Protein AF-A0A835ZB14-F1 (afdb_monomer)

InterPro domains:
  IPR001000 Glycoside hydrolase family 10 domain [PF00331] (144-391)
  IPR017853 Glycoside hydrolase superfamily [SSF51445] (137-404)
  IPR044846 Glycoside hydrolase family 10 [PTHR31490] (45-445)

Radius of gyration: 25.19 Å; Cα contacts (8 Å, |Δi|>4): 1128; chains: 1; bounding box: 67×47×87 Å

Foldseek 3Di:
DDKDKFFAAAQFKKKKKKKKFWAAAPDDQPFQPLQDKFKWKQQPPDPDIWGAFTFRDDHHRDIGMTIWMDHHHDRGGMMIIDIPNHPPPIDMDMDDIDMGTALPDPCPVVLLVLLLFQFKAKEKEFAPLLWDPQQFFKWKFFDWFQFFEAAADELVLLVDPLSLVLRLQAGQAYEHPPCLQCCNQPLDVPDGPCSCVSVLVSCVVSNHAYERPALEEFDPVSDHPDDDSVVSLVVSCVVCLVRHQEYAQYEAPLPGDNVVVVCPDPPDPVSLVSLVSNCVSNPPRAYEYAHECQLPTPDSCRHPSNVVVVCVVRVSHQEYEYCQQDLINLVVLQVDPGQYEPAEHWGADQDLQSLLSSLLSNVSSLSSHSNYRHYYYHQAEDDPPRPDPRGYQAYPSRHGGNNCCQDPNCCHCRNNSQTDIDTGFGDPGSIGIDMGGFGKMWMDTPQKIWIWTDHNDGYYDYIYTDPIDGDDPVPPDPDRSVNVD

Sequence (485 aa):
MLWQTLTLEPYVPYHIMLYIWLPESECTTEIASTKCPQLLYHRVDTDEYTGAGVTVTAVGNNWNLISGTIWTAGDTNTVELRLQDIPLGAEVWVDDVILSRCGMEDFRPVSQRRVDEVRKRTVQLQLGDYGGGPDCTADITMKKHEYPFGGAMWDKCATEPECLKFFKKHFNYATAEQSMKWKESEPELGVYTHTDELVLAAVDKLDLKLRGHTVFWEVPLQVQDWWAMYHRIKRYTNKYGDVTVNDDVDNEMLHGSFFKELGVAPNVDVQTWAYKMMAYLVPGKTLFLNDYCMLVYCGPDITLSSIIKQAKGFPEAKGIGLQSHVAGGKEGLLQMERKIWVTEMDSQDTDLHWRGDAYESFYRAAYASAGVGGMLVWGWARHDGQWRPDQEMVDENFNFLEPGQRIFADDGLLHSEWNSTRHDVYFDDSKVYFDAFPGSYTVEVGDCVGHFKVPLGMGEMTAVADNWKCDDDGNGRRRKVRDLL

Solvent-accessible surface area (backbone atoms only — not comparable to full-atom values): 25400 Å² total; per-residue (Å²): 120,63,77,48,80,45,81,51,67,50,54,38,49,27,33,37,37,30,35,37,34,40,60,77,46,95,36,65,78,55,61,82,51,92,71,40,53,31,42,27,26,23,43,74,92,50,102,56,79,44,50,23,27,50,42,70,44,49,69,37,81,37,79,23,52,34,42,20,19,41,64,40,92,46,86,58,32,46,34,35,37,36,58,41,54,68,62,91,88,60,71,74,50,76,46,77,76,44,76,43,55,27,36,72,66,89,50,60,72,61,27,50,56,34,26,58,62,54,44,20,23,44,34,42,35,34,39,63,71,61,27,47,55,67,90,36,49,31,37,33,40,62,75,44,74,60,69,46,33,22,36,49,43,46,61,66,44,39,74,32,70,67,49,47,51,50,44,58,74,74,34,52,27,36,30,46,64,50,39,53,23,49,36,56,31,40,54,45,94,93,45,66,62,65,56,35,55,40,43,55,53,36,33,61,76,58,71,39,45,32,42,38,43,28,67,40,53,20,43,68,93,60,48,42,101,68,88,53,69,69,60,50,50,54,52,48,48,73,72,39,47,92,63,36,67,30,34,30,49,48,30,30,64,84,80,22,54,45,69,64,74,66,48,83,47,83,97,52,62,57,68,61,48,49,46,53,50,47,49,68,75,38,68,91,55,45,27,22,42,33,37,64,37,42,48,32,58,76,48,97,71,34,32,55,50,43,55,53,54,50,45,69,74,35,77,64,39,63,32,42,31,38,26,37,74,43,49,42,24,49,72,57,49,66,75,42,91,52,55,25,28,39,55,32,33,26,38,46,36,88,50,46,67,55,33,18,30,14,50,53,45,34,50,41,40,45,62,32,13,77,23,44,66,31,41,22,29,48,28,49,54,44,58,92,82,57,92,65,74,52,26,50,17,17,44,78,83,68,46,66,35,54,33,20,41,51,41,69,30,71,83,8,41,60,57,37,74,67,45,44,67,47,72,72,43,53,29,61,54,41,28,39,76,50,71,33,52,28,18,36,34,39,38,34,44,84,70,29,40,26,35,40,64,40,70,84,60,61,52,74,45,80,36,60,50,38,86,68,48,60,71,66,81,84,74,83,54,91,74,51,56,65,78,77,114

Secondary structure (DSSP, 8-state):
--EEEEE--TT-EEEEEEEEEESS----S-TT-TTS-EEEEEBTTSSSEEEEEEES---SSEEEEEEEEEE--SS--EEEEEEE-PPTT---EEEEEEEEETT-S--HHHHHHHHHHHH-EEEEEE-GGG---TT-EEEEEEEEE-S-EEEEE-TTGGG-HHHHHHHHHH-SEEEESSTTSHHHH-SBTTB---THHHHHHHHHHHT-EEEE--SEE-SGGGS-S---HHHHHHHHHHHHTTTEEEEEEEETTTT--HHHHTTSSTT--HHHHHHHHHHHHSTTPEEEEEES-SSS-S-TT-SHHHHHHHHHH-TTEEEEEE---SS--GGGGGG--S-EEEEEE----SSHHHHHHHHHHHHHHHHT-TTEEEEEESSSB--TT-SSSS--SB-TT-PBPHHHHHHHSTTSIIIIIT---EEEEE-BTTEEEEEE-SEEEEEEETTEEEEEEE-S-SS-EEEE-EEEEE---SSS----GGG--

Mean predicted aligned error: 8.03 Å

Nearest PDB structures (foldseek):
  7d89-assembly1_A  TM=8.588E-01  e=3.933E-27  Bacillus sp. (in: firmicutes)
  7d88-assembly1_A  TM=8.669E-01  e=1.511E-25  Bacillus sp. (in: firmicutes)
  1w32-assembly2_B  TM=8.108E-01  e=1.473E-14  Cellvibrio japonicus
  1clx-assembly1_A  TM=8.230E-01  e=9.990E-14  Cellvibrio japonicus
  1w2v-assembly2_B  TM=8.028E-01  e=2.048E-13  Cellvibrio japonicus

Organism: NCBI:txid303371

pLDDT: mean 85.79, std 14.43, range [41.28, 98.69]

Structure (mmCIF, N/CA/C/O backbone):
data_AF-A0A835ZB14-F1
#
_entry.id   AF-A0A835ZB14-F1
#
loop_
_atom_site.group_PDB
_atom_site.id
_atom_site.type_symbol
_atom_site.label_atom_id
_atom_site.label_alt_id
_atom_site.label_comp_id
_atom_site.label_asym_id
_atom_site.label_entity_id
_atom_site.label_seq_id
_atom_site.pdbx_PDB_ins_code
_atom_site.Cartn_x
_atom_site.Cartn_y
_atom_site.Cartn_z
_atom_site.occupancy
_atom_site.B_iso_or_equiv
_atom_site.auth_seq_id
_atom_site.auth_comp_id
_atom_site.auth_asym_id
_atom_site.auth_atom_id
_atom_site.pdbx_PDB_model_num
ATOM 1 N N . MET A 1 1 ? -5.664 -3.775 -40.147 1.00 55.56 1 MET A N 1
ATOM 2 C CA . MET A 1 1 ? -5.011 -3.223 -38.942 1.00 55.56 1 MET A CA 1
ATOM 3 C C . MET A 1 1 ? -5.371 -1.756 -38.873 1.00 55.56 1 MET A C 1
ATOM 5 O O . MET A 1 1 ? -5.121 -1.055 -39.846 1.00 55.56 1 MET A O 1
ATOM 9 N N . LEU A 1 2 ? -6.032 -1.338 -37.793 1.00 54.91 2 LEU A N 1
ATOM 10 C CA . LEU A 1 2 ? -6.238 0.076 -37.494 1.00 54.91 2 LEU A CA 1
ATOM 11 C C . LEU A 1 2 ? -4.874 0.646 -37.093 1.00 54.91 2 LEU A C 1
ATOM 13 O O . LEU A 1 2 ? -4.229 0.066 -36.222 1.00 54.91 2 LEU A O 1
ATOM 17 N N . TRP A 1 3 ? -4.444 1.708 -37.764 1.00 66.56 3 TRP A N 1
ATOM 18 C CA . TRP A 1 3 ? -3.266 2.486 -37.400 1.00 66.56 3 TRP A CA 1
ATOM 19 C C . TRP A 1 3 ? -3.754 3.893 -37.109 1.00 66.56 3 TRP A C 1
ATOM 21 O O . TRP A 1 3 ? -4.288 4.555 -38.001 1.00 66.56 3 TRP A O 1
ATOM 31 N N . GLN A 1 4 ? -3.621 4.320 -35.860 1.00 73.44 4 GLN A N 1
ATOM 32 C CA . GLN A 1 4 ? -3.919 5.687 -35.467 1.00 73.44 4 GLN A CA 1
ATOM 33 C C . GLN A 1 4 ? -2.735 6.239 -34.694 1.00 73.44 4 GLN A C 1
ATOM 35 O O . GLN A 1 4 ? -2.336 5.678 -33.676 1.00 73.44 4 GLN A O 1
ATOM 40 N N . THR A 1 5 ? -2.186 7.339 -35.194 1.00 80.00 5 THR A N 1
ATOM 41 C CA . THR A 1 5 ? -1.159 8.109 -34.503 1.00 80.00 5 THR A CA 1
ATOM 42 C C . THR A 1 5 ? -1.839 9.079 -33.544 1.00 80.00 5 THR A C 1
ATOM 44 O O . THR A 1 5 ? -2.757 9.806 -33.929 1.00 80.00 5 THR A O 1
ATOM 47 N N . LEU A 1 6 ? -1.391 9.088 -32.296 1.00 82.75 6 LEU A N 1
ATOM 48 C CA . LEU A 1 6 ? -1.860 9.970 -31.238 1.00 82.75 6 LEU A CA 1
ATOM 49 C C . LEU A 1 6 ? -0.692 10.796 -30.712 1.00 82.75 6 LEU A C 1
ATOM 51 O O . LEU A 1 6 ? 0.435 10.306 -30.646 1.00 82.75 6 LEU A O 1
ATOM 55 N N . THR A 1 7 ? -0.980 12.027 -30.292 1.00 84.81 7 THR A N 1
ATOM 56 C CA . THR A 1 7 ? -0.043 12.853 -29.529 1.00 84.81 7 THR A CA 1
ATOM 57 C C . THR A 1 7 ? -0.551 12.987 -28.095 1.00 84.81 7 THR A C 1
ATOM 59 O O . THR A 1 7 ? -1.641 13.510 -27.881 1.00 84.81 7 THR A O 1
ATOM 62 N N . LEU A 1 8 ? 0.224 12.489 -27.136 1.00 84.06 8 LEU A N 1
ATOM 63 C CA . LEU A 1 8 ? -0.057 12.425 -25.704 1.00 84.06 8 LEU A CA 1
ATOM 64 C C . LEU A 1 8 ? 0.944 13.276 -24.927 1.00 84.06 8 LEU A C 1
ATOM 66 O O . LEU A 1 8 ? 2.059 13.513 -25.380 1.00 84.06 8 LEU A O 1
ATOM 70 N N . GLU A 1 9 ? 0.571 13.712 -23.733 1.00 81.94 9 GLU A N 1
ATOM 71 C CA . GLU A 1 9 ? 1.532 14.367 -22.843 1.00 81.94 9 GLU A CA 1
ATOM 72 C C . GLU A 1 9 ? 2.564 13.359 -22.306 1.00 81.94 9 GLU A C 1
ATOM 74 O O . GLU A 1 9 ? 2.170 12.274 -21.870 1.00 81.94 9 GLU A O 1
ATOM 79 N N . PRO A 1 10 ? 3.868 13.696 -22.328 1.00 75.69 10 PRO A N 1
ATOM 80 C CA . PRO A 1 10 ? 4.919 12.874 -21.734 1.00 75.69 10 PRO A CA 1
ATOM 81 C C . PRO A 1 10 ? 4.641 12.544 -20.268 1.00 75.69 10 PRO A C 1
ATOM 83 O O . PRO A 1 10 ? 4.130 13.387 -19.534 1.00 75.69 10 PRO A O 1
ATOM 86 N N . TYR A 1 11 ? 5.020 11.341 -19.831 1.00 72.94 11 TYR A N 1
ATOM 87 C CA . TYR A 1 11 ? 4.897 10.854 -18.447 1.00 72.94 11 TYR A CA 1
ATOM 88 C C . TYR A 1 11 ? 3.468 10.704 -17.896 1.00 72.94 11 TYR A C 1
ATOM 90 O O . TYR A 1 11 ? 3.303 10.068 -16.856 1.00 72.94 11 TYR A O 1
ATOM 98 N N . VAL A 1 12 ? 2.440 11.196 -18.593 1.00 80.19 12 VAL A N 1
ATOM 99 C CA . VAL A 1 12 ? 1.038 11.086 -18.174 1.00 80.19 12 VAL A CA 1
ATOM 100 C C . VAL A 1 12 ? 0.473 9.721 -18.588 1.00 80.19 12 VAL A C 1
ATOM 102 O O . VAL A 1 12 ? 0.560 9.349 -19.763 1.00 80.19 12 VAL A O 1
ATOM 105 N N . PRO A 1 13 ? -0.126 8.950 -17.665 1.00 80.94 13 PRO A N 1
ATOM 106 C CA . PRO A 1 13 ? -0.807 7.712 -18.015 1.00 80.94 13 PRO A CA 1
ATOM 107 C C . PRO A 1 13 ? -2.204 7.986 -18.591 1.00 80.94 13 PRO A C 1
ATOM 109 O O . PRO A 1 13 ? -3.021 8.702 -18.005 1.00 80.94 13 PRO A O 1
ATOM 112 N N . TYR A 1 14 ? -2.499 7.368 -19.732 1.00 83.25 14 TYR A N 1
ATOM 113 C CA . TYR A 1 14 ? -3.801 7.424 -20.392 1.00 83.25 14 TYR A CA 1
ATOM 114 C C . TYR A 1 14 ? -4.481 6.065 -20.333 1.00 83.25 14 TYR A C 1
ATOM 116 O O . TYR A 1 14 ? -3.859 5.039 -20.592 1.00 83.25 14 TYR A O 1
ATOM 124 N N . HIS A 1 15 ? -5.775 6.054 -20.048 1.00 83.25 15 HIS A N 1
ATOM 125 C CA . HIS A 1 15 ? -6.619 4.889 -20.217 1.00 83.25 15 HIS A CA 1
ATOM 126 C C . HIS A 1 15 ? -7.234 4.887 -21.618 1.00 83.25 15 HIS A C 1
ATOM 128 O O . HIS A 1 15 ? -7.732 5.908 -22.097 1.00 83.25 15 HIS A O 1
ATOM 134 N N . ILE A 1 16 ? -7.187 3.733 -22.275 1.00 82.50 16 ILE A N 1
ATOM 135 C CA . ILE A 1 16 ? -7.804 3.507 -23.576 1.00 82.50 16 ILE A CA 1
ATOM 136 C C . ILE A 1 16 ? -8.821 2.378 -23.480 1.00 82.50 16 ILE A C 1
ATOM 138 O O . ILE A 1 16 ? -8.540 1.320 -22.920 1.00 82.50 16 ILE A O 1
ATOM 142 N N . MET A 1 17 ? -9.991 2.607 -24.065 1.00 82.31 17 MET A N 1
ATOM 143 C CA . MET A 1 17 ? -11.059 1.632 -24.226 1.00 82.31 17 MET A CA 1
ATOM 144 C C . MET A 1 17 ? -11.537 1.620 -25.670 1.00 82.31 17 MET A C 1
ATOM 146 O O . MET A 1 17 ? -11.615 2.665 -26.309 1.00 82.31 17 MET A O 1
ATOM 150 N N . LEU A 1 18 ? -11.884 0.445 -26.177 1.00 82.88 18 LEU A N 1
ATOM 151 C CA . LEU A 1 18 ? -12.637 0.303 -27.419 1.00 82.88 18 LEU A CA 1
ATOM 152 C C . LEU A 1 18 ? -13.455 -0.980 -27.397 1.00 82.88 18 LEU A C 1
ATOM 154 O O . LEU A 1 18 ? -13.055 -1.970 -26.777 1.00 82.88 18 LEU A O 1
ATOM 158 N N . TYR A 1 19 ? -14.570 -0.984 -28.115 1.00 83.06 19 TYR A N 1
ATOM 159 C CA . TYR A 1 19 ? -15.320 -2.202 -28.374 1.00 83.06 19 TYR A CA 1
ATOM 160 C C . TYR A 1 19 ? -14.889 -2.793 -29.709 1.00 83.06 19 TYR A C 1
ATOM 162 O O . TYR A 1 19 ? -14.796 -2.094 -30.715 1.00 83.06 19 TYR A O 1
ATOM 170 N N . ILE A 1 20 ? -14.623 -4.097 -29.717 1.00 79.50 20 ILE A N 1
ATOM 171 C CA . ILE A 1 20 ? -14.264 -4.867 -30.903 1.00 79.50 20 ILE A CA 1
ATOM 172 C C . ILE A 1 20 ? -15.271 -5.998 -31.113 1.00 79.50 20 ILE A C 1
ATOM 174 O O . ILE A 1 20 ? -15.550 -6.779 -30.202 1.00 79.50 20 ILE A O 1
ATOM 178 N N . TRP A 1 21 ? -15.822 -6.107 -32.317 1.00 79.25 21 TRP A N 1
ATOM 179 C CA . TRP A 1 21 ? -16.588 -7.283 -32.715 1.00 79.25 21 TRP A CA 1
ATOM 180 C C . TRP A 1 21 ? -15.652 -8.300 -33.360 1.00 79.25 21 TRP A C 1
ATOM 182 O O . TRP A 1 21 ? -14.909 -7.960 -34.286 1.00 79.25 21 TRP A O 1
ATOM 192 N N . LEU A 1 22 ? -15.697 -9.541 -32.874 1.00 69.81 22 LEU A N 1
ATOM 193 C CA . LEU A 1 22 ? -14.899 -10.650 -33.390 1.00 69.81 22 LEU A CA 1
ATOM 194 C C . LEU A 1 22 ? -15.823 -11.798 -33.819 1.00 69.81 22 LEU A C 1
ATOM 196 O O . LEU A 1 22 ? -16.724 -12.158 -33.061 1.00 69.81 22 LEU A O 1
ATOM 200 N N . PRO A 1 23 ? -15.612 -12.403 -35.000 1.00 63.22 23 PRO A N 1
ATOM 201 C CA . PRO A 1 23 ? -16.244 -13.670 -35.329 1.00 63.22 23 PRO A CA 1
ATOM 202 C C . PRO A 1 23 ? -15.626 -14.781 -34.469 1.00 63.22 23 PRO A C 1
ATOM 204 O O . PRO A 1 23 ? -14.452 -14.696 -34.114 1.00 63.22 23 PRO A O 1
ATOM 207 N N . GLU A 1 24 ? -16.428 -15.798 -34.137 1.00 59.00 24 GLU A N 1
ATOM 208 C CA . GLU A 1 24 ? -16.110 -16.961 -33.290 1.00 59.00 24 GLU A CA 1
ATOM 209 C C . GLU A 1 24 ? -14.599 -17.233 -33.107 1.00 59.00 24 GLU A C 1
ATOM 211 O O . GLU A 1 24 ? -13.933 -17.819 -33.960 1.00 59.00 24 GLU A O 1
ATOM 216 N N . SER A 1 25 ? -14.050 -16.765 -31.981 1.00 54.25 25 SER A N 1
ATOM 217 C CA . SER A 1 25 ? -12.639 -16.916 -31.618 1.00 54.25 25 SER A CA 1
ATOM 218 C C . SER A 1 25 ? -12.495 -17.803 -30.381 1.00 54.25 25 SER A C 1
ATOM 220 O O . SER A 1 25 ? -13.212 -17.591 -29.401 1.00 54.25 25 SER A O 1
ATOM 222 N N . GLU A 1 26 ? -11.530 -18.731 -30.381 1.00 53.56 26 GLU A N 1
ATOM 223 C CA . GLU A 1 26 ? -11.131 -19.572 -29.229 1.00 53.56 26 GLU A CA 1
ATOM 224 C C . GLU A 1 26 ? -10.394 -18.772 -28.133 1.00 53.56 26 GLU A C 1
ATOM 226 O O . GLU A 1 26 ? -9.386 -19.205 -27.574 1.00 53.56 26 GLU A O 1
ATOM 231 N N . CYS A 1 27 ? -10.870 -17.568 -27.838 1.00 53.12 27 CYS A N 1
ATOM 232 C CA . CYS A 1 27 ? -10.289 -16.729 -26.814 1.00 53.12 27 CYS A CA 1
ATOM 233 C C . CYS A 1 27 ? -10.830 -17.108 -25.447 1.00 53.12 27 C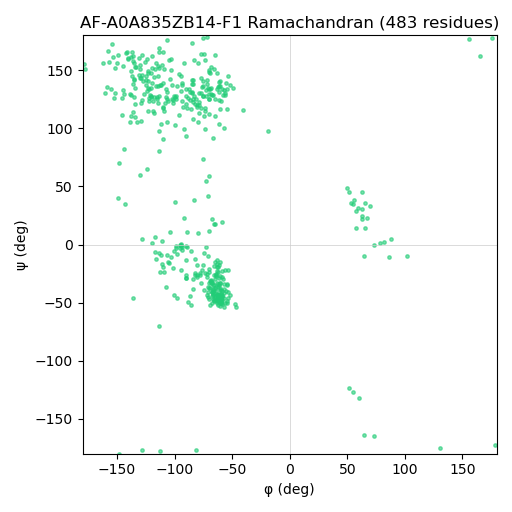YS A C 1
ATOM 235 O O . CYS A 1 27 ? -11.981 -16.863 -25.107 1.00 53.12 27 CYS A O 1
ATOM 237 N N . THR A 1 28 ? -9.984 -17.727 -24.638 1.00 48.03 28 THR A N 1
ATOM 238 C CA . THR A 1 28 ? -10.245 -17.889 -23.210 1.00 48.03 28 THR A CA 1
ATOM 239 C C . THR A 1 28 ? -9.541 -16.770 -22.452 1.00 48.03 28 THR A C 1
ATOM 241 O O . THR A 1 28 ? -8.474 -16.324 -22.863 1.00 48.03 28 THR A O 1
ATOM 244 N N . THR A 1 29 ? -10.150 -16.325 -21.355 1.00 46.78 29 THR A N 1
ATOM 245 C CA . THR A 1 29 ? -9.867 -15.138 -20.518 1.00 46.78 29 THR A CA 1
ATOM 246 C C . THR A 1 29 ? -8.467 -15.039 -19.887 1.00 46.78 29 THR A C 1
ATOM 248 O O . THR A 1 29 ? -8.282 -14.313 -18.915 1.00 46.78 29 THR A O 1
ATOM 251 N N . GLU A 1 30 ? -7.460 -15.752 -20.387 1.00 42.53 30 GLU A N 1
ATOM 252 C CA . GLU A 1 30 ? -6.085 -15.577 -19.929 1.00 42.53 30 GLU A CA 1
ATOM 253 C C . GLU A 1 30 ? -5.473 -14.342 -20.606 1.00 42.53 30 GLU A C 1
ATOM 255 O O . GLU A 1 30 ? -5.133 -14.354 -21.793 1.00 42.53 30 GLU A O 1
ATOM 260 N N . ILE A 1 31 ? -5.349 -13.269 -19.815 1.00 43.09 31 ILE A N 1
ATOM 261 C CA . ILE A 1 31 ? -4.557 -12.066 -20.096 1.00 43.09 31 ILE A CA 1
ATOM 262 C C . ILE A 1 31 ? -3.239 -12.514 -20.746 1.00 43.09 31 ILE A C 1
ATOM 264 O O . ILE A 1 31 ? -2.442 -13.210 -20.123 1.00 43.09 31 ILE A O 1
ATOM 268 N N . ALA A 1 32 ? -3.011 -12.136 -22.002 1.00 43.44 32 ALA A N 1
ATOM 269 C CA . ALA A 1 32 ? -1.797 -12.451 -22.761 1.00 43.44 32 ALA A CA 1
ATOM 270 C C . ALA A 1 32 ? -1.582 -13.921 -23.190 1.00 43.44 32 ALA A C 1
ATOM 272 O O . ALA A 1 32 ? -0.441 -14.352 -23.362 1.00 43.44 32 ALA A O 1
ATOM 273 N N . SER A 1 33 ? -2.639 -14.688 -23.491 1.00 42.56 33 SER A N 1
ATOM 274 C CA . SER A 1 33 ? -2.453 -15.753 -24.490 1.00 42.56 33 SER A CA 1
ATOM 275 C C . SER A 1 33 ? -2.207 -15.097 -25.860 1.00 42.56 33 SER A C 1
ATOM 277 O O . SER A 1 33 ? -2.975 -14.234 -26.288 1.00 42.56 33 SER A O 1
ATOM 279 N N . THR A 1 34 ? -1.142 -15.492 -26.563 1.00 47.25 34 THR A N 1
ATOM 280 C CA . THR A 1 34 ? -0.729 -14.989 -27.898 1.00 47.25 34 THR A CA 1
ATOM 281 C C . THR A 1 34 ? -1.712 -15.328 -29.030 1.00 47.25 34 THR A C 1
ATOM 283 O O . THR A 1 34 ? -1.356 -15.344 -30.206 1.00 47.25 34 THR A O 1
ATOM 286 N N . LYS A 1 35 ? -2.950 -15.686 -28.681 1.00 54.59 35 LYS A N 1
ATOM 287 C CA . LYS A 1 35 ? -3.996 -16.144 -29.596 1.00 54.59 35 LYS A CA 1
ATOM 288 C C . LYS A 1 35 ? -5.237 -15.253 -29.595 1.00 54.59 35 LYS A C 1
ATOM 290 O O . LYS A 1 35 ? -6.186 -15.576 -30.303 1.00 54.59 35 LYS A O 1
ATOM 295 N N . CYS A 1 36 ? -5.242 -14.167 -28.821 1.00 63.25 36 CYS A N 1
ATOM 296 C CA . CYS A 1 36 ? -6.369 -13.243 -28.747 1.00 63.25 36 CYS A CA 1
ATOM 297 C C . CYS A 1 36 ? -6.018 -11.874 -29.286 1.00 63.25 36 CYS A C 1
ATOM 299 O O . CYS A 1 36 ? -4.901 -11.436 -29.032 1.00 63.25 36 CYS A O 1
ATOM 301 N N . PRO A 1 37 ? -6.961 -11.171 -29.945 1.00 68.88 37 PRO A N 1
ATOM 302 C CA . PRO A 1 37 ? -6.718 -9.810 -30.385 1.00 68.88 37 PRO A CA 1
ATOM 303 C C . PRO A 1 37 ? -6.221 -8.939 -29.239 1.00 68.88 37 PRO A C 1
ATOM 305 O O . PRO A 1 37 ? -6.747 -9.044 -28.135 1.00 68.88 37 PRO A O 1
ATOM 308 N N . GLN A 1 38 ? -5.220 -8.100 -29.488 1.00 70.50 38 GLN A N 1
ATOM 309 C CA . GLN A 1 38 ? -4.633 -7.195 -28.494 1.00 70.50 38 GLN A CA 1
ATOM 310 C C . GLN A 1 38 ? -4.546 -5.785 -29.061 1.00 70.50 38 GLN A C 1
ATOM 312 O O . GLN A 1 38 ? -4.293 -5.618 -30.256 1.00 70.50 38 GLN A O 1
ATOM 317 N N . LEU A 1 39 ? -4.714 -4.776 -28.204 1.00 74.00 39 LEU A N 1
ATOM 318 C CA . LEU A 1 39 ? -4.426 -3.390 -28.551 1.00 74.00 39 LEU A CA 1
ATOM 319 C C . LEU A 1 39 ? -3.023 -3.040 -28.063 1.00 74.00 39 LEU A C 1
ATOM 321 O O . LEU A 1 39 ? -2.756 -2.940 -26.868 1.00 74.00 39 LEU A O 1
ATOM 325 N N . LEU A 1 40 ? -2.117 -2.842 -29.006 1.00 73.06 40 LEU A N 1
ATOM 326 C CA . LEU A 1 40 ? -0.751 -2.425 -28.747 1.00 73.06 40 LEU A CA 1
ATOM 327 C C . LEU A 1 40 ? -0.594 -0.936 -29.066 1.00 73.06 40 LEU A C 1
ATOM 329 O O . LEU A 1 40 ? -1.287 -0.435 -29.951 1.00 73.06 40 LEU A O 1
ATOM 333 N N . TYR A 1 41 ? 0.305 -0.237 -28.372 1.00 74.31 41 TYR A N 1
ATOM 334 C CA . TYR A 1 41 ? 0.854 1.026 -28.863 1.00 74.31 41 TYR A CA 1
ATOM 335 C C . TYR A 1 41 ? 2.300 0.838 -29.319 1.00 74.31 41 TYR A C 1
ATOM 337 O O . TYR A 1 41 ? 2.904 -0.232 -29.255 1.00 74.31 41 TYR A O 1
ATOM 345 N N . HIS A 1 42 ? 2.868 1.890 -29.863 1.00 72.12 42 HIS A N 1
ATOM 346 C CA . HIS A 1 42 ? 4.262 1.950 -30.242 1.00 72.12 42 HIS A CA 1
ATOM 347 C C . HIS A 1 42 ? 4.689 3.399 -30.152 1.00 72.12 42 HIS A C 1
ATOM 349 O O . HIS A 1 42 ? 3.981 4.269 -30.644 1.00 72.12 42 HIS A O 1
ATOM 355 N N . ARG A 1 43 ? 5.804 3.675 -29.482 1.00 69.75 43 ARG A N 1
ATOM 356 C CA . ARG A 1 43 ? 6.394 5.013 -29.458 1.00 69.75 43 ARG A CA 1
ATOM 357 C C . ARG A 1 43 ? 7.143 5.237 -30.762 1.00 69.75 43 ARG A C 1
ATOM 359 O O . ARG A 1 43 ? 8.068 4.501 -31.065 1.00 69.75 43 ARG A O 1
ATOM 366 N N . VAL A 1 44 ? 6.751 6.253 -31.526 1.00 65.06 44 VAL A N 1
ATOM 367 C CA . VAL A 1 44 ? 7.228 6.447 -32.912 1.00 65.06 44 VAL A CA 1
ATOM 368 C C . VAL A 1 44 ? 8.733 6.754 -33.003 1.00 65.06 44 VAL A C 1
ATOM 370 O O . VAL A 1 44 ? 9.335 6.603 -34.061 1.00 65.06 44 VAL A O 1
ATOM 373 N N . ASP A 1 45 ? 9.358 7.176 -31.906 1.00 62.81 45 ASP A N 1
ATOM 374 C CA . ASP A 1 45 ? 10.789 7.481 -31.813 1.00 62.81 45 ASP A CA 1
ATOM 375 C C . ASP A 1 45 ? 11.655 6.323 -31.287 1.00 62.81 45 ASP A C 1
ATOM 377 O O . ASP A 1 45 ? 12.877 6.468 -31.205 1.00 62.81 45 ASP A O 1
ATOM 381 N N . THR A 1 46 ? 11.058 5.174 -30.962 1.00 60.41 46 THR A N 1
ATOM 382 C CA . THR A 1 46 ? 11.773 3.933 -30.646 1.00 60.41 46 THR A CA 1
ATOM 383 C C . THR A 1 46 ? 11.480 2.886 -31.720 1.00 60.41 46 THR A C 1
ATOM 385 O O . THR A 1 46 ? 10.415 2.893 -32.321 1.00 60.41 46 THR A O 1
ATOM 388 N N . ASP A 1 47 ? 12.385 1.939 -31.975 1.00 53.47 47 ASP A N 1
ATOM 389 C CA . ASP A 1 47 ? 12.104 0.805 -32.880 1.00 53.47 47 ASP A CA 1
ATOM 390 C C . ASP A 1 47 ? 11.270 -0.311 -32.186 1.00 53.47 47 ASP A C 1
ATOM 392 O O . ASP A 1 47 ? 11.106 -1.407 -32.726 1.00 53.47 47 ASP A O 1
ATOM 396 N N . GLU A 1 48 ? 10.733 -0.061 -30.980 1.00 52.69 48 GLU A N 1
ATOM 397 C CA . GLU A 1 48 ? 10.138 -1.076 -30.093 1.00 52.69 48 GLU A CA 1
ATOM 398 C C . GLU A 1 48 ? 8.642 -0.855 -29.812 1.00 52.69 48 GLU A C 1
ATOM 400 O O . GLU A 1 48 ? 8.251 0.076 -29.104 1.00 52.69 48 GLU A O 1
ATOM 405 N N . TYR A 1 49 ? 7.788 -1.764 -30.301 1.00 50.28 49 TYR A N 1
ATOM 406 C CA . TYR A 1 49 ? 6.350 -1.794 -29.989 1.00 50.28 49 TYR A CA 1
ATOM 407 C C . TYR A 1 49 ? 6.102 -2.037 -28.488 1.00 50.28 49 TYR A C 1
ATOM 409 O O . TYR A 1 49 ? 6.674 -2.948 -27.889 1.00 50.28 49 TYR A O 1
ATOM 417 N N . THR A 1 50 ? 5.205 -1.248 -27.891 1.00 54.16 50 THR A N 1
ATOM 418 C CA . THR A 1 50 ? 4.862 -1.271 -26.459 1.00 54.16 50 THR A CA 1
ATOM 419 C C . THR A 1 50 ? 3.350 -1.510 -26.301 1.00 54.16 50 THR A C 1
ATOM 421 O O . THR A 1 50 ? 2.560 -0.699 -26.741 1.00 54.16 50 THR A O 1
ATOM 424 N N . GLY A 1 51 ? 2.866 -2.614 -25.736 1.00 51.22 51 GLY A N 1
ATOM 425 C CA . GLY A 1 51 ? 1.426 -2.927 -25.683 1.00 51.22 51 GLY A CA 1
ATOM 426 C C . GLY A 1 51 ? 0.578 -1.899 -24.910 1.00 51.22 51 GLY A C 1
ATOM 427 O O . GLY A 1 51 ? 0.982 -1.474 -23.850 1.00 51.22 51 GLY A O 1
ATOM 428 N N . ALA A 1 52 ? -0.599 -1.480 -25.401 1.00 49.12 52 ALA A N 1
ATOM 429 C CA . ALA A 1 52 ? -1.421 -0.385 -24.818 1.00 49.12 52 ALA A CA 1
ATOM 430 C C . ALA A 1 52 ? -2.484 -0.871 -23.862 1.00 49.12 52 ALA A C 1
ATOM 432 O O . ALA A 1 52 ? -3.027 -0.115 -23.063 1.00 49.12 52 ALA A O 1
ATOM 433 N N . GLY A 1 53 ? -2.845 -2.131 -24.006 1.00 50.69 53 GLY A N 1
ATOM 434 C CA . GLY A 1 53 ? -3.937 -2.705 -23.278 1.00 50.69 53 GLY A CA 1
ATOM 435 C C . GLY A 1 53 ? -4.093 -4.162 -23.614 1.00 50.69 53 GLY A C 1
ATOM 436 O O . GLY A 1 53 ? -3.687 -4.649 -24.671 1.00 50.69 53 GLY A O 1
ATOM 437 N N . VAL A 1 54 ? -4.686 -4.866 -22.665 1.00 52.16 54 VAL A N 1
ATOM 438 C CA . VAL A 1 54 ? -4.978 -6.281 -22.798 1.00 52.16 54 VAL A CA 1
ATOM 439 C C . VAL A 1 54 ? -6.479 -6.420 -22.975 1.00 52.16 54 VAL A C 1
ATOM 441 O O . VAL A 1 54 ? -7.270 -5.806 -22.265 1.00 52.16 54 VAL A O 1
ATOM 444 N N . THR A 1 55 ? -6.890 -7.234 -23.937 1.00 45.09 55 THR A N 1
ATOM 445 C CA . THR A 1 55 ? -8.296 -7.596 -24.122 1.00 45.09 55 THR A CA 1
ATOM 446 C C . THR A 1 55 ? -8.805 -8.301 -22.871 1.00 45.09 55 THR A C 1
ATOM 448 O O . THR A 1 55 ? -8.309 -9.367 -22.514 1.00 45.09 55 THR A O 1
ATOM 451 N N . VAL A 1 56 ? -9.777 -7.690 -22.191 1.00 48.84 56 VAL A N 1
ATOM 452 C CA . VAL A 1 56 ? -10.294 -8.166 -20.896 1.00 48.84 56 VAL A CA 1
ATOM 453 C C . VAL A 1 56 ? -11.247 -9.351 -21.073 1.00 48.84 56 VAL A C 1
ATOM 455 O O . VAL A 1 56 ? -11.370 -10.188 -20.184 1.00 48.84 56 VAL A O 1
ATOM 458 N N . THR A 1 57 ? -11.882 -9.489 -22.236 1.00 47.16 57 THR A N 1
ATOM 459 C CA . THR A 1 57 ? -12.734 -10.647 -22.540 1.00 47.16 57 THR A CA 1
ATOM 460 C C . THR A 1 57 ? -12.912 -10.746 -24.045 1.00 47.16 57 THR A C 1
ATOM 462 O O . THR A 1 57 ? -13.261 -9.747 -24.657 1.00 47.16 57 THR A O 1
ATOM 465 N N . ALA A 1 58 ? -12.696 -11.914 -24.649 1.00 49.22 58 ALA A N 1
ATOM 466 C CA . ALA A 1 58 ? -13.085 -12.174 -26.034 1.00 49.22 58 ALA A CA 1
ATOM 467 C C . ALA A 1 58 ? -13.876 -13.481 -26.070 1.00 49.22 58 ALA A C 1
ATOM 469 O O . ALA A 1 58 ? -13.295 -14.540 -25.882 1.00 49.22 58 ALA A O 1
ATOM 470 N N . VAL A 1 59 ? -15.199 -13.420 -26.255 1.00 49.66 59 VAL A N 1
ATOM 471 C CA . VAL A 1 59 ? -16.036 -14.628 -26.364 1.00 49.66 59 VAL A CA 1
ATOM 472 C C . VAL A 1 59 ? -17.009 -14.503 -27.537 1.00 49.66 59 VAL A C 1
ATOM 474 O O . VAL A 1 59 ? -18.000 -13.779 -27.458 1.00 49.66 59 VAL A O 1
ATOM 477 N N . GLY A 1 60 ? -16.770 -15.283 -28.595 1.00 56.53 60 GLY A N 1
ATOM 478 C CA . GLY A 1 60 ? -17.744 -15.547 -29.664 1.00 56.53 60 GLY A CA 1
ATOM 479 C C . GLY A 1 60 ? -18.158 -14.336 -30.516 1.00 56.53 60 GLY A C 1
ATOM 480 O O . GLY A 1 60 ? -17.504 -13.300 -30.496 1.00 56.53 60 GLY A O 1
ATOM 481 N N . ASN A 1 61 ? -19.270 -14.489 -31.253 1.00 69.06 61 ASN A N 1
ATOM 482 C CA . ASN A 1 61 ? -19.891 -13.481 -32.135 1.00 69.06 61 ASN A CA 1
ATOM 483 C C . ASN A 1 61 ? -20.537 -12.315 -31.351 1.00 69.06 61 ASN A C 1
ATOM 485 O O . ASN A 1 61 ? -21.745 -12.089 -31.452 1.00 69.06 61 ASN A O 1
ATOM 489 N N . ASN A 1 62 ? -19.759 -11.590 -30.552 1.00 72.12 62 ASN A N 1
ATOM 490 C CA . ASN A 1 62 ? -20.222 -10.477 -29.724 1.00 72.12 62 ASN A CA 1
ATOM 491 C C . ASN A 1 62 ? -19.256 -9.289 -29.769 1.00 72.12 62 ASN A C 1
ATOM 493 O O . ASN A 1 62 ? -18.111 -9.401 -30.205 1.00 72.12 62 ASN A O 1
ATOM 497 N N . TRP A 1 63 ? -19.741 -8.140 -29.297 1.00 79.56 63 TRP A N 1
ATOM 498 C CA . TRP A 1 63 ? -18.895 -7.000 -28.959 1.00 79.56 63 TRP A CA 1
ATOM 499 C C . TRP A 1 63 ? -18.117 -7.284 -27.676 1.00 79.56 63 TRP A C 1
ATOM 501 O O . TRP A 1 63 ? -18.684 -7.733 -26.681 1.00 79.56 63 TRP A O 1
ATOM 511 N N . ASN A 1 64 ? -16.821 -7.005 -27.711 1.00 74.56 64 ASN A N 1
ATOM 512 C CA . ASN A 1 64 ? -15.872 -7.266 -26.641 1.00 74.56 64 ASN A CA 1
ATOM 513 C C . ASN A 1 64 ? -15.145 -5.971 -26.277 1.00 74.56 64 ASN A C 1
ATOM 515 O O . ASN A 1 64 ? -14.735 -5.234 -27.168 1.00 74.56 64 ASN A 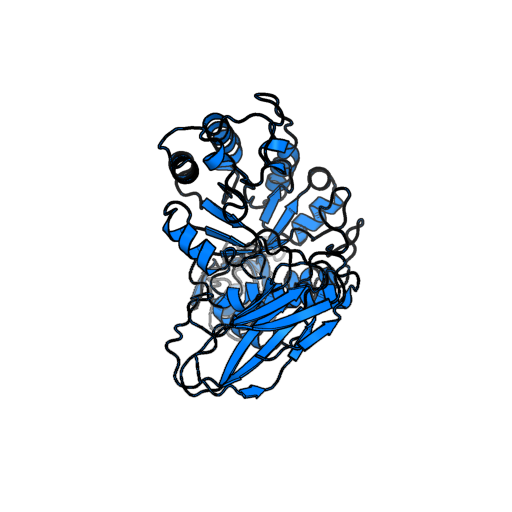O 1
ATOM 519 N N . LEU A 1 65 ? -14.961 -5.698 -24.987 1.00 76.19 65 LEU A N 1
ATOM 520 C CA . LEU A 1 65 ? -14.199 -4.536 -24.529 1.00 76.19 65 LEU A CA 1
ATOM 521 C C . LEU A 1 65 ? -12.698 -4.864 -24.500 1.00 76.19 65 LEU A C 1
ATOM 523 O O . LEU A 1 65 ? -12.271 -5.805 -23.822 1.00 76.19 65 LEU A O 1
ATOM 527 N N . ILE A 1 66 ? -11.898 -4.047 -25.183 1.00 75.56 66 ILE A N 1
ATOM 528 C CA . ILE A 1 66 ? -10.455 -3.947 -24.957 1.00 75.56 66 ILE A CA 1
ATOM 529 C C . ILE A 1 66 ? -10.208 -2.702 -24.113 1.00 75.56 66 ILE A C 1
ATOM 531 O O . ILE A 1 66 ? -10.676 -1.624 -24.470 1.00 75.56 66 ILE A O 1
ATOM 535 N N . SER A 1 67 ? -9.480 -2.860 -23.008 1.00 76.75 67 SER A N 1
ATOM 536 C CA . SER A 1 67 ? -9.194 -1.793 -22.047 1.00 76.75 67 SER A CA 1
ATOM 537 C C . SER A 1 67 ? -7.732 -1.863 -21.626 1.00 76.75 67 SER A C 1
ATOM 539 O O . SER A 1 67 ? -7.175 -2.955 -21.494 1.00 76.75 67 SER A O 1
ATOM 541 N N . GLY A 1 68 ? -7.096 -0.725 -21.384 1.00 77.19 68 GLY A N 1
ATOM 542 C CA . GLY A 1 68 ? -5.740 -0.722 -20.853 1.00 77.19 68 GLY A CA 1
ATOM 543 C C . GLY A 1 68 ? -5.140 0.654 -20.680 1.00 77.19 68 GLY A C 1
ATOM 544 O O . GLY A 1 68 ? -5.815 1.668 -20.833 1.00 77.19 68 GLY A O 1
ATOM 545 N N . THR A 1 69 ? -3.857 0.681 -20.340 1.00 80.12 69 THR A N 1
ATOM 546 C CA . THR A 1 69 ? -3.130 1.917 -20.071 1.00 80.12 69 THR A CA 1
ATOM 547 C C . THR A 1 69 ? -1.989 2.115 -21.056 1.00 80.12 69 THR A C 1
ATOM 549 O O . THR A 1 69 ? -1.107 1.269 -21.187 1.00 80.12 69 THR A O 1
ATOM 552 N N . ILE A 1 70 ? -1.984 3.287 -21.683 1.00 80.31 70 ILE A N 1
ATOM 553 C CA . ILE A 1 70 ? -0.871 3.822 -22.456 1.00 80.31 70 ILE A CA 1
ATOM 554 C C . ILE A 1 70 ? -0.047 4.703 -21.526 1.00 80.31 70 ILE A C 1
ATOM 556 O O . ILE A 1 70 ? -0.558 5.667 -20.958 1.00 80.31 70 ILE A O 1
ATOM 560 N N . TRP A 1 71 ? 1.237 4.394 -21.395 1.00 76.81 71 TRP A N 1
ATOM 561 C CA . TRP A 1 71 ? 2.166 5.210 -20.625 1.00 76.81 71 TRP A CA 1
ATOM 562 C C . TRP A 1 71 ? 3.479 5.387 -21.387 1.00 76.81 71 TRP A C 1
ATOM 564 O O . TRP A 1 71 ? 4.218 4.434 -21.644 1.00 76.81 71 TRP A O 1
ATOM 574 N N . THR A 1 72 ? 3.779 6.614 -21.799 1.00 67.44 72 THR A N 1
ATOM 575 C CA . THR A 1 72 ? 5.048 6.928 -22.454 1.00 67.44 72 THR A CA 1
ATOM 576 C C . THR A 1 72 ? 6.065 7.313 -21.383 1.00 67.44 72 THR A C 1
ATOM 578 O O . THR A 1 72 ? 6.138 8.451 -20.930 1.00 67.44 72 THR A O 1
ATOM 581 N N . ALA A 1 73 ? 6.844 6.331 -20.926 1.00 62.94 73 ALA A N 1
ATOM 582 C CA . ALA A 1 73 ? 7.950 6.570 -20.003 1.00 62.94 73 ALA A CA 1
ATOM 583 C C . ALA A 1 73 ? 9.058 7.386 -20.702 1.00 62.94 73 ALA A C 1
ATOM 585 O O . ALA A 1 73 ? 9.922 6.821 -21.372 1.00 62.94 73 ALA A O 1
ATOM 586 N N . GLY A 1 74 ? 9.024 8.714 -20.619 1.00 64.62 74 GLY A N 1
ATOM 587 C CA . GLY A 1 74 ? 10.004 9.592 -21.267 1.00 64.62 74 GLY A CA 1
ATOM 588 C C . GLY A 1 74 ? 9.366 10.718 -22.077 1.00 64.62 74 GLY A C 1
ATOM 589 O O . GLY A 1 74 ? 8.148 10.847 -22.133 1.00 64.62 74 GLY A O 1
ATOM 590 N N . ASP A 1 75 ? 10.203 11.492 -22.767 1.00 67.94 75 ASP A N 1
ATOM 591 C CA . ASP A 1 75 ? 9.793 12.713 -23.484 1.00 67.94 75 ASP A CA 1
ATOM 592 C C . ASP A 1 75 ? 8.991 12.457 -24.776 1.00 67.94 75 ASP A C 1
ATOM 594 O O . ASP A 1 75 ? 8.552 13.395 -25.445 1.00 67.94 75 ASP A O 1
ATOM 598 N N . THR A 1 76 ? 8.783 11.192 -25.148 1.00 68.25 76 THR A N 1
ATOM 599 C CA . THR A 1 76 ? 8.002 10.847 -26.335 1.00 68.25 76 THR A CA 1
ATOM 600 C C . THR A 1 76 ? 6.535 11.154 -26.115 1.00 68.25 76 THR A C 1
ATOM 602 O O . THR A 1 76 ? 5.885 10.616 -25.216 1.00 68.25 76 THR A O 1
ATOM 605 N N . ASN A 1 77 ? 5.992 11.939 -27.032 1.00 74.44 77 ASN A N 1
ATOM 606 C CA . ASN A 1 77 ? 4.586 12.293 -27.061 1.00 74.44 77 ASN A CA 1
ATOM 607 C C . ASN A 1 77 ? 3.812 11.586 -28.175 1.00 74.44 77 ASN A C 1
ATOM 609 O O . ASN A 1 77 ? 2.601 11.697 -28.203 1.00 74.44 77 ASN A O 1
ATOM 613 N N . THR A 1 78 ? 4.457 10.885 -29.110 1.00 78.81 78 THR A N 1
ATOM 614 C CA . THR A 1 78 ? 3.760 10.301 -30.264 1.00 78.81 78 THR A CA 1
ATOM 615 C C . THR A 1 78 ? 3.680 8.786 -30.150 1.00 78.81 78 THR A C 1
ATOM 617 O O . THR A 1 78 ? 4.710 8.114 -30.068 1.00 78.81 78 THR A O 1
ATOM 620 N N . VAL A 1 79 ? 2.455 8.255 -30.170 1.00 78.12 79 VAL A N 1
ATOM 621 C CA . VAL A 1 79 ? 2.194 6.814 -30.119 1.00 78.12 79 VAL A CA 1
ATOM 622 C C . VAL A 1 79 ? 1.341 6.345 -31.294 1.00 78.12 79 VAL A C 1
ATOM 624 O O . VAL A 1 79 ? 0.402 7.024 -31.697 1.00 78.12 79 VAL A O 1
ATOM 627 N N . GLU A 1 80 ? 1.642 5.169 -31.830 1.00 79.12 80 GLU A N 1
ATOM 628 C CA . GLU A 1 80 ? 0.846 4.485 -32.846 1.00 79.12 80 GLU A CA 1
ATOM 629 C C . GLU A 1 80 ? 0.091 3.315 -32.238 1.00 79.12 80 GLU A C 1
ATOM 631 O O . GLU A 1 80 ? 0.693 2.410 -31.669 1.00 79.12 80 GLU A O 1
ATOM 636 N N . LEU A 1 81 ? -1.231 3.315 -32.378 1.00 79.88 81 LEU A N 1
ATOM 637 C CA . LEU A 1 81 ? -2.073 2.202 -31.960 1.00 79.88 81 LEU A CA 1
ATOM 638 C C . LEU A 1 81 ? -2.154 1.133 -33.041 1.00 79.88 81 LEU A C 1
ATOM 640 O O . LEU A 1 81 ? -2.361 1.445 -34.215 1.00 79.88 81 LEU A O 1
ATOM 644 N N . ARG A 1 82 ? -2.079 -0.130 -32.620 1.00 77.38 82 ARG A N 1
ATOM 645 C CA . ARG A 1 82 ? -2.185 -1.302 -33.483 1.00 77.38 82 ARG A CA 1
ATOM 646 C C . ARG A 1 82 ? -3.023 -2.389 -32.827 1.00 77.38 82 ARG A C 1
ATOM 648 O O . ARG A 1 82 ? -2.726 -2.836 -31.726 1.00 77.38 82 ARG A O 1
ATOM 655 N N . LEU A 1 83 ? -4.003 -2.906 -33.563 1.00 76.81 83 LEU A N 1
ATOM 656 C CA . LEU A 1 83 ? -4.630 -4.185 -33.227 1.00 76.81 83 LEU A CA 1
ATOM 657 C C . LEU A 1 83 ? -3.801 -5.347 -33.793 1.00 76.81 83 LEU A C 1
ATOM 659 O O . LEU A 1 83 ? -3.566 -5.409 -35.006 1.00 76.81 83 LEU A O 1
ATOM 663 N N . GLN A 1 84 ? -3.363 -6.253 -32.922 1.00 73.62 84 GLN A N 1
ATOM 664 C CA . GLN A 1 84 ? -2.592 -7.455 -33.252 1.00 73.62 84 GLN A CA 1
ATOM 665 C C . GLN A 1 84 ? -3.405 -8.732 -32.961 1.00 73.62 84 GLN A C 1
ATOM 667 O O . GLN A 1 84 ? -4.451 -8.654 -32.328 1.00 73.62 84 GLN A O 1
ATOM 672 N N . ASP A 1 85 ? -2.956 -9.882 -33.483 1.00 72.00 85 ASP A N 1
ATOM 673 C CA . ASP A 1 85 ? -3.509 -11.228 -33.254 1.00 72.00 85 ASP A CA 1
ATOM 674 C C . ASP A 1 85 ? -4.983 -11.389 -33.668 1.00 72.00 85 ASP A C 1
ATOM 676 O O . ASP A 1 85 ? -5.737 -12.195 -33.127 1.00 72.00 85 ASP A O 1
ATOM 680 N N . ILE A 1 86 ? -5.385 -10.635 -34.698 1.00 73.31 86 ILE A N 1
ATOM 681 C CA . ILE A 1 86 ? -6.666 -10.805 -35.392 1.00 73.31 86 ILE A CA 1
ATOM 682 C C . ILE A 1 86 ? -6.598 -12.078 -36.258 1.00 73.31 86 ILE A C 1
ATOM 684 O O . ILE A 1 86 ? -5.682 -12.187 -37.083 1.00 73.31 86 ILE A O 1
ATOM 688 N N . PRO A 1 87 ? -7.562 -13.016 -36.139 1.00 70.06 87 PRO A N 1
ATOM 689 C CA . PRO A 1 87 ? -7.599 -14.211 -36.976 1.00 70.06 87 PRO A CA 1
ATOM 690 C C . PRO A 1 87 ? -7.587 -13.880 -38.475 1.00 70.06 87 PRO A C 1
ATOM 692 O O . PRO A 1 87 ? -8.255 -12.952 -38.937 1.00 70.06 87 PRO A O 1
ATOM 695 N N . LEU A 1 88 ? -6.829 -14.653 -39.259 1.00 71.62 88 LEU A N 1
ATOM 696 C CA . LEU A 1 88 ? -6.707 -14.428 -40.700 1.00 71.62 88 LEU A CA 1
ATOM 697 C C . LEU A 1 88 ? -8.082 -14.531 -41.383 1.00 71.62 88 LEU A C 1
ATOM 699 O O . LEU A 1 88 ? -8.743 -15.562 -41.298 1.00 71.62 88 LEU A O 1
ATOM 703 N N . GLY A 1 89 ? -8.483 -13.475 -42.093 1.00 71.56 89 GLY A N 1
ATOM 704 C CA . GLY A 1 89 ? -9.768 -13.415 -42.798 1.00 71.56 89 GLY A CA 1
ATOM 705 C C . GLY A 1 89 ? -10.970 -13.036 -41.924 1.00 71.56 89 GLY A C 1
ATOM 706 O O . GLY A 1 89 ? -12.078 -12.990 -42.451 1.00 71.56 89 GLY A O 1
ATOM 707 N N . ALA A 1 90 ? -10.773 -12.742 -40.632 1.00 72.50 90 ALA A N 1
ATOM 708 C CA . ALA A 1 90 ? -11.832 -12.213 -39.778 1.00 72.50 90 ALA A CA 1
ATOM 709 C C . ALA A 1 90 ? -12.227 -10.787 -40.193 1.00 72.50 90 ALA A C 1
ATOM 711 O O . ALA A 1 90 ? -11.370 -9.924 -40.405 1.00 72.50 90 ALA A O 1
ATOM 712 N N . GLU A 1 91 ? -13.533 -10.536 -40.270 1.00 74.94 91 GLU A N 1
ATOM 713 C CA . GLU A 1 91 ? -14.083 -9.185 -40.346 1.00 74.94 91 GLU A CA 1
ATOM 714 C C . GLU A 1 91 ? -14.137 -8.603 -38.930 1.00 74.94 91 GLU A C 1
ATOM 716 O O . GLU A 1 91 ? -14.688 -9.224 -38.024 1.00 74.94 91 GLU A O 1
ATOM 721 N N . VAL A 1 92 ? -13.525 -7.437 -38.731 1.00 75.62 92 VAL A N 1
ATOM 722 C CA . VAL A 1 92 ? -13.412 -6.792 -37.420 1.00 75.62 92 VAL A CA 1
ATOM 723 C C . VAL A 1 92 ? -14.079 -5.432 -37.480 1.00 75.62 92 VAL A C 1
ATOM 725 O O . VAL A 1 92 ? -13.736 -4.612 -38.333 1.00 75.62 92 VAL A O 1
ATOM 728 N N . TRP A 1 93 ? -14.981 -5.185 -36.534 1.00 83.31 93 TRP A N 1
ATOM 729 C CA . TRP A 1 93 ? -15.608 -3.883 -36.328 1.00 83.31 93 TRP A CA 1
ATOM 730 C C . TRP A 1 93 ? -15.081 -3.286 -35.032 1.00 83.31 93 TRP A C 1
ATOM 732 O O . TRP A 1 93 ? -14.910 -4.008 -34.051 1.00 83.31 93 TRP A O 1
ATOM 742 N N . VAL A 1 94 ? -14.805 -1.985 -35.041 1.00 83.12 94 VAL A N 1
ATOM 743 C CA . VAL A 1 94 ? -14.375 -1.229 -33.864 1.00 83.12 94 VAL A CA 1
ATOM 744 C C . VAL A 1 94 ? -15.362 -0.094 -33.656 1.00 83.12 94 VAL A C 1
ATOM 746 O O . VAL A 1 94 ? -15.701 0.588 -34.624 1.00 83.12 94 VAL A O 1
ATOM 749 N N . ASP A 1 95 ? -15.801 0.098 -32.420 1.00 87.25 95 ASP A N 1
ATOM 750 C CA . ASP A 1 95 ? -16.689 1.190 -32.028 1.00 87.25 95 ASP A CA 1
ATOM 751 C C . ASP A 1 95 ? -16.293 1.744 -30.650 1.00 87.25 95 ASP A C 1
ATOM 753 O O . ASP A 1 95 ? -15.506 1.121 -29.928 1.00 87.25 95 ASP A O 1
ATOM 757 N N . ASP A 1 96 ? -16.821 2.922 -30.304 1.00 87.38 96 ASP A N 1
ATOM 758 C CA . ASP A 1 96 ? -16.670 3.564 -28.989 1.00 87.38 96 ASP A CA 1
ATOM 759 C C . ASP A 1 96 ? -15.210 3.630 -28.493 1.00 87.38 96 ASP A C 1
ATOM 761 O O . ASP A 1 96 ? -14.885 3.268 -27.358 1.00 87.38 96 ASP A O 1
ATOM 765 N N . VAL A 1 97 ? -14.300 4.095 -29.359 1.00 85.75 97 VAL A N 1
ATOM 766 C CA . VAL A 1 97 ? -12.900 4.332 -28.977 1.00 85.75 97 VAL A CA 1
ATOM 767 C C . VAL A 1 97 ? -12.833 5.539 -28.043 1.00 85.75 97 VAL A C 1
ATOM 769 O O . VAL A 1 97 ? -13.056 6.677 -28.457 1.00 85.75 97 VAL A O 1
ATOM 772 N N . ILE A 1 98 ? -12.491 5.287 -26.784 1.00 85.50 98 ILE A N 1
ATOM 773 C CA . ILE A 1 98 ? -12.340 6.293 -25.738 1.00 85.50 98 ILE A CA 1
ATOM 774 C C . ILE A 1 98 ? -10.881 6.310 -25.305 1.00 85.50 98 ILE A C 1
ATOM 776 O O . ILE A 1 98 ? -10.315 5.287 -24.929 1.00 85.50 98 ILE A O 1
ATOM 780 N N . LEU A 1 99 ? -10.286 7.495 -25.331 1.00 86.50 99 LEU A N 1
ATOM 781 C CA . LEU A 1 99 ? -8.980 7.766 -24.754 1.00 86.50 99 LEU A CA 1
ATOM 782 C C . LEU A 1 99 ? -9.146 8.890 -23.737 1.00 86.50 99 LEU A C 1
ATOM 784 O O . LEU A 1 99 ? -9.624 9.973 -24.078 1.00 86.50 99 LEU A O 1
ATOM 788 N N . SER A 1 100 ? -8.739 8.640 -22.503 1.00 86.31 100 SER A N 1
ATOM 789 C CA . SER A 1 100 ? -8.817 9.606 -21.411 1.00 86.31 100 SER A CA 1
ATOM 790 C C . SER A 1 100 ? -7.575 9.519 -20.539 1.00 86.31 100 SER A C 1
ATOM 792 O O . SER A 1 100 ? -6.886 8.504 -20.544 1.00 86.31 100 SER A O 1
ATOM 794 N N . ARG A 1 101 ? -7.264 10.560 -19.761 1.00 85.94 101 ARG A N 1
ATOM 795 C CA . ARG A 1 101 ? -6.252 10.415 -18.704 1.00 85.94 101 ARG A CA 1
ATOM 796 C C . ARG A 1 101 ? -6.738 9.390 -17.676 1.00 85.94 101 ARG A C 1
ATOM 798 O O . ARG A 1 101 ? -7.947 9.268 -17.448 1.00 85.94 101 ARG A O 1
ATOM 805 N N . CYS A 1 102 ? -5.819 8.639 -17.074 1.00 82.12 102 CYS A N 1
ATOM 806 C CA . CYS A 1 102 ? -6.181 7.705 -16.012 1.00 82.12 102 CYS A CA 1
ATOM 807 C C . CYS A 1 102 ? -6.918 8.439 -14.883 1.00 82.12 102 CYS A C 1
ATOM 809 O O . CYS A 1 102 ? -6.440 9.444 -14.370 1.00 82.12 102 CYS A O 1
ATOM 811 N N . GLY A 1 103 ? -8.085 7.919 -14.498 1.00 77.81 103 GLY A N 1
ATOM 812 C CA . GLY A 1 103 ? -8.911 8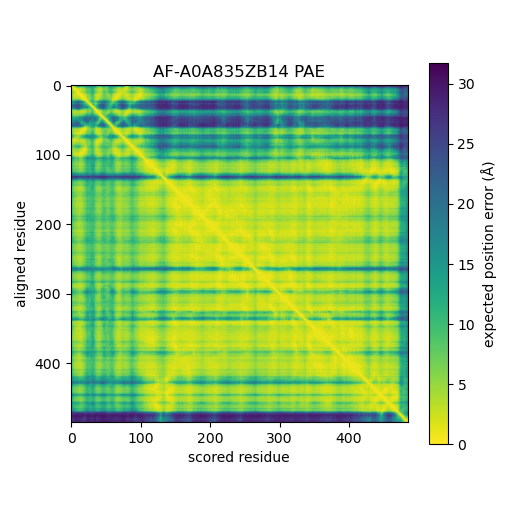.488 -13.428 1.00 77.81 103 GLY A CA 1
ATOM 813 C C . GLY A 1 103 ? -10.113 9.313 -13.887 1.00 77.81 103 GLY A C 1
ATOM 814 O O . GLY A 1 103 ? -10.987 9.578 -13.070 1.00 77.81 103 GLY A O 1
ATOM 815 N N . MET A 1 104 ? -10.222 9.628 -15.182 1.00 78.50 104 MET A N 1
ATOM 816 C CA . MET A 1 104 ? -11.381 10.346 -15.733 1.00 78.50 104 MET A CA 1
ATOM 817 C C . MET A 1 104 ? -12.676 9.526 -15.773 1.00 78.50 104 MET A C 1
ATOM 819 O O . MET A 1 104 ? -13.761 10.096 -15.895 1.00 78.50 104 MET A O 1
ATOM 823 N N . GLU A 1 105 ? -12.595 8.196 -15.735 1.00 73.69 105 GLU A N 1
ATOM 824 C CA . GLU A 1 105 ? -13.800 7.367 -15.758 1.00 73.69 105 GLU A CA 1
ATOM 825 C C . GLU A 1 105 ? -14.581 7.508 -14.452 1.00 73.69 105 GLU A C 1
ATOM 827 O O . GLU A 1 105 ? -14.018 7.373 -13.363 1.00 73.69 105 GLU A O 1
ATOM 832 N N . ASP A 1 106 ? -15.903 7.682 -14.545 1.00 70.06 106 ASP A N 1
ATOM 833 C CA . ASP A 1 106 ? -16.772 7.670 -13.367 1.00 70.06 106 ASP A CA 1
ATOM 834 C C . ASP A 1 106 ? -16.980 6.236 -12.847 1.00 70.06 106 ASP A C 1
ATOM 836 O O . ASP A 1 106 ? -18.020 5.595 -13.019 1.00 70.06 106 ASP A O 1
ATOM 840 N N . PHE A 1 107 ? -15.933 5.707 -12.216 1.00 74.12 107 PHE A N 1
ATOM 841 C CA . PHE A 1 107 ? -15.916 4.392 -11.586 1.00 74.12 107 PHE A CA 1
ATOM 842 C C . PHE A 1 107 ? -16.459 4.431 -10.145 1.00 74.12 107 PHE A C 1
ATOM 844 O O . PHE A 1 107 ? -16.639 3.382 -9.517 1.00 74.12 107 PHE A O 1
ATOM 851 N N . ARG A 1 108 ? -16.771 5.618 -9.599 1.00 82.75 108 ARG A N 1
ATOM 852 C CA . ARG A 1 108 ? -17.125 5.781 -8.179 1.00 82.75 108 ARG A CA 1
ATOM 853 C C . ARG A 1 108 ? -18.353 4.953 -7.778 1.00 82.75 108 ARG A C 1
ATOM 855 O O . ARG A 1 108 ? -18.211 4.161 -6.845 1.00 82.75 108 ARG A O 1
ATOM 862 N N . PRO A 1 109 ? -19.505 4.992 -8.484 1.00 83.88 109 PRO A N 1
ATOM 863 C CA . PRO A 1 109 ? -20.688 4.237 -8.061 1.00 83.88 109 PRO A CA 1
ATOM 864 C C . PRO A 1 109 ? -20.490 2.718 -8.120 1.00 83.88 109 PRO A C 1
ATOM 866 O O . PRO A 1 109 ? -21.020 1.982 -7.289 1.00 83.88 109 PRO A O 1
ATOM 869 N N . VAL A 1 110 ? -19.731 2.235 -9.109 1.00 83.94 110 VAL A N 1
ATOM 870 C CA . VAL A 1 110 ? -19.425 0.806 -9.266 1.00 83.94 110 VAL A CA 1
ATOM 871 C C . VAL A 1 110 ? -18.461 0.352 -8.174 1.00 83.94 110 VAL A C 1
ATOM 873 O O . VAL A 1 110 ? -18.701 -0.676 -7.540 1.00 83.94 110 VAL A O 1
ATOM 876 N N . SER A 1 111 ? -17.408 1.134 -7.918 1.00 87.69 111 SER A N 1
ATOM 877 C CA . SER A 1 111 ? -16.447 0.854 -6.853 1.00 87.69 111 SER A CA 1
ATOM 878 C C . SER A 1 111 ? -17.109 0.829 -5.480 1.00 87.69 111 SER A C 1
ATOM 880 O O . SER A 1 111 ? -16.885 -0.115 -4.733 1.00 87.69 111 SER A O 1
ATOM 882 N N . GLN A 1 112 ? -17.992 1.789 -5.181 1.00 90.62 112 GLN A N 1
ATOM 883 C CA . GLN A 1 112 ? -18.654 1.875 -3.885 1.00 90.62 112 GLN A CA 1
ATOM 884 C C . GLN A 1 112 ? -19.527 0.650 -3.606 1.00 90.62 112 GLN A C 1
ATOM 886 O O . GLN A 1 112 ? -19.393 0.050 -2.544 1.00 90.62 112 GLN A O 1
ATOM 891 N N . ARG A 1 113 ? -20.346 0.215 -4.576 1.00 90.06 113 ARG A N 1
ATOM 892 C CA . ARG A 1 113 ? -21.152 -1.009 -4.422 1.00 90.06 113 ARG A CA 1
ATOM 893 C C . ARG A 1 113 ? -20.282 -2.227 -4.117 1.00 90.06 113 ARG A C 1
ATOM 895 O O . ARG A 1 113 ? -20.572 -2.975 -3.193 1.00 90.06 113 ARG A O 1
ATOM 902 N N . ARG A 1 114 ? -19.179 -2.395 -4.851 1.00 90.62 114 ARG A N 1
ATOM 903 C CA . ARG A 1 114 ? -18.243 -3.503 -4.615 1.00 90.62 114 ARG A CA 1
ATOM 904 C C . ARG A 1 114 ? -17.551 -3.398 -3.261 1.00 90.62 114 ARG A C 1
ATOM 906 O O . ARG A 1 114 ? -17.368 -4.414 -2.606 1.00 90.62 114 ARG A O 1
ATOM 913 N N . VAL A 1 115 ? -17.157 -2.199 -2.834 1.00 93.50 115 VAL A N 1
ATOM 914 C CA . VAL A 1 115 ? -16.572 -1.968 -1.506 1.00 93.50 115 VAL A CA 1
ATOM 915 C C . VAL A 1 115 ? -17.558 -2.378 -0.415 1.00 93.50 115 VAL A C 1
ATOM 917 O O . VAL A 1 115 ? -17.167 -3.085 0.511 1.00 93.50 115 VAL A O 1
ATOM 920 N N . ASP A 1 116 ? -18.830 -2.008 -0.544 1.00 92.00 116 ASP A N 1
ATOM 921 C CA . ASP A 1 116 ? -19.867 -2.424 0.401 1.00 92.00 116 ASP A CA 1
ATOM 922 C C . ASP A 1 116 ? -20.004 -3.955 0.452 1.00 92.00 116 ASP A C 1
ATOM 924 O O . ASP A 1 116 ? -20.109 -4.524 1.534 1.00 92.00 116 ASP A O 1
ATOM 928 N N . GLU A 1 117 ? -19.901 -4.634 -0.693 1.00 90.62 117 GLU A N 1
ATOM 929 C CA . GLU A 1 117 ? -19.975 -6.098 -0.789 1.00 90.62 117 GLU A CA 1
ATOM 930 C C . GLU A 1 117 ? -18.741 -6.827 -0.224 1.00 90.62 117 GLU A C 1
ATOM 932 O O . GLU A 1 117 ? -18.883 -7.847 0.452 1.00 90.62 117 GLU A O 1
ATOM 937 N N . VAL A 1 118 ? -17.523 -6.352 -0.519 1.00 91.19 118 VAL A N 1
ATOM 938 C CA . VAL A 1 118 ? -16.283 -7.118 -0.262 1.00 91.19 118 VAL A CA 1
ATOM 939 C C . VAL A 1 118 ? -15.465 -6.607 0.922 1.00 91.19 118 VAL A C 1
ATOM 941 O O . VAL A 1 118 ? -14.554 -7.304 1.378 1.00 91.19 118 VAL A O 1
ATOM 944 N N . ARG A 1 119 ? -15.742 -5.392 1.414 1.00 94.06 119 ARG A N 1
ATOM 945 C CA . ARG A 1 119 ? -14.986 -4.751 2.506 1.00 94.06 119 ARG A CA 1
ATOM 946 C C . ARG A 1 119 ? -15.791 -4.502 3.760 1.00 94.06 119 ARG A C 1
ATOM 948 O O . ARG A 1 119 ? -15.170 -4.205 4.776 1.00 94.06 119 ARG A O 1
ATOM 955 N N . LYS A 1 120 ? -17.116 -4.623 3.727 1.00 95.56 120 LYS A N 1
ATOM 956 C CA . LYS A 1 120 ? -17.943 -4.504 4.928 1.00 95.56 120 LYS A CA 1
ATOM 957 C C . LYS A 1 120 ? -18.432 -5.863 5.403 1.00 95.56 120 LYS A C 1
ATOM 959 O O . LYS A 1 120 ? -18.482 -6.850 4.669 1.00 95.56 120 LYS A O 1
ATOM 964 N N . ARG A 1 121 ? -18.783 -5.895 6.681 1.00 95.31 121 ARG A N 1
ATOM 965 C CA . ARG A 1 121 ? -19.467 -7.001 7.337 1.00 95.31 121 ARG A CA 1
ATOM 966 C C . ARG A 1 121 ? -20.745 -6.480 7.952 1.00 95.31 121 ARG A C 1
ATOM 968 O O . ARG A 1 121 ? -20.728 -5.411 8.558 1.00 95.31 121 ARG A O 1
ATOM 975 N N . THR A 1 122 ? -21.804 -7.268 7.874 1.00 95.94 122 THR A N 1
ATOM 976 C CA . THR A 1 122 ? -23.024 -7.004 8.633 1.00 95.94 122 THR A CA 1
ATOM 977 C C . THR A 1 122 ? -22.802 -7.474 10.068 1.00 95.94 122 THR A C 1
ATOM 979 O O . THR A 1 122 ? -22.600 -8.661 10.335 1.00 95.94 122 THR A O 1
ATOM 982 N N . VAL A 1 123 ? -22.763 -6.530 11.003 1.00 96.88 123 VAL A N 1
ATOM 983 C CA . VAL A 1 123 ? -22.428 -6.770 12.406 1.00 96.88 123 VAL A CA 1
ATOM 984 C C . VAL A 1 123 ? -23.699 -6.800 13.238 1.00 96.88 123 VAL A C 1
ATOM 986 O O . VAL A 1 123 ? -24.420 -5.812 13.314 1.00 96.88 123 VAL A O 1
ATOM 989 N N . GLN A 1 124 ? -23.921 -7.916 13.928 1.00 96.06 124 GLN A N 1
ATOM 990 C CA . GLN A 1 124 ? -24.807 -7.997 15.083 1.00 96.06 124 GLN A CA 1
ATOM 991 C C . GLN A 1 124 ? -23.972 -7.758 16.345 1.00 96.06 124 GLN A C 1
ATOM 993 O O . GLN A 1 124 ? -23.299 -8.669 16.840 1.00 96.06 124 GLN A O 1
ATOM 998 N N . LEU A 1 125 ? -23.998 -6.538 16.874 1.00 95.81 125 LEU A N 1
ATOM 999 C CA . LEU A 1 125 ? -23.262 -6.181 18.082 1.00 95.81 125 LEU A CA 1
ATOM 1000 C C . LEU A 1 125 ? -24.126 -6.430 19.318 1.00 95.81 125 LEU A C 1
ATOM 1002 O O . LEU A 1 125 ? -25.197 -5.851 19.467 1.00 95.81 125 LEU A O 1
ATOM 1006 N N . GLN A 1 126 ? -23.644 -7.286 20.214 1.00 93.81 126 GLN A N 1
ATOM 1007 C CA . GLN A 1 126 ? -24.260 -7.543 21.511 1.00 93.81 126 GLN A CA 1
ATOM 1008 C C . GLN A 1 126 ? -23.724 -6.562 22.552 1.00 93.81 126 GLN A C 1
ATOM 1010 O O . GLN A 1 126 ? -22.513 -6.486 22.768 1.00 93.81 126 GLN A O 1
ATOM 1015 N N . LEU A 1 127 ? -24.630 -5.864 23.236 1.00 89.38 127 LEU A N 1
ATOM 1016 C CA . LEU A 1 127 ? -24.294 -4.848 24.242 1.00 89.38 127 LEU A CA 1
ATOM 1017 C C . LEU A 1 127 ? -24.411 -5.374 25.684 1.00 89.38 127 LEU A C 1
ATOM 1019 O O . LEU A 1 127 ? -24.036 -4.699 26.640 1.00 89.38 127 LEU A O 1
ATOM 1023 N N . GLY A 1 128 ? -24.900 -6.605 25.859 1.00 84.62 128 GLY A N 1
ATOM 1024 C CA . GLY A 1 128 ? -25.059 -7.231 27.172 1.00 84.62 128 GLY A CA 1
ATOM 1025 C C . GLY A 1 128 ? -26.008 -6.439 28.078 1.00 84.62 128 GLY A C 1
ATOM 1026 O O . GLY A 1 128 ? -27.093 -6.045 27.654 1.00 84.62 128 GLY A O 1
ATOM 1027 N N . ASP A 1 129 ? -25.590 -6.197 29.324 1.00 82.31 129 ASP A N 1
ATOM 1028 C CA . ASP A 1 129 ? -26.358 -5.437 30.329 1.00 82.31 129 ASP A CA 1
ATOM 1029 C C . ASP A 1 129 ? -26.447 -3.925 30.033 1.00 82.31 129 ASP A C 1
ATOM 1031 O O . ASP A 1 129 ? -27.201 -3.216 30.702 1.00 82.31 129 ASP A O 1
ATOM 1035 N N . TYR A 1 130 ? -25.678 -3.441 29.054 1.00 81.00 130 TYR A N 1
ATOM 1036 C CA . TYR A 1 130 ? -25.705 -2.059 28.568 1.00 81.00 130 TYR A CA 1
ATOM 1037 C C . TYR A 1 130 ? -26.714 -1.879 27.420 1.00 81.00 130 TYR A C 1
ATOM 1039 O O . TYR A 1 130 ? -26.895 -0.775 26.924 1.00 81.00 130 TYR A O 1
ATOM 1047 N N . GLY A 1 131 ? -27.387 -2.969 27.024 1.00 70.94 131 GLY A N 1
ATOM 1048 C CA . GLY A 1 131 ? -28.554 -2.988 26.145 1.00 70.94 131 GLY A CA 1
ATOM 1049 C C . GLY A 1 131 ? -29.747 -2.200 26.701 1.00 70.94 131 GLY A C 1
ATOM 1050 O O . GLY A 1 131 ? -30.026 -2.288 27.898 1.00 70.94 131 GLY A O 1
ATOM 1051 N N . GLY A 1 132 ? -30.470 -1.483 25.838 1.00 69.94 132 GLY A N 1
ATOM 1052 C CA . GLY A 1 132 ? -31.668 -0.709 26.179 1.00 69.94 132 GLY A CA 1
ATOM 1053 C C . GLY A 1 132 ? -32.962 -1.251 25.561 1.00 69.94 132 GLY A C 1
ATOM 1054 O O . GLY A 1 132 ? -32.967 -2.294 24.917 1.00 69.94 132 GLY A O 1
ATOM 1055 N N . GLY A 1 133 ? -34.079 -0.557 25.794 1.00 66.88 133 GLY A N 1
ATOM 1056 C CA . GLY A 1 133 ? -35.326 -0.798 25.059 1.00 66.88 133 GLY A CA 1
ATOM 1057 C C . GLY A 1 133 ? -35.272 -0.219 23.634 1.00 66.88 133 GLY A C 1
ATOM 1058 O O . GLY A 1 133 ? -34.293 0.438 23.285 1.00 66.88 133 GLY A O 1
ATOM 1059 N N . PRO A 1 134 ? -36.329 -0.396 22.821 1.00 64.44 134 PRO A N 1
ATOM 1060 C CA . PRO A 1 134 ? -36.355 0.042 21.417 1.00 64.44 134 PRO A CA 1
ATOM 1061 C C . PRO A 1 134 ? -36.194 1.561 21.210 1.00 64.44 134 PRO A C 1
ATOM 1063 O O . PRO A 1 134 ? -35.851 1.986 20.112 1.00 64.44 134 PRO A O 1
ATOM 1066 N N . ASP A 1 135 ? -36.400 2.373 22.253 1.00 71.88 135 ASP A N 1
ATOM 1067 C CA . ASP A 1 135 ? -36.226 3.834 22.213 1.00 71.88 135 ASP A CA 1
ATOM 1068 C C . ASP A 1 135 ? -34.796 4.295 22.560 1.00 71.88 135 ASP A C 1
ATOM 1070 O O . ASP A 1 135 ? -34.510 5.492 22.554 1.00 71.88 135 ASP A O 1
ATOM 1074 N N . CYS A 1 136 ? -33.891 3.373 22.902 1.00 79.94 136 CYS A N 1
ATOM 1075 C CA . CYS A 1 136 ? -32.489 3.699 23.139 1.00 79.94 136 CYS A CA 1
ATOM 1076 C C . CYS A 1 136 ? -31.733 3.837 21.811 1.00 79.94 136 CYS A C 1
ATOM 1078 O O . CYS A 1 136 ? -32.118 3.246 20.800 1.00 79.94 136 CYS A O 1
ATOM 1080 N N . THR A 1 137 ? -30.631 4.587 21.828 1.00 88.50 137 THR A N 1
ATOM 1081 C CA . THR A 1 137 ? -29.714 4.713 20.691 1.00 88.50 137 THR A CA 1
ATOM 1082 C C . THR A 1 137 ? -28.254 4.582 21.116 1.00 88.50 137 THR A C 1
ATOM 1084 O O . THR A 1 137 ? -27.913 4.762 22.290 1.00 88.50 137 THR A O 1
ATOM 1087 N N . ALA A 1 138 ? -27.418 4.134 20.182 1.00 91.25 138 ALA A N 1
ATOM 1088 C CA . ALA A 1 138 ? -25.995 3.940 20.390 1.00 91.25 138 ALA A CA 1
ATOM 1089 C C . ALA A 1 138 ? -25.189 4.663 19.312 1.00 91.25 138 ALA A C 1
ATOM 1091 O O . ALA A 1 138 ? -25.527 4.600 18.125 1.00 91.25 138 ALA A O 1
ATOM 1092 N N . ASP A 1 139 ? -24.080 5.260 19.732 1.00 95.06 139 ASP A N 1
ATOM 1093 C CA . ASP A 1 139 ? -23.113 5.886 18.841 1.00 95.06 139 ASP A CA 1
ATOM 1094 C C . ASP A 1 139 ? -21.911 4.963 18.665 1.00 95.06 139 ASP A C 1
ATOM 1096 O O . ASP A 1 139 ? -21.285 4.512 19.622 1.00 95.06 139 ASP A O 1
ATOM 1100 N N . ILE A 1 140 ? -21.581 4.643 17.420 1.00 96.56 140 ILE A N 1
ATOM 1101 C CA . ILE A 1 140 ? -20.523 3.702 17.063 1.00 96.56 140 ILE A CA 1
ATOM 1102 C C . ILE A 1 140 ? -19.446 4.470 16.318 1.00 96.56 140 ILE A C 1
ATOM 1104 O O . ILE A 1 140 ? -19.721 5.111 15.309 1.00 96.56 140 ILE A O 1
ATOM 1108 N N . THR A 1 141 ? -18.204 4.379 16.789 1.00 96.69 141 THR A N 1
ATOM 1109 C CA . THR A 1 141 ? -17.066 5.072 16.175 1.00 96.69 141 THR A CA 1
ATOM 1110 C C . THR A 1 141 ? -15.926 4.101 15.912 1.00 96.69 141 THR A C 1
ATOM 1112 O O . THR A 1 141 ? -15.419 3.459 16.836 1.00 96.69 141 THR A O 1
ATOM 1115 N N . MET A 1 142 ? -15.466 4.030 14.662 1.00 96.19 142 MET A N 1
ATOM 1116 C CA . MET A 1 142 ? -14.243 3.301 14.328 1.00 96.19 142 MET A CA 1
ATOM 1117 C C . MET A 1 142 ? -13.020 4.054 14.863 1.00 96.19 142 MET A C 1
ATOM 1119 O O . MET A 1 142 ? -12.905 5.269 14.716 1.00 96.19 142 MET A O 1
ATOM 1123 N N . LYS A 1 143 ? -12.092 3.335 15.499 1.00 94.06 143 LYS A N 1
ATOM 1124 C CA . LYS A 1 143 ? -10.864 3.900 16.083 1.00 94.06 143 LYS A CA 1
ATOM 1125 C C . LYS A 1 143 ? -9.611 3.555 15.288 1.00 94.06 143 LYS A C 1
ATOM 1127 O O . LYS A 1 143 ? -8.712 4.384 15.201 1.00 94.06 143 LYS A O 1
ATOM 1132 N N . LYS A 1 144 ? -9.528 2.344 14.731 1.00 93.00 144 LYS A N 1
ATOM 1133 C CA . LYS A 1 144 ? -8.421 1.913 13.862 1.00 93.00 144 LYS A CA 1
ATOM 1134 C C . LYS A 1 144 ? -8.975 1.016 12.767 1.00 93.00 144 LYS A C 1
ATOM 1136 O O . LYS A 1 144 ? -9.680 0.054 13.066 1.00 93.00 144 LYS A O 1
ATOM 1141 N N . HIS A 1 145 ? -8.634 1.325 11.523 1.00 95.00 145 HIS A N 1
ATOM 1142 C CA . HIS A 1 145 ? -8.947 0.478 10.380 1.00 95.00 145 HIS A CA 1
ATOM 1143 C C . HIS A 1 145 ? -8.060 -0.782 10.409 1.00 95.00 145 HIS A C 1
ATOM 1145 O O . HIS A 1 145 ? -6.866 -0.690 10.708 1.00 95.00 145 HIS A O 1
ATOM 1151 N N . GLU A 1 146 ? -8.615 -1.960 10.111 1.00 95.31 146 GLU A N 1
ATOM 1152 C CA . GLU A 1 146 ? -7.859 -3.230 10.097 1.00 95.31 146 GLU A CA 1
ATOM 1153 C C . GLU A 1 146 ? -7.244 -3.524 8.718 1.00 95.31 146 GLU A C 1
ATOM 1155 O O . GLU A 1 146 ? -6.203 -4.170 8.623 1.00 95.31 146 GLU A O 1
ATOM 1160 N N . TYR A 1 147 ? -7.868 -3.045 7.633 1.00 95.88 147 TYR A N 1
ATOM 1161 C CA . TYR A 1 147 ? -7.305 -3.166 6.282 1.00 95.88 147 TYR A CA 1
ATOM 1162 C C . TYR A 1 147 ? -5.894 -2.554 6.194 1.00 95.88 147 TYR A C 1
ATOM 1164 O O . TYR A 1 147 ? -5.722 -1.409 6.619 1.00 95.88 147 TYR A O 1
ATOM 1172 N N . PRO A 1 148 ? -4.898 -3.273 5.642 1.00 97.12 148 PRO A N 1
ATOM 1173 C CA . PRO A 1 148 ? -3.546 -2.749 5.490 1.00 97.12 148 PRO A CA 1
ATOM 1174 C C . PRO A 1 148 ? -3.480 -1.564 4.522 1.00 97.12 148 PRO A C 1
ATOM 1176 O O . PRO A 1 148 ? -3.642 -1.729 3.311 1.00 97.12 148 PRO A O 1
ATOM 1179 N N . PHE A 1 149 ? -3.214 -0.378 5.064 1.00 98.19 149 PHE A N 1
ATOM 1180 C CA . PHE A 1 149 ? -2.968 0.844 4.315 1.00 98.19 149 PHE A CA 1
ATOM 1181 C C . PHE A 1 149 ? -1.746 1.571 4.886 1.00 98.19 149 PHE A C 1
ATOM 1183 O O . PHE A 1 149 ? -1.696 1.905 6.074 1.00 98.19 149 PHE A O 1
ATOM 1190 N N . GLY A 1 150 ? -0.725 1.788 4.066 1.00 98.12 150 GLY A N 1
ATOM 1191 C CA . GLY A 1 150 ? 0.559 2.276 4.558 1.00 98.12 150 GLY A CA 1
ATOM 1192 C C . GLY A 1 150 ? 1.323 3.148 3.585 1.00 98.12 150 GLY A C 1
ATOM 1193 O O . GLY A 1 150 ? 0.872 3.391 2.471 1.00 98.12 150 GLY A O 1
ATOM 1194 N N . GLY A 1 151 ? 2.495 3.597 4.020 1.00 97.88 151 GLY A N 1
ATOM 1195 C CA . GLY A 1 151 ? 3.390 4.427 3.222 1.00 97.88 151 GLY A CA 1
ATOM 1196 C C . GLY A 1 151 ? 4.847 3.981 3.317 1.00 97.88 151 GLY A C 1
ATOM 1197 O O . GLY A 1 151 ? 5.246 3.322 4.285 1.00 97.88 151 GLY A O 1
ATOM 1198 N N . ALA A 1 152 ? 5.644 4.358 2.321 1.00 97.69 152 ALA A N 1
ATOM 1199 C CA . ALA A 1 152 ? 7.098 4.279 2.393 1.00 97.69 152 ALA A CA 1
ATOM 1200 C C . ALA A 1 152 ? 7.640 5.286 3.419 1.00 97.69 152 ALA A C 1
ATOM 1202 O O . ALA A 1 152 ? 7.271 6.459 3.414 1.00 97.69 152 ALA A O 1
ATOM 1203 N N . MET A 1 153 ? 8.493 4.831 4.333 1.00 97.25 153 MET A N 1
ATOM 1204 C CA . MET A 1 153 ? 9.130 5.667 5.346 1.00 97.25 153 MET A CA 1
ATOM 1205 C C . MET A 1 153 ? 10.613 5.821 5.013 1.00 97.25 153 MET A C 1
ATOM 1207 O O . MET A 1 153 ? 11.364 4.842 5.057 1.00 97.25 153 MET A O 1
ATOM 1211 N N . TRP A 1 154 ? 11.033 7.050 4.708 1.00 94.56 154 TRP A N 1
ATOM 1212 C CA . TRP A 1 154 ? 12.447 7.399 4.586 1.00 94.56 154 TRP A CA 1
ATOM 1213 C C . TRP A 1 154 ? 13.064 7.705 5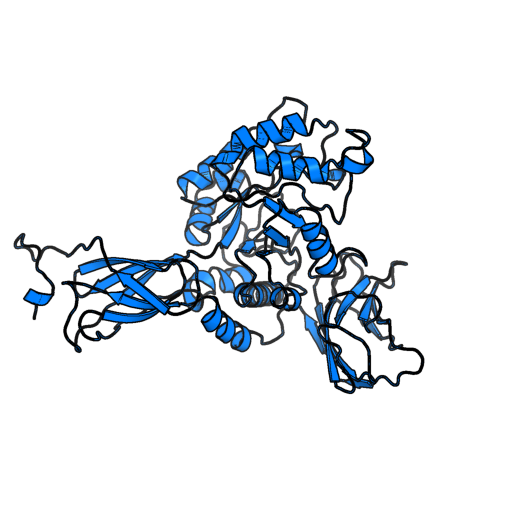.953 1.00 94.56 154 TRP A C 1
ATOM 1215 O O . TRP A 1 154 ? 12.378 8.069 6.913 1.00 94.56 154 TRP A O 1
ATOM 1225 N N . ASP A 1 155 ? 14.388 7.606 6.039 1.00 92.69 155 ASP A N 1
ATOM 1226 C CA . ASP A 1 155 ? 15.112 7.660 7.314 1.00 92.69 155 ASP A CA 1
ATOM 1227 C C . ASP A 1 155 ? 14.907 8.987 8.071 1.00 92.69 155 ASP A C 1
ATOM 1229 O O . ASP A 1 155 ? 14.757 8.999 9.295 1.00 92.69 155 ASP A O 1
ATOM 1233 N N . LYS A 1 156 ? 14.834 10.122 7.358 1.00 93.88 156 LYS A N 1
ATOM 1234 C CA . LYS A 1 156 ? 14.567 11.432 7.980 1.00 93.88 156 LYS A CA 1
ATOM 1235 C C . LYS A 1 156 ? 13.141 11.510 8.543 1.00 93.88 156 LYS A C 1
ATOM 1237 O O . LYS A 1 156 ? 12.989 11.969 9.675 1.00 93.88 156 LYS A O 1
ATOM 1242 N N . CYS A 1 157 ? 12.130 10.985 7.838 1.00 95.19 157 CYS A N 1
ATOM 1243 C CA . CYS A 1 157 ? 10.753 10.920 8.347 1.00 95.19 157 CYS A CA 1
ATOM 1244 C C . CYS A 1 157 ? 10.675 10.193 9.692 1.00 95.19 157 CYS A C 1
ATOM 1246 O O . CYS A 1 157 ? 9.979 10.641 10.602 1.00 95.19 157 CYS A O 1
ATOM 1248 N N . ALA A 1 158 ? 11.439 9.107 9.846 1.00 95.81 158 ALA A N 1
ATOM 1249 C CA . ALA A 1 158 ? 11.435 8.279 11.049 1.00 95.81 158 ALA A CA 1
ATOM 1250 C C . ALA A 1 158 ? 11.856 9.031 12.332 1.00 95.81 158 ALA A C 1
ATOM 1252 O O . ALA A 1 158 ? 11.607 8.564 13.445 1.00 95.81 158 ALA A O 1
ATOM 1253 N N . THR A 1 159 ? 12.457 10.218 12.200 1.00 95.75 159 THR A N 1
ATOM 1254 C CA . THR A 1 159 ? 12.845 11.081 13.329 1.00 95.75 159 THR A CA 1
ATOM 1255 C C . THR A 1 159 ? 12.131 12.433 13.346 1.00 95.75 159 THR A C 1
ATOM 1257 O O . THR A 1 159 ? 12.247 13.172 14.325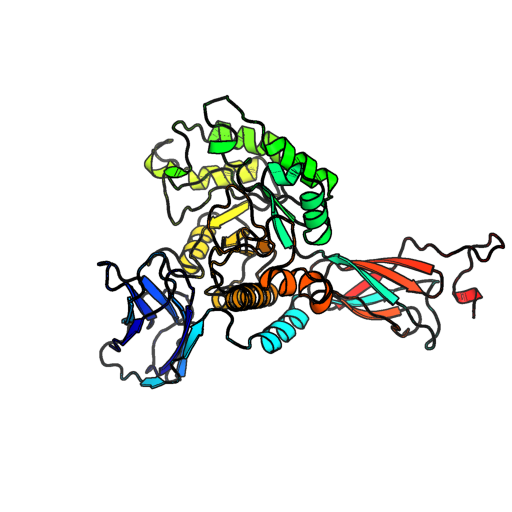 1.00 95.75 159 THR A O 1
ATOM 1260 N N . GLU A 1 160 ? 11.355 12.753 12.310 1.00 96.44 160 GLU A N 1
ATOM 1261 C CA . GLU A 1 160 ? 10.693 14.042 12.140 1.00 96.44 160 GLU A CA 1
ATOM 1262 C C . GLU A 1 160 ? 9.297 14.040 12.791 1.00 96.44 160 GLU A C 1
ATOM 1264 O O . GLU A 1 160 ? 8.422 13.283 12.366 1.00 96.44 160 GLU A O 1
ATOM 1269 N N . PRO A 1 161 ? 9.038 14.879 13.817 1.00 97.19 161 PRO A N 1
ATOM 1270 C CA . PRO A 1 161 ? 7.785 14.826 14.572 1.00 97.19 161 PRO A CA 1
ATOM 1271 C C . PRO A 1 161 ? 6.519 15.000 13.727 1.00 97.19 161 PRO A C 1
ATOM 1273 O O . PRO A 1 161 ? 5.554 14.266 13.941 1.00 97.19 161 PRO A O 1
ATOM 1276 N N . GLU A 1 162 ? 6.520 15.930 12.768 1.00 97.12 162 GLU A N 1
ATOM 1277 C CA . GLU A 1 162 ? 5.360 16.157 11.898 1.00 97.12 162 GLU A CA 1
ATOM 1278 C C . GLU A 1 162 ? 5.148 14.988 10.928 1.00 97.12 162 GLU A C 1
ATOM 1280 O O . GLU A 1 162 ? 4.013 14.542 10.759 1.00 97.12 162 GLU A O 1
ATOM 1285 N N . CYS A 1 163 ? 6.228 14.388 10.414 1.00 97.19 163 CYS A N 1
ATOM 1286 C CA . CYS A 1 163 ? 6.140 13.187 9.583 1.00 97.19 163 CYS A CA 1
ATOM 1287 C C . CYS A 1 163 ? 5.564 11.994 10.362 1.00 97.19 163 CYS A C 1
ATOM 1289 O O . CYS A 1 163 ? 4.623 11.341 9.914 1.00 97.19 163 CYS A O 1
ATOM 1291 N N . LEU A 1 164 ? 6.055 11.744 11.583 1.00 97.81 164 LEU A N 1
ATOM 1292 C CA . LEU A 1 164 ? 5.538 10.679 12.453 1.00 97.81 164 LEU A CA 1
ATOM 1293 C C . LEU A 1 164 ? 4.071 10.903 12.841 1.00 97.81 164 LEU A C 1
ATOM 1295 O O . LEU A 1 164 ? 3.301 9.947 12.960 1.00 97.81 164 LEU A O 1
ATOM 1299 N N . LYS A 1 165 ? 3.671 12.161 13.050 1.00 97.94 165 LYS A N 1
ATOM 1300 C CA . LYS A 1 165 ? 2.282 12.536 13.329 1.00 97.94 165 LYS A CA 1
ATOM 1301 C C . LYS A 1 165 ? 1.386 12.272 12.120 1.00 97.94 165 LYS A C 1
ATOM 1303 O O . LYS A 1 165 ? 0.305 11.714 12.304 1.00 97.94 165 LYS A O 1
ATOM 1308 N N . PHE A 1 166 ? 1.843 12.616 10.915 1.00 97.56 166 PHE A N 1
ATOM 1309 C CA . PHE A 1 166 ? 1.154 12.282 9.672 1.00 97.56 166 PHE A CA 1
ATOM 1310 C C . PHE A 1 166 ? 0.999 10.763 9.531 1.00 97.56 166 PHE A C 1
ATOM 1312 O O . PHE A 1 166 ? -0.119 10.265 9.397 1.00 97.56 166 PHE A O 1
ATOM 1319 N N . PHE A 1 167 ? 2.096 10.013 9.684 1.00 96.44 167 PHE A N 1
ATOM 1320 C CA . PHE A 1 167 ? 2.092 8.552 9.601 1.00 96.44 167 PHE A CA 1
ATOM 1321 C C . PHE A 1 167 ? 1.086 7.922 10.559 1.00 96.44 167 PHE A C 1
ATOM 1323 O O . PHE A 1 167 ? 0.261 7.111 10.152 1.00 96.44 167 PHE A O 1
ATOM 1330 N N . LYS A 1 168 ? 1.103 8.345 11.826 1.00 96.19 168 LYS A N 1
ATOM 1331 C CA . LYS A 1 168 ? 0.176 7.844 12.844 1.00 96.19 168 LYS A CA 1
ATOM 1332 C C . LYS A 1 168 ? -1.288 8.139 12.516 1.00 96.19 168 LYS A C 1
ATOM 1334 O O . LYS A 1 168 ? -2.156 7.354 12.894 1.00 96.19 168 LYS A O 1
ATOM 1339 N N . LYS A 1 169 ? -1.576 9.285 11.889 1.00 96.38 169 LYS A N 1
ATOM 1340 C CA . LYS A 1 169 ? -2.947 9.684 11.548 1.00 96.38 169 LYS A CA 1
ATOM 1341 C C . LYS A 1 169 ? -3.487 8.882 10.361 1.00 96.38 169 LYS A C 1
ATOM 1343 O O . LYS A 1 169 ? -4.663 8.536 10.377 1.00 96.38 169 LYS A O 1
ATOM 1348 N N . HIS A 1 170 ? -2.662 8.605 9.351 1.00 97.00 170 HIS A N 1
ATOM 1349 C CA . HIS A 1 170 ? -3.143 8.120 8.050 1.00 97.00 170 HIS A CA 1
ATOM 1350 C C . HIS A 1 170 ? -2.795 6.662 7.733 1.00 97.00 170 HIS A C 1
ATOM 1352 O O . HIS A 1 170 ? -3.450 6.062 6.882 1.00 97.00 170 HIS A O 1
ATOM 1358 N N . PHE A 1 171 ? -1.808 6.072 8.409 1.00 98.00 171 PHE A N 1
ATOM 1359 C CA . PHE A 1 171 ? -1.286 4.750 8.072 1.00 98.00 171 PHE A CA 1
ATOM 1360 C C . PHE A 1 171 ? -1.334 3.787 9.261 1.00 98.00 171 PHE A C 1
ATOM 1362 O O . PHE A 1 171 ? -1.111 4.162 10.411 1.00 98.00 171 PHE A O 1
ATOM 1369 N N . ASN A 1 172 ? -1.591 2.509 8.975 1.00 97.50 172 ASN A N 1
ATOM 1370 C CA . ASN A 1 172 ? -1.429 1.398 9.923 1.00 97.50 172 ASN A CA 1
ATOM 1371 C C . ASN A 1 172 ? -0.308 0.423 9.504 1.00 97.50 172 ASN A C 1
ATOM 1373 O O . ASN A 1 172 ? 0.059 -0.461 10.284 1.00 97.50 172 ASN A O 1
ATOM 1377 N N . TYR A 1 173 ? 0.261 0.608 8.308 1.00 98.44 173 TYR A N 1
ATOM 1378 C CA . TYR A 1 173 ? 1.429 -0.111 7.801 1.00 98.44 173 TYR A CA 1
ATOM 1379 C C . TYR A 1 173 ? 2.537 0.853 7.357 1.00 98.44 173 TYR A C 1
ATOM 1381 O O . TYR A 1 173 ? 2.286 2.006 7.013 1.00 98.44 173 TYR A O 1
ATOM 1389 N N . ALA A 1 174 ? 3.766 0.353 7.327 1.00 98.44 174 ALA A N 1
ATOM 1390 C CA . ALA A 1 174 ? 4.924 1.024 6.762 1.00 98.44 174 ALA A CA 1
ATOM 1391 C C . ALA A 1 174 ? 5.786 0.036 5.965 1.00 98.44 174 ALA A C 1
ATOM 1393 O O . ALA A 1 174 ? 5.711 -1.181 6.159 1.00 98.44 174 ALA A O 1
ATOM 1394 N N . THR A 1 175 ? 6.637 0.576 5.103 1.00 98.44 175 THR A N 1
ATOM 1395 C CA . THR A 1 175 ? 7.788 -0.108 4.501 1.00 98.44 175 THR A CA 1
ATOM 1396 C C . THR A 1 175 ? 8.978 0.842 4.560 1.00 98.44 175 THR A C 1
ATOM 1398 O O . THR A 1 175 ? 8.795 2.047 4.400 1.00 98.44 175 THR A O 1
ATOM 1401 N N . ALA A 1 176 ? 10.186 0.344 4.819 1.00 97.81 176 ALA A N 1
ATOM 1402 C CA . ALA A 1 176 ? 11.375 1.188 4.712 1.00 97.81 176 ALA A CA 1
ATOM 1403 C C . ALA A 1 176 ? 11.625 1.503 3.232 1.00 97.81 176 ALA A C 1
ATOM 1405 O O . ALA A 1 176 ? 11.648 0.584 2.413 1.00 97.81 176 ALA A O 1
ATOM 1406 N N . GLU A 1 177 ? 11.808 2.778 2.884 1.00 96.69 177 GLU A N 1
ATOM 1407 C CA . GLU A 1 177 ? 11.990 3.170 1.480 1.00 96.69 177 GLU A CA 1
ATOM 1408 C C . GLU A 1 177 ? 13.319 2.645 0.910 1.00 96.69 177 GLU A C 1
ATOM 1410 O O . GLU A 1 177 ? 13.384 2.167 -0.224 1.00 96.69 177 GLU A O 1
ATOM 1415 N N . GLN A 1 178 ? 14.388 2.708 1.714 1.00 95.00 178 GLN A N 1
ATOM 1416 C CA . GLN A 1 178 ? 15.748 2.361 1.285 1.00 95.00 178 GLN A CA 1
ATOM 1417 C C . GLN A 1 178 ? 16.501 1.509 2.307 1.00 95.00 178 GLN A C 1
ATOM 1419 O O . GLN A 1 178 ? 17.099 0.498 1.947 1.00 95.00 178 GLN A O 1
ATOM 1424 N N . SER A 1 179 ? 16.450 1.870 3.589 1.00 96.06 179 SER A N 1
ATOM 1425 C CA . SER A 1 179 ? 17.403 1.398 4.603 1.00 96.06 179 SER A CA 1
ATOM 1426 C C . SER A 1 179 ? 17.405 -0.112 4.881 1.00 96.06 179 SER A C 1
ATOM 1428 O O . SER A 1 179 ? 18.385 -0.633 5.410 1.00 96.06 179 SER A O 1
ATOM 1430 N N . MET A 1 180 ? 16.365 -0.849 4.477 1.00 97.69 180 MET A N 1
ATOM 1431 C CA . MET A 1 180 ? 16.320 -2.315 4.578 1.00 97.69 180 MET A CA 1
ATOM 1432 C C . MET A 1 180 ? 16.872 -3.053 3.344 1.00 97.69 180 MET A C 1
ATOM 1434 O O . MET A 1 180 ? 17.128 -4.259 3.427 1.00 97.69 180 MET A O 1
ATOM 1438 N N . LYS A 1 181 ? 17.087 -2.372 2.211 1.00 98.00 181 LYS A N 1
ATOM 1439 C CA . LYS A 1 181 ? 17.636 -2.965 0.979 1.00 98.00 181 LYS A CA 1
ATOM 1440 C C . LYS A 1 181 ? 19.079 -3.411 1.194 1.00 98.00 181 LYS A C 1
ATOM 1442 O O . LYS A 1 181 ? 19.790 -2.869 2.040 1.00 98.00 181 LYS A O 1
ATOM 1447 N N . TRP A 1 182 ? 19.532 -4.433 0.465 1.00 97.56 182 TRP A N 1
ATOM 1448 C CA . TRP A 1 182 ? 20.851 -5.024 0.728 1.00 97.56 182 TRP A CA 1
ATOM 1449 C C . TRP A 1 182 ? 21.984 -4.022 0.509 1.00 97.56 182 TRP A C 1
ATOM 1451 O O . TRP A 1 182 ? 22.747 -3.774 1.439 1.00 97.56 182 TRP A O 1
ATOM 1461 N N . LYS A 1 183 ? 22.007 -3.370 -0.653 1.00 96.56 183 LYS A N 1
ATOM 1462 C CA . LYS A 1 183 ? 22.999 -2.348 -0.993 1.00 96.56 183 LYS A CA 1
ATOM 1463 C C . LYS A 1 183 ? 23.085 -1.208 0.030 1.00 96.56 183 LYS A C 1
ATOM 1465 O O . LYS A 1 183 ? 24.176 -0.726 0.301 1.00 96.56 183 LYS A O 1
ATOM 1470 N N . GLU A 1 184 ? 21.961 -0.831 0.636 1.00 96.38 184 GLU A N 1
ATOM 1471 C CA . GLU A 1 184 ? 21.891 0.262 1.615 1.00 96.38 184 GLU A CA 1
ATOM 1472 C C . GLU A 1 184 ? 22.249 -0.183 3.037 1.00 96.38 184 GLU A C 1
ATOM 1474 O O . GLU A 1 184 ? 22.908 0.538 3.782 1.00 96.38 184 GLU A O 1
ATOM 1479 N N . SER A 1 185 ? 21.833 -1.387 3.433 1.00 96.81 185 SER A N 1
ATOM 1480 C CA . SER A 1 185 ? 22.081 -1.920 4.781 1.00 96.81 185 SER A CA 1
ATOM 1481 C C . SER A 1 185 ? 23.483 -2.510 4.956 1.00 96.81 185 SER A C 1
ATOM 1483 O O . SER A 1 185 ? 23.981 -2.553 6.083 1.00 96.81 185 SER A O 1
ATOM 1485 N N . GLU A 1 186 ? 24.114 -2.972 3.873 1.00 97.31 186 GLU A N 1
ATOM 1486 C CA . GLU A 1 186 ? 25.451 -3.579 3.859 1.00 97.31 186 GLU A CA 1
ATOM 1487 C C . GLU A 1 186 ? 26.178 -3.277 2.524 1.00 97.31 186 GLU A C 1
ATOM 1489 O O . GLU A 1 186 ? 26.340 -4.167 1.685 1.00 97.31 186 GLU A O 1
ATOM 1494 N N . PRO A 1 187 ? 26.598 -2.022 2.278 1.00 96.62 187 PRO A N 1
ATOM 1495 C CA . PRO A 1 187 ? 27.235 -1.623 1.016 1.00 96.62 187 PRO A CA 1
ATOM 1496 C C . PRO A 1 187 ? 28.559 -2.353 0.751 1.00 96.62 187 PRO A C 1
ATOM 1498 O O . PRO A 1 187 ? 28.862 -2.697 -0.389 1.00 96.62 187 PRO A O 1
ATOM 1501 N N . GLU A 1 188 ? 29.321 -2.665 1.801 1.00 96.81 188 GLU A N 1
ATOM 1502 C CA . GLU A 1 188 ? 30.539 -3.482 1.754 1.00 96.81 188 GLU A CA 1
ATOM 1503 C C . GLU A 1 188 ? 30.396 -4.681 2.699 1.00 96.81 188 GLU A C 1
ATOM 1505 O O . GLU A 1 188 ? 29.731 -4.580 3.729 1.00 96.81 188 GLU A O 1
ATOM 1510 N N . LEU A 1 189 ? 31.031 -5.814 2.378 1.00 95.25 189 LEU A N 1
ATOM 1511 C CA . LEU A 1 189 ? 30.897 -7.050 3.157 1.00 95.25 189 LEU A CA 1
ATOM 1512 C C . LEU A 1 189 ? 31.238 -6.819 4.639 1.00 95.25 189 LEU A C 1
ATOM 1514 O O . LEU A 1 189 ? 32.383 -6.533 4.990 1.00 95.25 189 LEU A O 1
ATOM 1518 N N . GLY A 1 190 ? 30.249 -7.003 5.516 1.00 95.12 190 GLY A N 1
ATOM 1519 C CA . GLY A 1 190 ? 30.380 -6.819 6.960 1.00 95.12 190 GLY A CA 1
ATOM 1520 C C . GLY A 1 190 ? 30.351 -5.365 7.448 1.00 95.12 190 GLY A C 1
ATOM 1521 O O . GLY A 1 190 ? 30.463 -5.152 8.657 1.00 95.12 190 GLY A O 1
ATOM 1522 N N . VAL A 1 191 ? 30.184 -4.379 6.561 1.00 96.56 191 VAL A N 1
ATOM 1523 C CA . VAL A 1 191 ? 30.049 -2.955 6.906 1.00 96.56 191 VAL A CA 1
ATOM 1524 C C . VAL A 1 191 ? 28.572 -2.584 6.886 1.00 96.56 191 VAL A C 1
ATOM 1526 O O . VAL A 1 191 ? 27.983 -2.402 5.826 1.00 96.56 191 VAL A O 1
ATOM 1529 N N . TYR A 1 192 ? 27.966 -2.469 8.068 1.00 96.00 192 TYR A N 1
ATOM 1530 C CA . TYR A 1 192 ? 26.541 -2.166 8.206 1.00 96.00 192 TYR A CA 1
ATOM 1531 C C . TYR A 1 192 ? 26.300 -0.680 8.471 1.00 96.00 192 TYR A C 1
ATOM 1533 O O . TYR A 1 192 ? 26.965 -0.081 9.316 1.00 96.00 192 TYR A O 1
ATOM 1541 N N . THR A 1 193 ? 25.309 -0.100 7.797 1.00 95.06 193 THR A N 1
ATOM 1542 C CA . THR A 1 193 ? 24.949 1.323 7.943 1.00 95.06 193 THR A CA 1
ATOM 1543 C C . THR A 1 193 ? 24.046 1.597 9.143 1.00 95.06 193 THR A C 1
ATOM 1545 O O . THR A 1 193 ? 24.081 2.698 9.687 1.00 95.06 193 THR A O 1
ATOM 1548 N N . HIS A 1 194 ? 23.264 0.601 9.580 1.00 94.31 194 HIS A N 1
ATOM 1549 C CA . HIS A 1 194 ? 22.316 0.686 10.703 1.00 94.31 194 HIS A CA 1
ATOM 1550 C C . HIS A 1 194 ? 21.238 1.782 10.571 1.00 94.31 194 HIS A C 1
ATOM 1552 O O . HIS A 1 194 ? 20.554 2.097 11.543 1.00 94.31 194 HIS A O 1
ATOM 1558 N N . THR A 1 195 ? 21.046 2.353 9.379 1.00 91.88 195 THR A N 1
ATOM 1559 C CA . THR A 1 195 ? 20.060 3.421 9.134 1.00 91.88 195 THR A CA 1
ATOM 1560 C C . THR A 1 195 ? 18.619 2.937 9.305 1.00 91.88 195 THR A C 1
ATOM 1562 O O . THR A 1 195 ? 17.742 3.693 9.718 1.00 91.88 195 THR A O 1
ATOM 1565 N N . ASP A 1 196 ? 18.395 1.640 9.104 1.00 95.56 196 ASP A N 1
ATOM 1566 C CA . ASP A 1 196 ? 17.113 0.967 9.287 1.00 95.56 196 ASP A CA 1
ATOM 1567 C C . ASP A 1 196 ? 16.604 1.009 10.733 1.00 95.56 196 ASP A C 1
ATOM 1569 O O . ASP A 1 196 ? 15.399 0.939 10.964 1.00 95.56 196 ASP A O 1
ATOM 1573 N N . GLU A 1 197 ? 17.490 1.175 11.721 1.00 97.12 197 GLU A N 1
ATOM 1574 C CA . GLU A 1 197 ? 17.113 1.246 13.139 1.00 97.12 197 GLU A CA 1
ATOM 1575 C C . GLU A 1 197 ? 16.192 2.434 13.446 1.00 97.12 197 GLU A C 1
ATOM 1577 O O . GLU A 1 197 ? 15.341 2.328 14.332 1.00 97.12 197 GLU A O 1
ATOM 1582 N N . LEU A 1 198 ? 16.296 3.527 12.682 1.00 96.81 198 LEU A N 1
ATOM 1583 C CA . LEU A 1 198 ? 15.395 4.674 12.806 1.00 96.81 198 LEU A CA 1
ATOM 1584 C C . LEU A 1 198 ? 13.964 4.289 12.416 1.00 96.81 198 LEU A C 1
ATOM 1586 O O . LEU A 1 198 ? 13.028 4.547 13.174 1.00 96.81 198 LEU A O 1
ATOM 1590 N N . VAL A 1 199 ? 13.801 3.621 11.270 1.00 97.31 199 VAL A N 1
ATOM 1591 C CA . VAL A 1 199 ? 12.495 3.159 10.780 1.00 97.31 199 VAL A CA 1
ATOM 1592 C C . VAL A 1 199 ? 11.909 2.113 11.727 1.00 97.31 199 VAL A C 1
ATOM 1594 O O . VAL A 1 199 ? 10.740 2.213 12.096 1.00 97.31 199 VAL A O 1
ATOM 1597 N N . LEU A 1 200 ? 12.715 1.151 12.191 1.00 98.19 200 LEU A N 1
ATOM 1598 C CA . LEU A 1 200 ? 12.267 0.137 13.153 1.00 98.19 200 LEU A CA 1
ATOM 1599 C C . LEU A 1 200 ? 11.753 0.775 14.455 1.00 98.19 200 LEU A C 1
ATOM 1601 O O . LEU A 1 200 ? 10.681 0.408 14.938 1.00 98.19 200 LEU A O 1
ATOM 1605 N N . ALA A 1 201 ? 12.477 1.758 14.998 1.00 98.00 201 ALA A N 1
ATOM 1606 C CA . ALA A 1 201 ? 12.067 2.471 16.206 1.00 98.00 201 ALA A CA 1
ATOM 1607 C C . ALA A 1 201 ? 10.794 3.308 15.992 1.00 98.00 201 ALA A C 1
ATOM 1609 O O . ALA A 1 201 ? 9.936 3.369 16.875 1.00 98.00 201 ALA A O 1
ATOM 1610 N N . ALA A 1 202 ? 10.649 3.946 14.827 1.00 98.06 202 ALA A N 1
ATOM 1611 C CA . ALA A 1 202 ? 9.453 4.705 14.477 1.00 98.06 202 ALA A CA 1
ATOM 1612 C C . ALA A 1 202 ? 8.216 3.804 14.357 1.00 98.06 202 ALA A C 1
ATOM 1614 O O . ALA A 1 202 ? 7.170 4.123 14.921 1.00 98.06 202 ALA A O 1
ATOM 1615 N N . VAL A 1 203 ? 8.340 2.662 13.676 1.00 97.88 203 VAL A N 1
ATOM 1616 C CA . VAL A 1 203 ? 7.265 1.672 13.517 1.00 97.88 203 VAL A CA 1
ATOM 1617 C C . VAL A 1 203 ? 6.783 1.154 14.869 1.00 97.88 203 VAL A C 1
ATOM 1619 O O . VAL A 1 203 ? 5.576 1.150 15.113 1.00 97.88 203 VAL A O 1
ATOM 1622 N N . ASP A 1 204 ? 7.708 0.769 15.754 1.00 97.75 204 ASP A N 1
ATOM 1623 C CA . ASP A 1 204 ? 7.381 0.293 17.104 1.00 97.75 204 ASP A CA 1
ATOM 1624 C C . ASP A 1 204 ? 6.665 1.381 17.920 1.00 97.75 204 ASP A C 1
ATOM 1626 O O . ASP A 1 204 ? 5.560 1.176 18.426 1.00 97.75 204 ASP A O 1
ATOM 1630 N N . LYS A 1 205 ? 7.227 2.598 17.944 1.00 97.25 205 LYS A N 1
ATOM 1631 C CA . LYS A 1 205 ? 6.648 3.756 18.645 1.00 97.25 205 LYS A CA 1
ATOM 1632 C C . LYS A 1 205 ? 5.229 4.095 18.176 1.00 97.25 205 LYS A C 1
ATOM 1634 O O . LYS A 1 205 ? 4.429 4.609 18.964 1.00 97.25 205 LYS A O 1
ATOM 1639 N N . LEU A 1 206 ? 4.935 3.886 16.896 1.00 96.94 206 LEU A N 1
ATOM 1640 C CA . LEU A 1 206 ? 3.651 4.217 16.284 1.00 96.94 206 LEU A CA 1
ATOM 1641 C C . LEU A 1 206 ? 2.656 3.041 16.256 1.00 96.94 206 LEU A C 1
ATOM 1643 O O . LEU A 1 206 ? 1.525 3.248 15.820 1.00 96.94 206 LEU A O 1
ATOM 1647 N N . ASP A 1 207 ? 3.031 1.852 16.748 1.00 95.94 207 ASP A N 1
ATOM 1648 C CA . ASP A 1 207 ? 2.234 0.615 16.639 1.00 95.94 207 ASP A CA 1
ATOM 1649 C C . ASP A 1 207 ? 1.801 0.331 15.182 1.00 95.94 207 ASP A C 1
ATOM 1651 O O . ASP A 1 207 ? 0.638 0.026 14.868 1.00 95.94 207 ASP A O 1
ATOM 1655 N N . LEU A 1 208 ? 2.762 0.482 14.266 1.00 97.25 208 LEU A N 1
ATOM 1656 C CA . LEU A 1 208 ? 2.606 0.172 12.848 1.00 97.25 208 LEU A CA 1
ATOM 1657 C C . LEU A 1 208 ? 3.041 -1.266 12.561 1.00 97.25 208 LEU A C 1
ATOM 1659 O O . LEU A 1 208 ? 3.840 -1.869 13.277 1.00 97.25 208 LEU A O 1
ATOM 1663 N N . LYS A 1 209 ? 2.520 -1.827 11.473 1.00 98.06 209 LYS A N 1
ATOM 1664 C CA . LYS A 1 209 ? 3.022 -3.083 10.907 1.00 98.06 209 LYS A CA 1
ATOM 1665 C C . LYS A 1 209 ? 4.047 -2.789 9.816 1.00 98.06 209 LYS A C 1
ATOM 1667 O O . LYS A 1 209 ? 3.836 -1.888 9.014 1.00 98.06 209 LYS A O 1
ATOM 1672 N N . LEU A 1 210 ? 5.135 -3.557 9.763 1.00 98.50 210 LEU A N 1
ATOM 1673 C CA . LEU A 1 210 ? 6.209 -3.350 8.787 1.00 98.50 210 LEU A CA 1
ATOM 1674 C C . LEU A 1 210 ? 6.203 -4.437 7.712 1.00 98.50 210 LEU A C 1
ATOM 1676 O O . LEU A 1 210 ? 6.256 -5.627 8.034 1.00 98.50 210 LEU A O 1
ATOM 1680 N N . ARG A 1 211 ? 6.178 -4.024 6.445 1.00 98.56 211 ARG A N 1
ATOM 1681 C CA . ARG A 1 211 ? 6.561 -4.862 5.305 1.00 98.56 211 ARG A CA 1
ATOM 1682 C C . ARG A 1 211 ? 8.073 -4.794 5.124 1.00 98.56 211 ARG A C 1
ATOM 1684 O O . ARG A 1 211 ? 8.647 -3.708 5.119 1.00 98.56 211 ARG A O 1
ATOM 1691 N N . GLY A 1 212 ? 8.713 -5.949 4.990 1.00 98.50 212 GLY A N 1
ATOM 1692 C CA . GLY A 1 212 ? 10.133 -6.035 4.694 1.00 98.50 212 GLY A CA 1
ATOM 1693 C C . GLY A 1 212 ? 10.397 -5.878 3.203 1.00 98.50 212 GLY A C 1
ATOM 1694 O O . GLY A 1 212 ? 9.916 -6.675 2.403 1.00 98.50 212 GLY A O 1
ATOM 1695 N N . HIS A 1 213 ? 11.189 -4.873 2.841 1.00 98.31 213 HIS A N 1
ATOM 1696 C CA . HIS A 1 213 ? 11.565 -4.585 1.461 1.00 98.31 213 HIS A CA 1
ATOM 1697 C C . HIS A 1 213 ? 13.060 -4.230 1.403 1.00 98.31 213 HIS A C 1
ATOM 1699 O O . HIS A 1 213 ? 13.487 -3.219 1.948 1.00 98.31 213 HIS A O 1
ATOM 1705 N N . THR A 1 214 ? 13.937 -5.052 0.835 1.00 98.44 214 THR A N 1
ATOM 1706 C CA . THR A 1 214 ? 13.753 -6.420 0.310 1.00 98.44 214 THR A CA 1
ATOM 1707 C C . THR A 1 214 ? 14.980 -7.268 0.680 1.00 98.44 214 THR A C 1
ATOM 1709 O O . THR A 1 214 ? 16.043 -6.726 1.022 1.00 98.44 214 THR A O 1
ATOM 1712 N N . VAL A 1 215 ? 14.867 -8.600 0.657 1.00 98.31 215 VAL A N 1
ATOM 1713 C CA . VAL A 1 215 ? 16.021 -9.481 0.919 1.00 98.31 215 VAL A CA 1
ATOM 1714 C C . VAL A 1 215 ? 17.024 -9.400 -0.235 1.00 98.31 215 VAL A C 1
ATOM 1716 O O . VAL A 1 215 ? 18.200 -9.115 0.021 1.00 98.31 215 VAL A O 1
ATOM 1719 N N . PHE A 1 216 ? 16.546 -9.586 -1.468 1.00 97.88 216 PHE A N 1
ATOM 1720 C CA . PHE A 1 216 ? 17.295 -9.521 -2.725 1.00 97.88 216 PHE A CA 1
ATOM 1721 C C . PHE A 1 216 ? 16.591 -8.636 -3.760 1.00 97.88 216 PHE A C 1
ATOM 1723 O O . PHE A 1 216 ? 15.395 -8.348 -3.646 1.00 97.88 216 PHE A O 1
ATOM 1730 N N . TRP A 1 217 ? 17.355 -8.191 -4.757 1.00 97.94 217 TRP A N 1
ATOM 1731 C CA . TRP A 1 217 ? 16.862 -7.420 -5.893 1.00 97.94 217 TRP A CA 1
ATOM 1732 C C . TRP A 1 217 ? 17.660 -7.797 -7.144 1.00 97.94 217 TRP A C 1
ATOM 1734 O O . TRP A 1 217 ? 18.888 -7.747 -7.125 1.00 97.94 217 TRP A O 1
ATOM 1744 N N . GLU A 1 218 ? 16.973 -8.190 -8.214 1.00 95.75 218 GLU A N 1
ATOM 1745 C CA . GLU A 1 218 ? 17.597 -8.748 -9.418 1.00 95.75 218 GLU A CA 1
ATOM 1746 C C . GLU A 1 218 ? 18.144 -7.717 -10.414 1.00 95.75 218 GLU A C 1
ATOM 1748 O O . GLU A 1 218 ? 18.863 -8.085 -11.346 1.00 95.75 218 GLU A O 1
ATOM 1753 N N . VAL A 1 219 ? 17.810 -6.433 -10.265 1.00 94.81 219 VAL A N 1
ATOM 1754 C CA . VAL A 1 219 ? 18.293 -5.390 -11.178 1.00 94.81 219 VAL A CA 1
ATOM 1755 C C . VAL A 1 219 ? 19.737 -5.022 -10.812 1.00 94.81 219 VAL A C 1
ATOM 1757 O O . VAL A 1 219 ? 19.967 -4.560 -9.695 1.00 94.81 219 VAL A O 1
ATOM 1760 N N . PRO A 1 220 ? 20.724 -5.136 -11.730 1.00 93.50 220 PRO A N 1
ATOM 1761 C CA . PRO A 1 220 ? 22.145 -4.971 -11.397 1.00 93.50 220 PRO A CA 1
ATOM 1762 C C . PRO A 1 220 ? 22.503 -3.647 -10.709 1.00 93.50 220 PRO A C 1
ATOM 1764 O O . PRO A 1 220 ? 23.357 -3.620 -9.831 1.00 93.50 220 PRO A O 1
ATOM 1767 N N . LEU A 1 221 ? 21.822 -2.547 -11.055 1.00 92.88 221 LEU A N 1
ATOM 1768 C CA . LEU A 1 221 ? 22.045 -1.232 -10.433 1.00 92.88 221 LEU A CA 1
ATOM 1769 C C . LEU A 1 221 ? 21.726 -1.202 -8.930 1.00 92.88 221 LEU A C 1
ATOM 1771 O O . LEU A 1 221 ? 22.189 -0.311 -8.213 1.00 92.88 221 LEU A O 1
ATOM 1775 N N . GLN A 1 222 ? 20.947 -2.170 -8.460 1.00 94.81 222 GLN A N 1
ATOM 1776 C CA . GLN A 1 222 ? 20.464 -2.286 -7.090 1.00 94.81 222 GLN A CA 1
ATOM 1777 C C . GLN A 1 222 ? 21.286 -3.267 -6.256 1.00 94.81 222 GLN A C 1
ATOM 1779 O O . GLN A 1 222 ? 21.065 -3.400 -5.052 1.00 94.81 222 GLN A O 1
ATOM 1784 N N . VAL A 1 223 ? 22.268 -3.919 -6.879 1.00 93.69 223 VAL A N 1
ATOM 1785 C CA . VAL A 1 223 ? 23.194 -4.828 -6.216 1.00 93.69 223 VAL A CA 1
ATOM 1786 C C . VAL A 1 223 ? 24.526 -4.113 -6.001 1.00 93.69 223 VAL A C 1
ATOM 1788 O O . VAL A 1 223 ? 24.999 -3.350 -6.841 1.00 93.69 223 VAL A O 1
ATOM 1791 N N . GLN A 1 224 ? 25.106 -4.303 -4.824 1.00 93.62 224 GLN A N 1
ATOM 1792 C CA . GLN A 1 224 ? 26.451 -3.853 -4.480 1.00 93.62 224 GLN A CA 1
ATOM 1793 C C . GLN A 1 224 ? 27.532 -4.723 -5.152 1.00 93.62 224 GLN A C 1
ATOM 1795 O O . GLN A 1 224 ? 27.264 -5.850 -5.562 1.00 93.62 224 GLN A O 1
ATOM 1800 N N . ASP A 1 225 ? 28.780 -4.251 -5.210 1.00 93.25 225 ASP A N 1
ATOM 1801 C CA . ASP A 1 225 ? 29.887 -4.913 -5.937 1.00 93.25 225 ASP A CA 1
ATOM 1802 C C . ASP A 1 225 ? 30.385 -6.237 -5.304 1.00 93.25 225 ASP A C 1
ATOM 1804 O O . ASP A 1 225 ? 31.434 -6.773 -5.668 1.00 93.25 225 ASP A O 1
ATOM 1808 N N . TRP A 1 226 ? 29.648 -6.788 -4.337 1.00 93.81 226 TRP A N 1
ATOM 1809 C CA . TRP A 1 226 ? 29.937 -8.056 -3.673 1.00 93.81 226 TRP A CA 1
ATOM 1810 C C . TRP A 1 226 ? 28.639 -8.802 -3.339 1.00 93.81 226 TRP A C 1
ATOM 1812 O O . TRP A 1 226 ? 27.590 -8.200 -3.116 1.00 93.81 226 TRP A O 1
ATOM 1822 N N . TRP A 1 227 ? 28.693 -10.132 -3.246 1.00 91.56 227 TRP A N 1
ATOM 1823 C CA . TRP A 1 227 ? 27.510 -10.941 -2.942 1.00 91.56 227 TRP A CA 1
ATOM 1824 C C . TRP A 1 227 ? 27.843 -12.164 -2.086 1.00 91.56 227 TRP A C 1
ATOM 1826 O O . TRP A 1 227 ? 28.750 -12.943 -2.372 1.00 91.56 227 TRP A O 1
ATOM 1836 N N . ALA A 1 228 ? 27.049 -12.374 -1.037 1.00 94.06 228 ALA A N 1
ATOM 1837 C CA . ALA A 1 228 ? 27.023 -13.612 -0.264 1.00 94.06 228 ALA A CA 1
ATOM 1838 C C . ALA A 1 228 ? 25.584 -13.904 0.191 1.00 94.06 228 ALA A C 1
ATOM 1840 O O . ALA A 1 228 ? 25.192 -13.589 1.314 1.00 94.06 228 ALA A O 1
ATOM 1841 N N . MET A 1 229 ? 24.771 -14.499 -0.689 1.00 94.38 229 MET A N 1
ATOM 1842 C CA . MET A 1 229 ? 23.316 -14.606 -0.484 1.00 94.38 229 MET A CA 1
ATOM 1843 C C . MET A 1 229 ? 22.922 -15.315 0.822 1.00 94.38 229 MET A C 1
ATOM 1845 O O . MET A 1 229 ? 21.981 -14.903 1.495 1.00 94.38 229 MET A O 1
ATOM 1849 N N . TYR A 1 230 ? 23.654 -16.360 1.228 1.00 94.38 230 TYR A N 1
ATOM 1850 C CA . TYR A 1 230 ? 23.368 -17.053 2.491 1.00 94.38 230 TYR A CA 1
ATOM 1851 C C . TYR A 1 230 ? 23.627 -16.162 3.710 1.00 94.38 230 TYR A C 1
ATOM 1853 O O . TYR A 1 230 ? 22.827 -16.151 4.646 1.00 94.38 230 TYR A O 1
ATOM 1861 N N . HIS A 1 231 ? 24.714 -15.385 3.681 1.00 95.81 231 HIS A N 1
ATOM 1862 C CA . HIS A 1 231 ? 25.017 -14.394 4.714 1.00 95.81 231 HIS A CA 1
ATOM 1863 C C . HIS A 1 231 ? 23.911 -13.337 4.788 1.00 95.81 231 HIS A C 1
ATOM 1865 O O . HIS A 1 231 ? 23.385 -13.091 5.875 1.00 95.81 231 HIS A O 1
ATOM 1871 N N . ARG A 1 232 ? 23.461 -12.823 3.634 1.00 96.56 232 ARG A N 1
ATOM 1872 C CA . ARG A 1 232 ? 22.335 -11.884 3.552 1.00 96.56 232 ARG A CA 1
ATOM 1873 C C . ARG A 1 232 ? 21.058 -12.443 4.163 1.00 96.56 232 ARG A C 1
ATOM 1875 O O . ARG A 1 232 ? 20.512 -11.804 5.056 1.00 96.56 232 ARG A O 1
ATOM 1882 N N . ILE A 1 233 ? 20.607 -13.631 3.747 1.00 98.06 233 ILE A N 1
ATOM 1883 C CA . ILE A 1 233 ? 19.401 -14.262 4.311 1.00 98.06 233 ILE A CA 1
ATOM 1884 C C . ILE A 1 233 ? 19.538 -14.400 5.826 1.00 98.06 233 ILE A C 1
ATOM 1886 O O . ILE A 1 233 ? 18.659 -13.957 6.557 1.00 98.06 233 ILE A O 1
ATOM 1890 N N . LYS A 1 234 ? 20.652 -14.958 6.319 1.00 97.94 234 LYS A N 1
ATOM 1891 C CA . LYS A 1 234 ? 20.861 -15.153 7.761 1.00 97.94 234 LYS A CA 1
ATOM 1892 C C . LYS A 1 234 ? 20.811 -13.837 8.529 1.00 97.94 234 LYS A C 1
ATOM 1894 O O . LYS A 1 234 ? 20.196 -13.785 9.593 1.00 97.94 234 LYS A O 1
ATOM 1899 N N . ARG A 1 235 ? 21.443 -12.784 8.008 1.00 97.00 235 ARG A N 1
ATOM 1900 C CA . ARG A 1 235 ? 21.433 -11.455 8.624 1.00 97.00 235 ARG A CA 1
ATOM 1901 C C . ARG A 1 235 ? 20.032 -10.852 8.623 1.00 97.00 235 ARG A C 1
ATOM 1903 O O . ARG A 1 235 ? 19.594 -10.381 9.672 1.00 97.00 235 ARG A O 1
ATOM 1910 N N . TYR A 1 236 ? 19.352 -10.902 7.480 1.00 98.25 236 TYR A N 1
ATOM 1911 C CA . TYR A 1 236 ? 18.009 -10.368 7.289 1.00 98.25 236 TYR A CA 1
ATOM 1912 C C . TYR A 1 236 ? 17.012 -11.047 8.228 1.00 98.25 236 TYR A C 1
ATOM 1914 O O . TYR A 1 236 ? 16.363 -10.378 9.027 1.00 98.25 236 TYR A O 1
ATOM 1922 N N . THR A 1 237 ? 16.952 -12.383 8.224 1.00 98.19 237 THR A N 1
ATOM 1923 C CA . THR A 1 237 ? 16.018 -13.134 9.074 1.00 98.19 237 THR A CA 1
ATOM 1924 C C . THR A 1 237 ? 16.309 -12.934 10.556 1.00 98.19 237 THR A C 1
ATOM 1926 O O . THR A 1 237 ? 15.379 -12.829 11.341 1.00 98.19 237 THR A O 1
ATOM 1929 N N . ASN A 1 238 ? 17.583 -12.834 10.957 1.00 97.56 238 ASN A N 1
ATOM 1930 C CA . ASN A 1 238 ? 17.927 -12.583 12.358 1.00 97.56 238 ASN A CA 1
ATOM 1931 C C . ASN A 1 238 ? 17.540 -11.166 12.821 1.00 97.56 238 ASN A C 1
ATOM 1933 O O . ASN A 1 238 ? 17.282 -10.984 14.005 1.00 97.56 238 ASN A O 1
ATOM 1937 N N . LYS A 1 239 ? 17.556 -10.159 11.931 1.00 97.25 239 LYS A N 1
ATOM 1938 C CA . LYS A 1 239 ? 17.224 -8.768 12.294 1.00 97.25 239 LYS A CA 1
ATOM 1939 C C . LYS A 1 239 ? 15.725 -8.487 12.204 1.00 97.25 239 LYS A C 1
ATOM 1941 O O . LYS A 1 239 ? 15.175 -7.856 13.096 1.00 97.25 239 LYS A O 1
ATOM 1946 N N . TYR A 1 240 ? 15.084 -8.945 11.132 1.00 97.69 240 TYR A N 1
ATOM 1947 C CA . TYR A 1 240 ? 13.721 -8.548 10.764 1.00 97.69 240 TYR A CA 1
ATOM 1948 C C . TYR A 1 240 ? 12.698 -9.678 10.903 1.00 97.69 240 TYR A C 1
ATOM 1950 O O . TYR A 1 240 ? 11.499 -9.434 10.787 1.00 97.69 240 TYR A O 1
ATOM 1958 N N . GLY A 1 241 ? 13.145 -10.913 11.159 1.00 96.31 241 GLY A N 1
ATOM 1959 C CA . GLY A 1 241 ? 12.306 -12.112 11.181 1.00 96.31 241 GLY A CA 1
ATOM 1960 C C . GLY A 1 241 ? 11.071 -11.990 12.071 1.00 96.31 241 GLY A C 1
ATOM 1961 O O . GLY A 1 241 ? 9.980 -12.310 11.609 1.00 96.31 241 GLY A O 1
ATOM 1962 N N . ASP A 1 242 ? 11.231 -11.432 13.269 1.00 95.50 242 ASP A N 1
ATOM 1963 C CA . ASP A 1 242 ? 10.139 -11.239 14.233 1.00 95.50 242 ASP A CA 1
ATOM 1964 C C . ASP A 1 242 ? 9.466 -9.858 14.133 1.00 95.50 242 ASP A C 1
ATOM 1966 O O . ASP A 1 242 ? 8.485 -9.595 14.827 1.00 95.50 242 ASP A O 1
ATOM 1970 N N . VAL A 1 243 ? 9.990 -8.965 13.286 1.00 95.81 243 VAL A N 1
ATOM 1971 C CA . VAL A 1 243 ? 9.542 -7.566 13.194 1.00 95.81 243 VAL A CA 1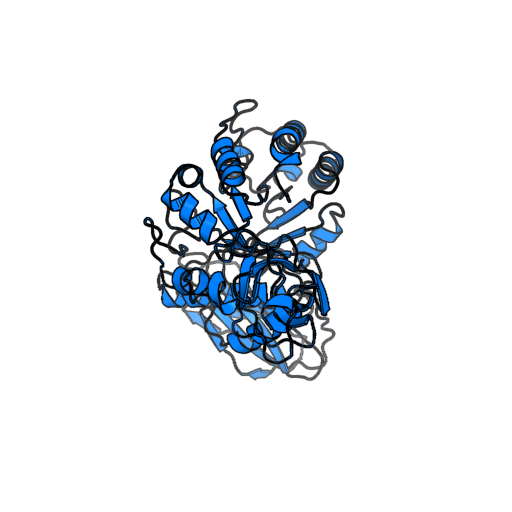
ATOM 1972 C C . VAL A 1 243 ? 8.613 -7.342 12.004 1.00 95.81 243 VAL A C 1
ATOM 1974 O O . VAL A 1 243 ? 7.589 -6.671 12.132 1.00 95.81 243 VAL A O 1
ATOM 1977 N N . THR A 1 244 ? 8.944 -7.896 10.836 1.00 98.12 244 THR A N 1
ATOM 1978 C CA . THR A 1 244 ? 8.132 -7.712 9.628 1.00 98.12 244 THR A CA 1
ATOM 1979 C C . THR A 1 244 ? 6.992 -8.725 9.562 1.00 98.12 244 THR A C 1
ATOM 1981 O O . THR A 1 244 ? 7.146 -9.903 9.891 1.00 98.12 244 THR A O 1
ATOM 1984 N N . VAL A 1 245 ? 5.826 -8.277 9.096 1.00 97.00 245 VAL A N 1
ATOM 1985 C CA . VAL A 1 245 ? 4.622 -9.119 8.939 1.00 97.00 245 VAL A CA 1
ATOM 1986 C C . VAL A 1 245 ? 4.626 -9.932 7.641 1.00 97.00 245 VAL A C 1
ATOM 1988 O O . VAL A 1 245 ? 3.956 -10.962 7.530 1.00 97.00 245 VAL A O 1
ATOM 1991 N N . ASN A 1 246 ? 5.365 -9.453 6.647 1.00 97.56 246 ASN A N 1
ATOM 1992 C CA . ASN A 1 246 ? 5.598 -10.070 5.354 1.00 97.56 246 ASN A CA 1
ATOM 1993 C C . ASN A 1 246 ? 6.897 -9.511 4.763 1.00 97.56 246 ASN A C 1
ATOM 1995 O O . ASN A 1 246 ? 7.326 -8.431 5.166 1.00 97.56 246 ASN A O 1
ATOM 1999 N N . ASP A 1 247 ? 7.515 -10.262 3.853 1.00 98.44 247 ASP A N 1
ATOM 2000 C CA . ASP A 1 247 ? 8.800 -9.899 3.252 1.00 98.44 247 ASP A CA 1
ATOM 2001 C C . ASP A 1 247 ? 8.762 -10.096 1.735 1.00 98.44 247 ASP A C 1
ATOM 2003 O O . ASP A 1 247 ? 8.332 -11.151 1.249 1.00 98.44 247 ASP A O 1
ATOM 2007 N N . ASP A 1 248 ? 9.274 -9.107 1.009 1.00 98.69 248 ASP A N 1
ATOM 2008 C CA . ASP A 1 248 ? 9.734 -9.283 -0.363 1.00 98.69 248 ASP A CA 1
ATOM 2009 C C . ASP A 1 248 ? 11.049 -10.041 -0.327 1.00 98.69 248 ASP A C 1
ATOM 2011 O O . ASP A 1 248 ? 12.033 -9.593 0.273 1.00 98.69 248 ASP A O 1
ATOM 2015 N N . VAL A 1 249 ? 11.053 -11.227 -0.925 1.00 98.44 249 VAL A N 1
ATOM 2016 C CA . VAL A 1 249 ? 12.245 -12.074 -0.904 1.00 98.44 249 VAL A CA 1
ATOM 2017 C C . VAL A 1 249 ? 13.173 -11.695 -2.044 1.00 98.44 249 VAL A C 1
ATOM 2019 O O . VAL A 1 249 ? 14.352 -11.456 -1.816 1.00 98.44 249 VAL A O 1
ATOM 2022 N N . ASP A 1 250 ? 12.652 -11.640 -3.262 1.00 97.69 250 ASP A N 1
ATOM 2023 C CA . ASP A 1 250 ? 13.459 -11.360 -4.443 1.00 97.69 250 ASP A CA 1
ATOM 2024 C C . ASP A 1 250 ? 12.692 -10.423 -5.366 1.00 97.69 250 ASP A C 1
ATOM 2026 O O . ASP A 1 250 ? 11.670 -10.805 -5.947 1.00 97.69 250 ASP A O 1
ATOM 2030 N N . ASN A 1 251 ? 13.125 -9.165 -5.380 1.00 98.44 251 ASN A N 1
ATOM 2031 C CA . ASN A 1 251 ? 12.436 -8.076 -6.052 1.00 98.44 251 ASN A CA 1
ATOM 2032 C C . ASN A 1 251 ? 12.808 -8.044 -7.540 1.00 98.44 251 ASN A C 1
ATOM 2034 O O . ASN A 1 251 ? 13.984 -8.168 -7.890 1.00 98.44 251 ASN A O 1
ATOM 2038 N N . GLU A 1 252 ? 11.812 -7.814 -8.396 1.00 96.88 252 GLU A N 1
ATOM 2039 C CA . GLU A 1 252 ? 11.972 -7.545 -9.835 1.00 96.88 252 GLU A CA 1
ATOM 2040 C C . GLU A 1 252 ? 12.542 -8.697 -10.679 1.00 96.88 252 GLU A C 1
ATOM 2042 O O . GLU A 1 252 ? 13.261 -8.491 -11.660 1.00 96.88 252 GLU A O 1
ATOM 2047 N N . MET A 1 253 ? 12.179 -9.934 -10.333 1.00 95.44 253 MET A N 1
ATOM 2048 C CA . MET A 1 253 ? 12.582 -11.140 -11.071 1.00 95.44 253 MET A CA 1
ATOM 2049 C C . MET A 1 253 ? 12.030 -11.231 -12.508 1.00 95.44 253 MET A C 1
ATOM 2051 O O . MET A 1 253 ? 12.490 -12.079 -13.273 1.00 95.44 253 MET A O 1
ATOM 2055 N N . LEU A 1 254 ? 11.027 -10.434 -12.891 1.00 93.50 254 LEU A N 1
ATOM 2056 C CA . LEU A 1 254 ? 10.588 -10.319 -14.289 1.00 93.50 254 LEU A CA 1
ATOM 2057 C C . LEU A 1 254 ? 11.476 -9.372 -15.110 1.00 93.50 254 LEU A C 1
ATOM 2059 O O . LEU A 1 254 ? 11.457 -9.455 -16.336 1.00 93.50 254 LEU A O 1
ATOM 2063 N N . HIS A 1 255 ? 12.259 -8.509 -14.457 1.00 93.25 255 HIS A N 1
ATOM 2064 C CA . HIS A 1 255 ? 13.089 -7.488 -15.108 1.00 93.25 255 HIS A CA 1
ATOM 2065 C C . HIS A 1 255 ? 14.587 -7.783 -15.035 1.00 93.25 255 HIS A C 1
ATOM 2067 O O . HIS A 1 255 ? 15.354 -7.286 -15.859 1.00 93.25 255 HIS A O 1
ATOM 2073 N N . GLY A 1 256 ? 15.020 -8.580 -14.061 1.00 92.38 256 GLY A N 1
ATOM 2074 C CA . GLY A 1 256 ? 16.416 -8.952 -13.883 1.00 92.38 256 GLY A CA 1
ATOM 2075 C C . GLY A 1 256 ? 16.592 -10.431 -13.578 1.00 92.38 256 GLY A C 1
ATOM 2076 O O . GLY A 1 256 ? 15.670 -11.125 -13.149 1.00 92.38 256 GLY A O 1
ATOM 2077 N N . SER A 1 257 ? 17.817 -10.915 -13.774 1.00 93.00 257 SER A N 1
ATOM 2078 C CA . SER A 1 257 ? 18.220 -12.243 -13.309 1.00 93.00 257 SER A CA 1
ATOM 2079 C C . SER A 1 257 ? 19.668 -12.276 -12.816 1.00 93.00 257 SER A C 1
ATOM 2081 O O . SER A 1 257 ? 20.380 -13.266 -12.998 1.00 93.00 257 SER A O 1
ATOM 2083 N N . PHE A 1 258 ? 20.113 -11.176 -12.195 1.00 93.75 258 PHE A N 1
ATOM 2084 C CA . PHE A 1 258 ? 21.485 -10.969 -11.738 1.00 93.75 258 PHE A CA 1
ATOM 2085 C C . PHE A 1 258 ? 22.039 -12.174 -10.974 1.00 93.75 258 PHE A C 1
ATOM 2087 O O . PHE A 1 258 ? 23.077 -12.714 -11.359 1.00 93.75 258 PHE A O 1
ATOM 2094 N N . PHE A 1 259 ? 21.358 -12.654 -9.926 1.00 91.88 259 PHE A N 1
ATOM 2095 C CA . PHE A 1 259 ? 21.913 -13.729 -9.091 1.00 91.88 259 PHE A CA 1
ATOM 2096 C C . PHE A 1 259 ? 21.989 -15.067 -9.832 1.00 91.88 259 PHE A C 1
ATOM 2098 O O . PHE A 1 259 ? 22.894 -15.873 -9.586 1.00 91.88 259 PHE A O 1
ATOM 2105 N N . LYS A 1 260 ? 21.058 -15.297 -10.761 1.00 89.31 260 LYS A N 1
ATOM 2106 C CA . LYS A 1 260 ? 21.035 -16.479 -11.624 1.00 89.31 260 LYS A CA 1
ATOM 2107 C C . LYS A 1 260 ? 22.176 -16.448 -12.642 1.00 89.31 260 LYS A C 1
ATOM 2109 O O . LYS A 1 260 ? 22.871 -17.452 -12.800 1.00 89.31 260 LYS A O 1
ATOM 2114 N N . GLU A 1 261 ? 22.388 -15.316 -13.307 1.00 90.75 261 GLU A N 1
ATOM 2115 C CA . GLU A 1 261 ? 23.436 -15.128 -14.322 1.00 90.75 261 GLU A CA 1
ATOM 2116 C C . GLU A 1 261 ? 24.844 -15.167 -13.733 1.00 90.75 261 GLU A C 1
ATOM 2118 O O . GLU A 1 261 ? 25.770 -15.693 -14.350 1.00 90.75 261 GLU A O 1
ATOM 2123 N N . LEU A 1 262 ? 24.993 -14.690 -12.499 1.00 85.69 262 LEU A N 1
ATOM 2124 C CA . LEU A 1 262 ? 26.244 -14.721 -11.752 1.00 85.69 262 LEU A CA 1
ATOM 2125 C C . LEU A 1 262 ? 26.748 -16.1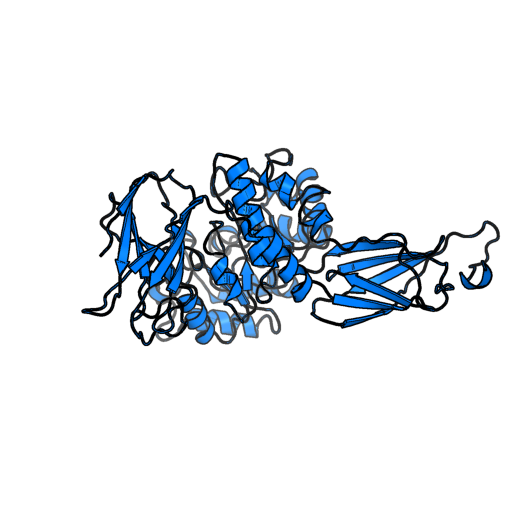45 -11.481 1.00 85.69 262 LEU A C 1
ATOM 2127 O O . LEU A 1 262 ? 27.923 -16.344 -11.172 1.00 85.69 262 LEU A O 1
ATOM 2131 N N . GLY A 1 263 ? 25.864 -17.146 -11.575 1.00 79.50 263 GLY A N 1
ATOM 2132 C CA . GLY A 1 263 ? 26.220 -18.551 -11.410 1.00 79.50 263 GLY A CA 1
ATOM 2133 C C . GLY A 1 263 ? 26.758 -18.872 -10.016 1.00 79.50 263 GLY A C 1
ATOM 2134 O O . GLY A 1 263 ? 27.577 -19.781 -9.878 1.00 79.50 263 GLY A O 1
ATOM 2135 N N . VAL A 1 264 ? 26.305 -18.140 -8.984 1.00 74.62 264 VAL A N 1
ATOM 2136 C CA . VAL A 1 264 ? 26.816 -18.228 -7.598 1.00 74.62 264 VAL A CA 1
ATOM 2137 C C . VAL A 1 264 ? 26.816 -19.646 -7.025 1.00 74.62 264 VAL A C 1
ATOM 2139 O O . VAL A 1 264 ? 27.582 -19.940 -6.108 1.00 74.62 264 VAL A O 1
ATOM 2142 N N . ALA A 1 265 ? 25.987 -20.535 -7.575 1.00 73.56 265 ALA A N 1
ATOM 2143 C CA . ALA A 1 265 ? 26.031 -21.962 -7.317 1.00 73.56 265 ALA A CA 1
ATOM 2144 C C . ALA A 1 265 ? 25.640 -22.753 -8.585 1.00 73.56 265 ALA A C 1
ATOM 2146 O O . ALA A 1 265 ? 24.472 -22.743 -8.984 1.00 73.56 265 ALA A O 1
ATOM 2147 N N . PRO A 1 266 ? 26.582 -23.475 -9.223 1.00 76.50 266 PRO A N 1
ATOM 2148 C CA . PRO A 1 266 ? 26.275 -24.317 -10.375 1.00 76.50 266 PRO A CA 1
ATOM 2149 C C . PRO A 1 266 ? 25.199 -25.357 -10.043 1.00 76.50 266 PRO A C 1
ATOM 2151 O O . PRO A 1 266 ? 25.299 -26.064 -9.041 1.00 76.50 266 PRO A O 1
ATOM 2154 N N . ASN A 1 267 ? 24.198 -25.489 -10.917 1.00 81.31 267 ASN A N 1
ATOM 2155 C CA . ASN A 1 267 ? 23.058 -26.410 -10.774 1.00 81.31 267 ASN A CA 1
ATOM 2156 C C . ASN A 1 267 ? 22.116 -26.119 -9.591 1.00 81.31 267 ASN A C 1
ATOM 2158 O O . ASN A 1 267 ? 21.287 -26.966 -9.255 1.00 81.31 267 ASN A O 1
ATOM 2162 N N . VAL A 1 268 ? 22.215 -24.943 -8.971 1.00 85.44 268 VAL A N 1
ATOM 2163 C CA . VAL A 1 268 ? 21.242 -24.474 -7.983 1.00 85.44 268 VAL A CA 1
ATOM 2164 C C . VAL A 1 268 ? 20.401 -23.381 -8.621 1.00 85.44 268 VAL A C 1
ATOM 2166 O O . VAL A 1 268 ? 20.924 -22.388 -9.118 1.00 85.44 268 VAL A O 1
ATOM 2169 N N . ASP A 1 269 ? 19.085 -23.556 -8.584 1.00 91.00 269 ASP A N 1
ATOM 2170 C CA . ASP A 1 269 ? 18.163 -22.448 -8.797 1.00 91.00 269 ASP A CA 1
ATOM 2171 C C . ASP A 1 269 ? 18.176 -21.569 -7.539 1.00 91.00 269 ASP A C 1
ATOM 2173 O O . ASP A 1 269 ? 17.590 -21.914 -6.508 1.00 91.00 269 ASP A O 1
ATOM 2177 N N . VAL A 1 270 ? 18.933 -20.475 -7.612 1.00 92.00 270 VAL A N 1
ATOM 2178 C CA . VAL A 1 270 ? 19.218 -19.576 -6.485 1.00 92.00 270 VAL A CA 1
ATOM 2179 C C . VAL A 1 270 ? 17.978 -18.829 -6.008 1.00 92.00 270 VAL A C 1
ATOM 2181 O O . VAL A 1 270 ? 17.824 -18.638 -4.804 1.00 92.00 270 VAL A O 1
ATOM 2184 N N . GLN A 1 271 ? 17.056 -18.510 -6.915 1.00 93.56 271 GLN A N 1
ATOM 2185 C CA . GLN A 1 271 ? 15.779 -17.887 -6.580 1.00 93.56 271 GLN A CA 1
ATOM 2186 C C . GLN A 1 271 ? 14.931 -18.888 -5.787 1.00 93.56 271 GLN A C 1
ATOM 2188 O O . GLN A 1 271 ? 14.509 -18.614 -4.663 1.00 93.56 271 GLN A O 1
ATOM 2193 N N . THR A 1 272 ? 14.775 -20.119 -6.292 1.00 95.06 272 THR A N 1
ATOM 2194 C CA . THR A 1 272 ? 14.010 -21.165 -5.584 1.00 95.06 272 THR A CA 1
ATOM 2195 C C . THR A 1 272 ? 14.630 -21.485 -4.223 1.00 95.06 272 THR A C 1
ATOM 2197 O O . THR A 1 272 ? 13.926 -21.695 -3.230 1.00 95.06 272 THR A O 1
ATOM 2200 N N . TRP A 1 273 ? 15.959 -21.523 -4.154 1.00 95.31 273 TRP A N 1
ATOM 2201 C CA . TRP A 1 273 ? 16.681 -21.708 -2.903 1.00 95.31 273 TRP A CA 1
ATOM 2202 C C . TRP A 1 273 ? 16.415 -20.569 -1.908 1.00 95.31 273 TRP A C 1
ATOM 2204 O O . TRP A 1 273 ? 16.159 -20.859 -0.738 1.00 95.31 273 TRP A O 1
ATOM 2214 N N . ALA A 1 274 ? 16.405 -19.307 -2.348 1.00 96.56 274 ALA A N 1
ATOM 2215 C CA . ALA A 1 274 ? 16.146 -18.154 -1.488 1.00 96.56 274 ALA A CA 1
ATOM 2216 C C . ALA A 1 274 ? 14.767 -18.235 -0.815 1.00 96.56 274 ALA A C 1
ATOM 2218 O O . ALA A 1 274 ? 14.675 -18.135 0.412 1.00 96.56 274 ALA A O 1
ATOM 2219 N N . TYR A 1 275 ? 13.710 -18.519 -1.584 1.00 97.88 275 TYR A N 1
ATOM 2220 C CA . TYR A 1 275 ? 12.351 -18.679 -1.051 1.00 97.88 275 TYR A CA 1
ATOM 2221 C C . TYR A 1 275 ? 12.242 -19.843 -0.055 1.00 97.88 275 TYR A C 1
ATOM 2223 O O . TYR A 1 275 ? 11.650 -19.687 1.016 1.00 97.88 275 TYR A O 1
ATOM 2231 N N . LYS A 1 276 ? 12.867 -20.990 -0.348 1.00 97.56 276 LYS A N 1
ATOM 2232 C CA . LYS A 1 276 ? 12.910 -22.140 0.574 1.00 97.56 276 LYS A CA 1
ATOM 2233 C C . LYS A 1 276 ? 13.645 -21.826 1.870 1.00 97.56 276 LYS A C 1
ATOM 2235 O O . LYS A 1 276 ? 13.183 -22.200 2.946 1.00 97.56 276 LYS A O 1
ATOM 2240 N N . MET A 1 277 ? 14.779 -21.136 1.779 1.00 97.69 277 MET A N 1
ATOM 2241 C CA . MET A 1 277 ? 15.565 -20.746 2.946 1.00 97.69 277 MET A CA 1
ATOM 2242 C C . MET A 1 277 ? 14.829 -19.728 3.815 1.00 97.69 277 MET A C 1
ATOM 2244 O O . MET A 1 277 ? 14.812 -19.887 5.035 1.00 97.69 277 MET A O 1
ATOM 2248 N N . MET A 1 278 ? 14.182 -18.730 3.208 1.00 98.12 278 MET A N 1
ATOM 2249 C CA . MET A 1 278 ? 13.326 -17.788 3.932 1.00 98.12 278 MET A CA 1
ATOM 2250 C C . MET A 1 278 ? 12.181 -18.523 4.634 1.00 98.12 278 MET A C 1
ATOM 2252 O O . MET A 1 278 ? 12.026 -18.385 5.843 1.00 98.12 278 MET A O 1
ATOM 2256 N N . ALA A 1 279 ? 11.445 -19.386 3.927 1.00 97.88 279 ALA A N 1
ATOM 2257 C CA . ALA A 1 279 ? 10.336 -20.143 4.513 1.00 97.88 279 ALA A CA 1
ATOM 2258 C C . ALA A 1 279 ? 10.776 -21.063 5.666 1.00 97.88 279 ALA A C 1
ATOM 2260 O O . ALA A 1 279 ? 10.027 -21.256 6.623 1.00 97.88 279 ALA A O 1
ATOM 2261 N N . TYR A 1 280 ? 11.990 -21.614 5.589 1.00 98.06 280 TYR A N 1
ATOM 2262 C CA . TYR A 1 280 ? 12.576 -22.423 6.656 1.00 98.06 280 TYR A CA 1
ATOM 2263 C C . TYR A 1 280 ? 12.963 -21.593 7.890 1.00 98.06 280 TYR A C 1
ATOM 2265 O O . TYR A 1 280 ? 12.762 -22.043 9.017 1.00 98.06 280 TYR A O 1
ATOM 2273 N N . LEU A 1 281 ? 13.533 -20.399 7.696 1.00 98.12 281 LEU A N 1
ATOM 2274 C CA . LEU A 1 281 ? 14.060 -19.566 8.783 1.00 98.12 281 LEU A CA 1
ATOM 2275 C C . LEU A 1 281 ? 12.998 -18.699 9.469 1.00 98.12 281 LEU A C 1
ATOM 2277 O O . LEU A 1 281 ? 13.142 -18.418 10.655 1.00 98.12 281 LEU A O 1
ATOM 2281 N N . VAL A 1 282 ? 11.953 -18.286 8.748 1.00 96.81 282 VAL A N 1
ATOM 2282 C CA . VAL A 1 282 ? 10.832 -17.487 9.275 1.00 96.81 282 VAL A CA 1
ATOM 2283 C C . VAL A 1 282 ? 9.489 -18.189 9.008 1.00 96.81 282 VAL A C 1
ATOM 2285 O O . VAL A 1 282 ? 8.663 -17.702 8.228 1.00 96.81 282 VAL A O 1
ATOM 2288 N N . PRO A 1 283 ? 9.252 -19.368 9.619 1.00 95.19 283 PRO A N 1
ATOM 2289 C CA . PRO A 1 283 ? 8.068 -20.172 9.335 1.00 95.19 283 PRO A CA 1
ATOM 2290 C C . PRO A 1 283 ? 6.776 -19.415 9.667 1.00 95.19 283 PRO A C 1
ATOM 2292 O O . PRO A 1 283 ? 6.653 -18.782 10.712 1.00 95.19 283 PRO A O 1
ATOM 2295 N N . GLY A 1 284 ? 5.787 -19.503 8.775 1.00 91.56 284 GLY A N 1
ATOM 2296 C CA . GLY A 1 284 ? 4.483 -18.847 8.934 1.00 91.56 284 GLY A CA 1
ATOM 2297 C C . GLY A 1 284 ? 4.420 -17.404 8.426 1.00 91.56 284 GLY A C 1
ATOM 2298 O O . GLY A 1 284 ? 3.319 -16.873 8.269 1.00 91.56 284 GLY A O 1
ATOM 2299 N N . LYS A 1 285 ? 5.559 -16.782 8.094 1.00 95.25 285 LYS A N 1
ATOM 2300 C CA . LYS A 1 285 ? 5.568 -15.467 7.453 1.00 95.25 285 LYS A CA 1
ATOM 2301 C C . LYS A 1 285 ? 5.090 -15.558 6.003 1.00 95.25 285 LYS A C 1
ATOM 2303 O O . LYS A 1 285 ? 5.410 -16.502 5.283 1.00 95.25 285 LYS A O 1
ATOM 2308 N N . THR A 1 286 ? 4.318 -14.565 5.558 1.00 96.62 286 THR A N 1
ATOM 2309 C CA . THR A 1 286 ? 3.937 -14.473 4.142 1.00 96.62 286 THR A CA 1
ATOM 2310 C C . THR A 1 286 ? 5.115 -13.925 3.338 1.00 96.62 286 THR A C 1
ATOM 2312 O O . THR A 1 286 ? 5.519 -12.785 3.553 1.00 96.62 286 THR A O 1
ATOM 2315 N N . LEU A 1 287 ? 5.634 -14.725 2.408 1.00 98.12 287 LEU A N 1
ATOM 2316 C CA . LEU A 1 287 ? 6.669 -14.315 1.459 1.00 98.12 287 LEU A CA 1
ATOM 2317 C C . LEU A 1 287 ? 6.026 -13.823 0.160 1.00 98.12 287 LEU A C 1
ATOM 2319 O O . LEU A 1 287 ? 5.073 -14.450 -0.326 1.00 98.12 287 LEU A O 1
ATOM 2323 N N . PHE A 1 288 ? 6.545 -12.725 -0.380 1.00 98.06 288 PHE A N 1
ATOM 2324 C CA . PHE A 1 288 ? 6.029 -12.061 -1.573 1.00 98.06 288 PHE A CA 1
ATOM 2325 C C . PHE A 1 288 ? 7.008 -12.159 -2.745 1.00 98.06 288 PHE A C 1
ATOM 2327 O O . PHE A 1 288 ? 8.209 -11.956 -2.574 1.00 98.06 288 PHE A O 1
ATOM 2334 N N . LEU A 1 289 ? 6.453 -12.434 -3.932 1.00 97.62 289 LEU A N 1
ATOM 2335 C CA . LEU A 1 289 ? 7.011 -11.933 -5.192 1.00 97.62 289 LEU A CA 1
ATOM 2336 C C . LEU A 1 289 ? 6.647 -10.448 -5.276 1.00 97.62 289 LEU A C 1
ATOM 2338 O O . LEU A 1 289 ? 5.496 -10.133 -4.983 1.00 97.62 289 LEU A O 1
ATOM 2342 N N . ASN A 1 290 ? 7.551 -9.559 -5.678 1.00 98.00 290 ASN A N 1
ATOM 2343 C CA . ASN A 1 290 ? 7.249 -8.134 -5.845 1.00 98.00 290 ASN A CA 1
ATOM 2344 C C . ASN A 1 290 ? 7.890 -7.611 -7.127 1.00 98.00 290 ASN A C 1
ATOM 2346 O O . ASN A 1 290 ? 9.074 -7.851 -7.361 1.00 98.00 290 ASN A O 1
ATOM 2350 N N . ASP A 1 291 ? 7.097 -6.953 -7.968 1.00 96.81 291 ASP A N 1
ATOM 2351 C CA . ASP A 1 291 ? 7.543 -6.534 -9.296 1.00 96.81 291 ASP A CA 1
ATOM 2352 C C . ASP A 1 291 ? 6.684 -5.367 -9.836 1.00 96.81 291 ASP A C 1
ATOM 2354 O O . ASP A 1 291 ? 5.618 -5.063 -9.279 1.00 96.81 291 ASP A O 1
ATOM 2358 N N . TYR A 1 292 ? 7.130 -4.696 -10.901 1.00 92.44 292 TYR A N 1
ATOM 2359 C CA . TYR A 1 292 ? 6.416 -3.569 -11.523 1.00 92.44 292 TYR A CA 1
ATOM 2360 C C . TYR A 1 292 ? 5.908 -3.880 -12.930 1.00 92.44 292 TYR A C 1
ATOM 2362 O O . TYR A 1 292 ? 6.210 -4.906 -13.519 1.00 92.44 292 TYR A O 1
ATOM 2370 N N . CYS A 1 293 ? 5.063 -3.001 -13.471 1.00 85.38 293 CYS A N 1
ATOM 2371 C CA . CYS A 1 293 ? 4.508 -3.137 -14.821 1.00 85.38 293 CYS A CA 1
ATOM 2372 C C . CYS A 1 293 ? 3.730 -4.433 -15.115 1.00 85.38 293 CYS A C 1
ATOM 2374 O O . CYS A 1 293 ? 3.653 -4.876 -16.253 1.00 85.38 293 CYS A O 1
ATOM 2376 N N . MET A 1 294 ? 3.100 -5.066 -14.125 1.00 83.12 294 MET A N 1
ATOM 2377 C CA . MET A 1 294 ? 2.158 -6.151 -14.442 1.00 83.12 294 MET A CA 1
ATOM 2378 C C . MET A 1 294 ? 0.785 -5.622 -14.858 1.00 83.12 294 MET A C 1
ATOM 2380 O O . MET A 1 294 ? 0.079 -6.299 -15.600 1.00 83.12 294 MET A O 1
ATOM 2384 N N . LEU A 1 295 ? 0.402 -4.438 -14.364 1.00 78.81 295 LEU A N 1
ATOM 2385 C CA . LEU A 1 295 ? -0.877 -3.783 -14.673 1.00 78.81 295 LEU A CA 1
ATOM 2386 C C . LEU A 1 295 ? -0.780 -2.862 -15.896 1.00 78.81 295 LEU A C 1
ATOM 2388 O O . LEU A 1 295 ? -1.751 -2.682 -16.622 1.00 78.81 295 LEU A O 1
ATOM 2392 N N . VAL A 1 296 ? 0.401 -2.308 -16.148 1.00 75.50 296 VAL A N 1
ATOM 2393 C CA . VAL A 1 296 ? 0.717 -1.467 -17.310 1.00 75.50 296 VAL A CA 1
ATOM 2394 C C . VAL A 1 296 ? 1.778 -2.170 -18.137 1.00 75.50 296 VAL A C 1
ATOM 2396 O O . VAL A 1 296 ? 2.569 -2.905 -17.575 1.00 75.50 296 VAL A O 1
ATOM 2399 N N . TYR A 1 297 ? 1.839 -1.979 -19.446 1.00 69.31 297 TYR A N 1
ATOM 2400 C CA . TYR A 1 297 ? 2.813 -2.717 -20.247 1.00 69.31 297 TYR A CA 1
ATOM 2401 C C . TYR A 1 297 ? 4.232 -2.150 -20.106 1.00 69.31 297 TYR A C 1
ATOM 2403 O O . TYR A 1 297 ? 4.447 -0.965 -20.354 1.00 69.31 297 TYR A O 1
ATOM 2411 N N . CYS A 1 298 ? 5.209 -3.021 -19.833 1.00 67.38 298 CYS A N 1
ATOM 2412 C CA . CYS A 1 298 ? 6.645 -2.712 -19.968 1.00 67.38 298 CYS A CA 1
ATOM 2413 C C . CYS A 1 298 ? 7.422 -3.741 -20.801 1.00 67.38 298 CYS A C 1
ATOM 2415 O O . CYS A 1 298 ? 8.634 -3.637 -20.954 1.00 67.38 298 CYS A O 1
ATOM 2417 N N . GLY A 1 299 ? 6.730 -4.720 -21.380 1.00 64.94 299 GLY A N 1
ATOM 2418 C CA . GLY A 1 299 ? 7.315 -5.716 -22.266 1.00 64.94 299 GLY A CA 1
ATOM 2419 C C . GLY A 1 299 ? 6.370 -6.899 -22.465 1.00 64.94 299 GLY A C 1
ATOM 2420 O O . GLY A 1 299 ? 5.460 -7.098 -21.659 1.00 64.94 299 GLY A O 1
ATOM 2421 N N . PRO A 1 300 ? 6.577 -7.711 -23.513 1.00 63.81 300 PRO A N 1
ATOM 2422 C CA . PRO A 1 300 ? 5.710 -8.853 -23.806 1.00 63.81 300 PRO A CA 1
ATOM 2423 C C . PRO A 1 300 ? 5.743 -9.922 -22.701 1.00 63.81 300 PRO A C 1
ATOM 2425 O O . PRO A 1 300 ? 4.769 -10.648 -22.516 1.00 63.81 300 PRO A O 1
ATOM 2428 N N . ASP A 1 301 ? 6.842 -9.993 -21.945 1.00 74.31 301 ASP A N 1
ATOM 2429 C CA . ASP A 1 301 ? 7.046 -10.967 -20.871 1.00 74.31 301 ASP A CA 1
ATOM 2430 C C . ASP A 1 301 ? 6.686 -10.431 -19.474 1.00 74.31 301 ASP A C 1
ATOM 2432 O O . ASP A 1 301 ? 6.707 -11.194 -18.506 1.00 74.31 301 ASP A O 1
ATOM 2436 N N . ILE A 1 302 ? 6.298 -9.157 -19.345 1.00 80.00 302 ILE A N 1
ATOM 2437 C CA . ILE A 1 302 ? 5.980 -8.513 -18.063 1.00 80.00 302 ILE A CA 1
ATOM 2438 C C . ILE A 1 302 ? 4.471 -8.265 -18.014 1.00 80.00 302 ILE A C 1
ATOM 2440 O O . ILE A 1 302 ? 3.955 -7.267 -18.506 1.00 80.00 302 ILE A O 1
ATOM 2444 N N . THR A 1 303 ? 3.742 -9.243 -17.476 1.00 78.69 303 THR A N 1
ATOM 2445 C CA . THR A 1 303 ? 2.272 -9.247 -17.438 1.00 78.69 303 THR A CA 1
ATOM 2446 C C . THR A 1 303 ? 1.757 -9.835 -16.124 1.00 78.69 303 THR A C 1
ATOM 2448 O O . THR A 1 303 ? 2.484 -10.547 -15.420 1.00 78.69 303 THR A O 1
ATOM 2451 N N . LEU A 1 304 ? 0.470 -9.628 -15.817 1.00 79.56 304 LEU A N 1
ATOM 2452 C CA . LEU A 1 304 ? -0.202 -10.353 -14.727 1.00 79.56 304 LEU A CA 1
ATOM 2453 C C . LEU A 1 304 ? -0.051 -11.878 -14.865 1.00 79.56 304 LEU A C 1
ATOM 2455 O O . LEU A 1 304 ? 0.228 -12.569 -13.886 1.00 79.56 304 LEU A O 1
ATOM 2459 N N . SER A 1 305 ? -0.161 -12.418 -16.078 1.00 79.25 305 SER A N 1
ATOM 2460 C CA . SER A 1 305 ? 0.008 -13.855 -16.319 1.00 79.25 305 SER A CA 1
ATOM 2461 C C . SER A 1 305 ? 1.434 -14.335 -16.062 1.00 79.25 305 SER A C 1
ATOM 2463 O O . SER A 1 305 ? 1.622 -15.435 -15.534 1.00 79.25 305 SER A O 1
ATOM 2465 N N . SER A 1 306 ? 2.441 -13.512 -16.359 1.00 86.19 306 SER A N 1
ATOM 2466 C CA . SER A 1 306 ? 3.845 -13.818 -16.077 1.00 86.19 306 SER A CA 1
ATOM 2467 C C . SER A 1 306 ? 4.099 -13.956 -14.580 1.00 86.19 306 SER A C 1
ATOM 2469 O O . SER A 1 306 ? 4.666 -14.965 -14.157 1.00 86.19 306 SER A O 1
ATOM 2471 N N . ILE A 1 307 ? 3.606 -13.021 -13.757 1.00 88.56 307 ILE A N 1
ATOM 2472 C CA . ILE A 1 307 ? 3.780 -13.116 -12.301 1.00 88.56 307 ILE A CA 1
ATOM 2473 C C . ILE A 1 307 ? 2.941 -14.247 -11.690 1.00 88.56 307 ILE A C 1
ATOM 2475 O O . ILE A 1 307 ? 3.398 -14.933 -10.777 1.00 88.56 307 ILE A O 1
ATOM 2479 N N . ILE A 1 308 ? 1.754 -14.547 -12.234 1.00 87.06 308 ILE A N 1
ATOM 2480 C CA . ILE A 1 308 ? 0.969 -15.726 -11.827 1.00 87.06 308 ILE A CA 1
ATOM 2481 C C . ILE A 1 308 ? 1.729 -17.020 -12.150 1.00 87.06 308 ILE A C 1
ATOM 2483 O O . ILE A 1 308 ? 1.767 -17.944 -11.332 1.00 87.06 308 ILE A O 1
ATOM 2487 N N . LYS A 1 309 ? 2.338 -17.113 -13.337 1.00 88.88 309 LYS A N 1
ATOM 2488 C CA . LYS A 1 309 ? 3.162 -18.260 -13.738 1.00 88.88 309 LYS A CA 1
ATOM 2489 C C . LYS A 1 309 ? 4.388 -18.390 -12.838 1.00 88.88 309 LYS A C 1
ATOM 2491 O O . LYS A 1 309 ? 4.679 -19.495 -12.385 1.00 88.88 309 LYS A O 1
ATOM 2496 N N . GLN A 1 310 ? 5.050 -17.279 -12.525 1.00 90.88 310 GLN A N 1
ATOM 2497 C CA . GLN A 1 310 ? 6.164 -17.232 -11.584 1.00 90.88 310 GLN A CA 1
ATOM 2498 C C . GLN A 1 310 ? 5.730 -17.726 -10.192 1.00 90.88 310 GLN A C 1
ATOM 2500 O O . GLN A 1 310 ? 6.355 -18.626 -9.636 1.00 90.88 310 GLN A O 1
ATOM 2505 N N . ALA A 1 311 ? 4.579 -17.277 -9.683 1.00 91.31 311 ALA A N 1
ATOM 2506 C CA . ALA A 1 311 ? 4.006 -17.731 -8.410 1.00 91.31 311 ALA A CA 1
ATOM 2507 C C . ALA A 1 311 ? 3.687 -19.234 -8.362 1.00 91.31 311 ALA A C 1
ATOM 2509 O O . ALA A 1 311 ? 3.691 -19.831 -7.286 1.00 91.31 311 ALA A O 1
ATOM 2510 N N . LYS A 1 312 ? 3.412 -19.876 -9.506 1.00 90.75 312 LYS A N 1
ATOM 2511 C CA . LYS A 1 312 ? 3.277 -21.344 -9.583 1.00 90.75 312 LYS A CA 1
ATOM 2512 C C . LYS A 1 312 ? 4.632 -22.054 -9.437 1.00 90.75 312 LYS A C 1
ATOM 2514 O O . LYS A 1 312 ? 4.654 -23.186 -8.961 1.00 90.75 312 LYS A O 1
ATOM 2519 N N . GLY A 1 313 ? 5.732 -21.404 -9.825 1.00 92.06 313 GLY A N 1
ATOM 2520 C CA . GLY A 1 313 ? 7.104 -21.905 -9.678 1.00 92.06 313 GLY A CA 1
ATOM 2521 C C . GLY A 1 313 ? 7.678 -21.769 -8.263 1.00 92.06 313 GLY A C 1
ATOM 2522 O O . GLY A 1 313 ? 8.507 -22.587 -7.875 1.00 92.06 313 GLY A O 1
ATOM 2523 N N . PHE A 1 314 ? 7.187 -20.808 -7.474 1.00 93.62 314 PHE A N 1
ATOM 2524 C CA . PHE A 1 314 ? 7.627 -20.549 -6.097 1.00 93.62 314 PHE A CA 1
ATOM 2525 C C . PHE A 1 314 ? 6.508 -20.857 -5.090 1.00 93.62 314 PHE A C 1
ATOM 2527 O O . PHE A 1 314 ? 5.815 -19.947 -4.634 1.00 93.62 314 PHE A O 1
ATOM 2534 N N . PRO A 1 315 ? 6.279 -22.131 -4.720 1.00 93.19 315 PRO A N 1
ATOM 2535 C CA . PRO A 1 315 ? 5.170 -22.498 -3.843 1.00 93.19 315 PRO A CA 1
ATOM 2536 C C . PRO A 1 315 ? 5.269 -21.884 -2.441 1.00 93.19 315 PRO A C 1
ATOM 2538 O O . PRO A 1 315 ? 4.241 -21.757 -1.773 1.00 93.19 315 PRO A O 1
ATOM 2541 N N . GLU A 1 316 ? 6.461 -21.508 -1.979 1.00 95.75 316 GLU A N 1
ATOM 2542 C CA . GLU A 1 316 ? 6.689 -20.793 -0.722 1.00 95.75 316 GLU A CA 1
ATOM 2543 C C . GLU A 1 316 ? 6.224 -19.327 -0.782 1.00 95.75 316 GLU A C 1
ATOM 2545 O O . GLU A 1 316 ? 5.845 -18.771 0.250 1.00 95.75 316 GLU A O 1
ATOM 2550 N N . ALA A 1 317 ? 6.177 -18.717 -1.972 1.00 95.25 317 ALA A N 1
ATOM 2551 C CA . ALA A 1 317 ? 5.623 -17.383 -2.168 1.00 95.25 317 ALA A CA 1
ATOM 2552 C C . ALA A 1 317 ? 4.089 -17.439 -2.096 1.00 95.25 317 ALA A C 1
ATOM 2554 O O . ALA A 1 317 ? 3.400 -18.006 -2.952 1.00 95.25 317 ALA A O 1
ATOM 2555 N N . LYS A 1 318 ? 3.533 -16.869 -1.025 1.00 94.12 318 LYS A N 1
ATOM 2556 C CA . LYS A 1 318 ? 2.084 -16.858 -0.762 1.00 94.12 318 LYS A CA 1
ATOM 2557 C C . LYS A 1 318 ? 1.431 -15.510 -1.068 1.00 94.12 318 LYS A C 1
ATOM 2559 O O . LYS A 1 318 ? 0.203 -15.444 -1.075 1.00 94.12 318 LYS A O 1
ATOM 2564 N N . GLY A 1 319 ? 2.225 -14.471 -1.316 1.00 94.81 319 GLY A N 1
ATOM 2565 C CA . GLY A 1 319 ? 1.768 -13.150 -1.733 1.00 94.81 319 GLY A CA 1
ATOM 2566 C C . GLY A 1 319 ? 2.325 -12.744 -3.097 1.00 94.81 319 GLY A C 1
ATOM 2567 O O . GLY A 1 319 ? 3.407 -13.181 -3.489 1.00 94.81 319 GLY A O 1
ATOM 2568 N N . ILE A 1 320 ? 1.570 -11.905 -3.804 1.00 95.75 320 ILE A N 1
ATOM 2569 C CA . ILE A 1 320 ? 2.020 -11.195 -5.006 1.00 95.75 320 ILE A CA 1
ATOM 2570 C C . ILE A 1 320 ? 1.937 -9.695 -4.714 1.00 95.75 320 ILE A C 1
ATOM 2572 O O . ILE A 1 320 ? 0.882 -9.196 -4.332 1.00 95.75 320 ILE A O 1
ATOM 2576 N N . GLY A 1 321 ? 3.053 -8.998 -4.859 1.00 96.56 321 GLY A N 1
ATOM 2577 C CA . GLY A 1 321 ? 3.192 -7.556 -4.750 1.00 96.56 321 GLY A CA 1
ATOM 2578 C C . GLY A 1 321 ? 3.193 -6.940 -6.140 1.00 96.56 321 GLY A C 1
ATOM 2579 O O . GLY A 1 321 ? 3.964 -7.354 -7.005 1.00 96.56 321 GLY A O 1
ATOM 2580 N N . LEU A 1 322 ? 2.295 -5.987 -6.360 1.00 95.62 322 LEU A N 1
ATOM 2581 C CA . LEU A 1 322 ? 2.250 -5.164 -7.558 1.00 95.62 322 LEU A CA 1
ATOM 2582 C C . LEU A 1 322 ? 2.741 -3.773 -7.158 1.00 95.62 322 LEU A C 1
ATOM 2584 O O . LEU A 1 322 ? 1.983 -3.036 -6.518 1.00 95.62 322 LEU A O 1
ATOM 2588 N N . GLN A 1 323 ? 3.973 -3.414 -7.535 1.00 96.06 323 GLN A N 1
ATOM 2589 C CA . GLN A 1 323 ? 4.567 -2.121 -7.165 1.00 96.06 323 GLN A CA 1
ATOM 2590 C C . GLN A 1 323 ? 3.636 -0.970 -7.565 1.00 96.06 323 GLN A C 1
ATOM 2592 O O . GLN A 1 323 ? 3.240 -0.179 -6.722 1.00 96.06 323 GLN A O 1
ATOM 2597 N N . SER A 1 324 ? 3.109 -1.004 -8.793 1.00 93.38 324 SER A N 1
ATOM 2598 C CA . SER A 1 324 ? 2.092 -0.053 -9.274 1.00 93.38 324 SER A CA 1
ATOM 2599 C C . SER A 1 324 ? 2.584 1.402 -9.311 1.00 93.38 324 SER A C 1
ATOM 2601 O O . SER A 1 324 ? 1.847 2.313 -8.962 1.00 93.38 324 SER A O 1
ATOM 2603 N N . HIS A 1 325 ? 3.799 1.633 -9.820 1.00 91.50 325 HIS A N 1
ATOM 2604 C CA . HIS A 1 325 ? 4.378 2.970 -10.067 1.00 91.50 325 HIS A CA 1
ATOM 2605 C C . HIS A 1 325 ? 3.698 3.791 -11.188 1.00 91.50 325 HIS A C 1
ATOM 2607 O O . HIS A 1 325 ? 4.324 4.624 -11.851 1.00 91.50 325 HIS A O 1
ATOM 2613 N N . VAL A 1 326 ? 2.446 3.447 -11.490 1.00 83.56 326 VAL A N 1
ATOM 2614 C CA . VAL A 1 326 ? 1.535 4.116 -12.414 1.00 83.56 326 VAL A CA 1
ATOM 2615 C C . VAL A 1 326 ? 0.116 3.765 -11.966 1.00 83.56 326 VAL A C 1
ATOM 2617 O O . VAL A 1 326 ? -0.207 2.586 -11.790 1.00 83.56 326 VAL A O 1
ATOM 2620 N N . ALA A 1 327 ? -0.770 4.759 -11.890 1.00 77.12 327 ALA A N 1
ATOM 2621 C CA . ALA A 1 327 ? -2.206 4.571 -11.669 1.00 77.12 327 ALA A CA 1
ATOM 2622 C C . ALA A 1 327 ? -2.941 4.006 -12.905 1.00 77.12 327 ALA A C 1
ATOM 2624 O O . ALA A 1 327 ? -3.896 4.597 -13.410 1.00 77.12 327 ALA A O 1
ATOM 2625 N N . GLY A 1 328 ? -2.481 2.869 -13.427 1.00 80.56 328 GLY A N 1
ATOM 2626 C CA . GLY A 1 328 ? -2.972 2.244 -14.655 1.00 80.56 328 GLY A CA 1
ATOM 2627 C C . GLY A 1 328 ? -3.344 0.772 -14.488 1.00 80.56 328 GLY A C 1
ATOM 2628 O O . GLY A 1 328 ? -2.961 0.126 -13.515 1.00 80.56 328 GLY A O 1
ATOM 2629 N N . GLY A 1 329 ? -4.112 0.242 -15.442 1.00 76.69 329 GLY A N 1
ATOM 2630 C CA . GLY A 1 329 ? -4.454 -1.183 -15.532 1.00 76.69 329 GLY A CA 1
ATOM 2631 C C . GLY A 1 329 ? -5.252 -1.750 -14.361 1.00 76.69 329 GLY A C 1
ATOM 2632 O O . GLY A 1 329 ? -5.193 -2.950 -14.084 1.00 76.69 329 GLY A O 1
ATOM 2633 N N . LYS A 1 330 ? -5.984 -0.894 -13.644 1.00 79.38 330 LYS A N 1
ATOM 2634 C CA . LYS A 1 330 ? -6.741 -1.241 -12.433 1.00 79.38 330 LYS A CA 1
ATOM 2635 C C . LYS A 1 330 ? -7.791 -2.338 -12.663 1.00 79.38 330 LYS A C 1
ATOM 2637 O O . LYS A 1 330 ? -8.139 -3.060 -11.734 1.00 79.38 330 LYS A O 1
ATOM 2642 N N . GLU A 1 331 ? -8.248 -2.527 -13.898 1.00 75.75 331 GLU A N 1
ATOM 2643 C CA . GLU A 1 331 ? -9.153 -3.600 -14.322 1.00 75.75 331 GLU A CA 1
ATOM 2644 C C . GLU A 1 331 ? -8.537 -4.984 -14.068 1.00 75.75 331 GLU A C 1
ATOM 2646 O O . GLU A 1 331 ? -9.244 -5.927 -13.704 1.00 75.75 331 GLU A O 1
ATOM 2651 N N . GLY A 1 332 ? -7.210 -5.102 -14.191 1.00 74.25 332 GLY A N 1
ATOM 2652 C CA . GLY A 1 332 ? -6.469 -6.327 -13.902 1.00 74.25 332 GLY A CA 1
ATOM 2653 C C . GLY A 1 332 ? -6.535 -6.741 -12.429 1.00 74.25 332 GLY A C 1
ATOM 2654 O O . GLY A 1 332 ? -6.510 -7.933 -12.121 1.00 74.25 332 GLY A O 1
ATOM 2655 N N . LEU A 1 333 ? -6.716 -5.786 -11.506 1.00 80.06 333 LEU A N 1
ATOM 2656 C CA . LEU A 1 333 ? -6.851 -6.068 -10.071 1.00 80.06 333 LEU A CA 1
ATOM 2657 C C . LEU A 1 333 ? -8.112 -6.875 -9.757 1.00 80.06 333 LEU A C 1
ATOM 2659 O O . LEU A 1 333 ? -8.128 -7.630 -8.785 1.00 80.06 333 LEU A O 1
ATOM 2663 N N . LEU A 1 334 ? -9.171 -6.722 -10.556 1.00 69.88 334 LEU A N 1
ATOM 2664 C CA . LEU A 1 334 ? -10.444 -7.416 -10.352 1.00 69.88 334 LEU A CA 1
ATOM 2665 C C . LEU A 1 334 ? -10.389 -8.896 -10.754 1.00 69.88 334 LEU A C 1
ATOM 2667 O O . LEU A 1 334 ? -11.260 -9.659 -10.344 1.00 69.88 334 LEU A O 1
ATOM 2671 N N . GLN A 1 335 ? -9.394 -9.294 -11.549 1.00 65.50 335 GLN A N 1
ATOM 2672 C CA . GLN A 1 335 ? -9.291 -10.635 -12.138 1.00 65.50 335 GLN A CA 1
ATOM 2673 C C . GLN A 1 335 ? -8.455 -11.606 -11.302 1.00 65.50 335 GLN A C 1
ATOM 2675 O O . GLN A 1 335 ? -8.286 -12.769 -11.658 1.00 65.50 335 GLN A O 1
ATOM 2680 N N . MET A 1 336 ? -7.892 -11.132 -10.197 1.00 70.25 336 MET A N 1
ATOM 2681 C CA . MET A 1 336 ? -6.905 -11.891 -9.457 1.00 70.25 336 MET A CA 1
ATOM 2682 C C . MET A 1 336 ? -7.513 -12.589 -8.239 1.00 70.25 336 MET A C 1
ATOM 2684 O O . MET A 1 336 ? -8.117 -11.966 -7.369 1.00 70.25 336 MET A O 1
ATOM 2688 N N . GLU A 1 337 ? -7.279 -13.897 -8.151 1.00 64.50 337 GLU A N 1
ATOM 2689 C CA . GLU A 1 337 ? -7.845 -14.777 -7.116 1.00 64.50 337 GLU A CA 1
ATOM 2690 C C . GLU A 1 337 ? -6.876 -15.066 -5.950 1.00 64.50 337 GLU A C 1
ATOM 2692 O O . GLU A 1 337 ? -7.205 -15.791 -5.010 1.00 64.50 337 GLU A O 1
ATOM 2697 N N . ARG A 1 338 ? -5.648 -14.532 -6.003 1.00 72.06 338 ARG A N 1
ATOM 2698 C CA . ARG A 1 338 ? -4.615 -14.694 -4.964 1.00 72.06 338 ARG A CA 1
ATOM 2699 C C . ARG A 1 338 ? -4.490 -13.441 -4.102 1.00 72.06 338 ARG A C 1
ATOM 2701 O O . ARG A 1 338 ? -4.854 -12.355 -4.532 1.00 72.06 338 ARG A O 1
ATOM 2708 N N . LYS A 1 339 ? -3.911 -13.597 -2.904 1.00 83.38 339 LYS A N 1
ATOM 2709 C CA . LYS A 1 339 ? -3.585 -12.483 -2.001 1.00 83.38 339 LYS A CA 1
ATOM 2710 C C . LYS A 1 339 ? -2.592 -11.536 -2.681 1.00 83.38 339 LYS A C 1
ATOM 2712 O O . LYS A 1 339 ? -1.399 -11.836 -2.753 1.00 83.38 339 LYS A O 1
ATOM 2717 N N . ILE A 1 340 ? -3.101 -10.401 -3.145 1.00 92.38 340 ILE A N 1
ATOM 2718 C CA . ILE A 1 340 ? -2.321 -9.336 -3.771 1.00 92.38 340 ILE A CA 1
ATOM 2719 C C . ILE A 1 340 ? -2.136 -8.190 -2.816 1.00 92.38 340 ILE A C 1
ATOM 2721 O O . ILE A 1 340 ? -3.056 -7.837 -2.082 1.00 92.38 340 ILE A O 1
ATOM 2725 N N . TRP A 1 341 ? -0.963 -7.584 -2.857 1.00 96.38 341 TRP A N 1
ATOM 2726 C CA . TRP A 1 341 ? -0.738 -6.272 -2.286 1.00 96.38 341 TRP A CA 1
ATOM 2727 C C . TRP A 1 341 ? -0.373 -5.300 -3.401 1.00 96.38 341 TRP A C 1
ATOM 2729 O O . TRP A 1 341 ? 0.422 -5.632 -4.275 1.00 96.38 341 TRP A O 1
ATOM 2739 N N . VAL A 1 342 ? -0.959 -4.108 -3.363 1.00 97.38 342 VAL A N 1
ATOM 2740 C CA . VAL A 1 342 ? -0.400 -2.945 -4.054 1.00 97.38 342 VAL A CA 1
ATOM 2741 C C . VAL A 1 342 ? 0.694 -2.415 -3.138 1.00 97.38 342 VAL A C 1
ATOM 2743 O O . VAL A 1 342 ? 0.418 -2.126 -1.975 1.00 97.38 342 VAL A O 1
ATOM 2746 N N . THR A 1 343 ? 1.935 -2.373 -3.599 1.00 97.88 343 THR A N 1
ATOM 2747 C CA . THR A 1 343 ? 3.083 -2.311 -2.684 1.00 97.88 343 THR A CA 1
ATOM 2748 C C . THR A 1 343 ? 3.852 -1.004 -2.722 1.00 97.88 343 THR A C 1
ATOM 2750 O O . THR A 1 343 ? 4.517 -0.694 -1.735 1.00 97.88 343 THR A O 1
ATOM 2753 N N . GLU A 1 344 ? 3.777 -0.249 -3.815 1.00 97.38 344 GLU A N 1
ATOM 2754 C CA . GLU A 1 344 ? 4.616 0.934 -4.043 1.00 97.38 344 GLU A CA 1
ATOM 2755 C C . GLU A 1 344 ? 3.864 1.971 -4.895 1.00 97.38 344 GLU A C 1
ATOM 2757 O O . GLU A 1 344 ? 4.423 2.580 -5.800 1.00 97.38 344 GLU A O 1
ATOM 2762 N N . MET A 1 345 ? 2.563 2.150 -4.634 1.00 95.62 345 MET A N 1
ATOM 2763 C CA . MET A 1 345 ? 1.707 2.955 -5.501 1.00 95.62 345 MET A CA 1
ATOM 2764 C C . MET A 1 345 ? 2.188 4.402 -5.574 1.00 95.62 345 MET A C 1
ATOM 2766 O O . MET A 1 345 ? 2.254 5.099 -4.556 1.00 95.62 345 MET A O 1
ATOM 2770 N N . ASP A 1 346 ? 2.429 4.859 -6.795 1.00 93.75 346 ASP A N 1
ATOM 2771 C CA . ASP A 1 346 ? 2.620 6.258 -7.136 1.00 93.75 346 ASP A CA 1
ATOM 2772 C C . ASP A 1 346 ? 2.131 6.546 -8.560 1.00 93.75 346 ASP A C 1
ATOM 2774 O O . ASP A 1 346 ? 1.850 5.644 -9.353 1.00 93.75 346 ASP A O 1
ATOM 2778 N N . SER A 1 347 ? 1.926 7.825 -8.867 1.00 90.00 347 SER A N 1
ATOM 2779 C CA . SER A 1 347 ? 1.558 8.257 -10.211 1.00 90.00 347 SER A CA 1
ATOM 2780 C C . SER A 1 347 ? 2.035 9.677 -10.451 1.00 90.00 347 SER A C 1
ATOM 2782 O O . SER A 1 347 ? 1.705 10.583 -9.686 1.00 90.00 347 SER A O 1
ATOM 2784 N N . GLN A 1 348 ? 2.782 9.858 -11.537 1.00 87.94 348 GLN A N 1
ATOM 2785 C CA . GLN A 1 348 ? 3.330 11.146 -11.936 1.00 87.94 348 GLN A CA 1
ATOM 2786 C C . GLN A 1 348 ? 2.317 11.929 -12.782 1.00 87.94 348 GLN A C 1
ATOM 2788 O O . GLN A 1 348 ? 1.857 11.434 -13.809 1.00 87.94 348 GLN A O 1
ATOM 2793 N N . ASP A 1 349 ? 1.990 13.149 -12.359 1.00 89.31 349 ASP A N 1
ATOM 2794 C CA . ASP A 1 349 ? 1.332 14.172 -13.185 1.00 89.31 349 ASP A CA 1
ATOM 2795 C C . ASP A 1 349 ? 1.607 15.551 -12.558 1.00 89.31 349 ASP A C 1
ATOM 2797 O O . ASP A 1 349 ? 1.531 15.726 -11.337 1.00 89.31 349 ASP A O 1
ATOM 2801 N N . THR A 1 350 ? 1.959 16.535 -13.386 1.00 90.56 350 THR A N 1
ATOM 2802 C CA . THR A 1 350 ? 2.186 17.919 -12.937 1.00 90.56 350 THR A CA 1
ATOM 2803 C C . THR A 1 350 ? 0.884 18.640 -12.593 1.00 90.56 350 THR A C 1
ATOM 2805 O O . THR A 1 350 ? 0.890 19.595 -11.817 1.00 90.56 350 THR A O 1
ATOM 2808 N N . ASP A 1 351 ? -0.235 18.209 -13.179 1.00 92.50 351 ASP A N 1
ATOM 2809 C CA . ASP A 1 351 ? -1.554 18.738 -12.868 1.00 92.50 351 ASP A CA 1
ATOM 2810 C C . ASP A 1 351 ? -2.133 18.000 -11.657 1.00 92.50 351 ASP A C 1
ATOM 2812 O O . ASP A 1 351 ? -2.398 16.794 -11.685 1.00 92.50 351 ASP A O 1
ATOM 2816 N N . LEU A 1 352 ? -2.347 18.743 -10.572 1.00 94.94 352 LEU A N 1
ATOM 2817 C CA . LEU A 1 352 ? -2.832 18.179 -9.318 1.00 94.94 352 LEU A CA 1
ATOM 2818 C C . LEU A 1 352 ? -4.231 17.565 -9.449 1.00 94.94 352 LEU A C 1
ATOM 2820 O O . LEU A 1 352 ? -4.493 16.560 -8.791 1.00 94.94 352 LEU A O 1
ATOM 2824 N N . HIS A 1 353 ? -5.112 18.113 -10.292 1.00 93.62 353 HIS A N 1
ATOM 2825 C CA . HIS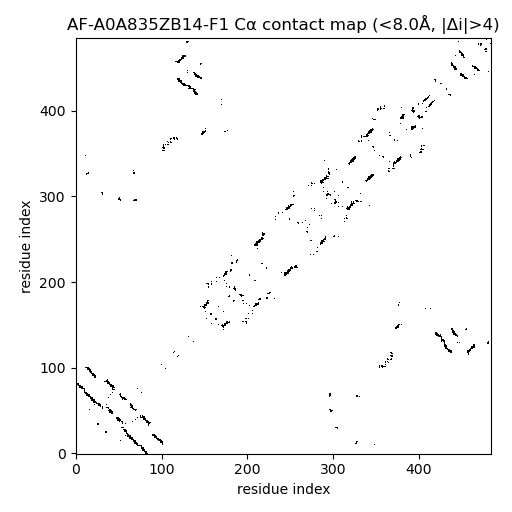 A 1 353 ? -6.452 17.557 -10.483 1.00 93.62 353 HIS A CA 1
ATOM 2826 C C . HIS A 1 353 ? -6.385 16.183 -11.146 1.00 93.62 353 HIS A C 1
ATOM 2828 O O . HIS A 1 353 ? -6.982 15.234 -10.631 1.00 93.62 353 HIS A O 1
ATOM 2834 N N . TRP A 1 354 ? -5.591 16.047 -12.211 1.00 91.00 354 TRP A N 1
ATOM 2835 C CA . TRP A 1 354 ? -5.392 14.760 -12.880 1.00 91.00 354 TRP A CA 1
ATOM 2836 C C . TRP A 1 354 ? -4.653 13.755 -11.999 1.00 91.00 354 TRP A C 1
ATOM 2838 O O . TRP A 1 354 ? -5.055 12.593 -11.925 1.00 91.00 354 TRP A O 1
ATOM 2848 N N . ARG A 1 355 ? -3.649 14.202 -11.236 1.00 92.38 355 ARG A N 1
ATOM 2849 C CA . AR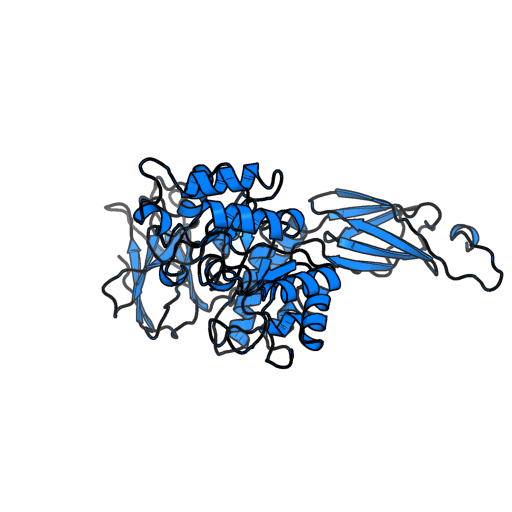G A 1 355 ? -2.988 13.358 -10.231 1.00 92.38 355 ARG A CA 1
ATOM 2850 C C . ARG A 1 355 ? -3.977 12.867 -9.171 1.00 92.38 355 ARG A C 1
ATOM 2852 O O . ARG A 1 355 ? -3.961 11.695 -8.799 1.00 92.38 355 ARG A O 1
ATOM 2859 N N . GLY A 1 356 ? -4.859 13.751 -8.705 1.00 94.19 356 GLY A N 1
ATOM 2860 C CA . GLY A 1 356 ? -5.931 13.434 -7.764 1.00 94.19 356 GLY A CA 1
ATOM 2861 C C . GLY A 1 356 ? -6.902 12.383 -8.301 1.00 94.19 356 GLY A C 1
ATOM 2862 O O . GLY A 1 356 ? -7.174 11.404 -7.604 1.00 94.19 356 GLY A O 1
ATOM 2863 N N . ASP A 1 357 ? -7.377 12.552 -9.538 1.00 91.88 357 ASP A N 1
ATOM 2864 C CA . ASP A 1 357 ? -8.248 11.589 -10.226 1.00 91.88 357 ASP A CA 1
ATOM 2865 C C . ASP A 1 357 ? -7.573 10.215 -10.351 1.00 91.88 357 ASP A C 1
ATOM 2867 O O . ASP A 1 357 ? -8.190 9.185 -10.062 1.00 91.88 357 ASP A O 1
ATOM 2871 N N . ALA A 1 358 ? -6.294 10.192 -10.730 1.00 90.31 358 ALA A N 1
ATOM 2872 C CA . ALA A 1 358 ? -5.520 8.973 -10.921 1.00 90.31 358 ALA A CA 1
ATOM 2873 C C . ALA A 1 358 ? -5.366 8.170 -9.613 1.00 90.31 358 ALA A C 1
ATOM 2875 O O . ALA A 1 358 ? -5.700 6.981 -9.575 1.00 90.31 358 ALA A O 1
ATOM 2876 N N . TYR A 1 359 ? -4.942 8.819 -8.520 1.00 94.44 359 TYR A N 1
ATOM 2877 C CA . TYR A 1 359 ? -4.836 8.175 -7.204 1.00 94.44 359 TYR A CA 1
ATOM 2878 C C . TYR A 1 359 ? -6.194 7.694 -6.683 1.00 94.44 359 TYR A C 1
ATOM 2880 O O . TYR A 1 359 ? -6.314 6.551 -6.236 1.00 94.44 359 TYR A O 1
ATOM 2888 N N . GLU A 1 360 ? -7.223 8.542 -6.739 1.00 94.06 360 GLU A N 1
ATOM 2889 C CA . GLU A 1 360 ? -8.553 8.208 -6.223 1.00 94.06 360 GLU A CA 1
ATOM 2890 C C . GLU A 1 360 ? -9.161 7.017 -6.976 1.00 94.06 360 GLU A C 1
ATOM 2892 O O . GLU A 1 360 ? -9.606 6.048 -6.357 1.00 94.06 360 GLU A O 1
ATOM 2897 N N . SER A 1 361 ? -9.131 7.054 -8.309 1.00 91.44 361 SER A N 1
ATOM 2898 C CA . SER A 1 361 ? -9.630 5.980 -9.169 1.00 91.44 361 SER A CA 1
ATOM 2899 C C . SER A 1 361 ? -8.908 4.657 -8.916 1.00 91.44 361 SER A C 1
ATOM 2901 O O . SER A 1 361 ? -9.557 3.621 -8.727 1.00 91.44 361 SER A O 1
ATOM 2903 N N . PHE A 1 362 ? -7.573 4.681 -8.850 1.00 92.44 362 PHE A N 1
ATOM 2904 C CA . PHE A 1 362 ? -6.789 3.473 -8.621 1.00 92.44 362 PHE A CA 1
ATOM 2905 C C . PHE A 1 362 ? -7.073 2.869 -7.243 1.00 92.44 362 PHE A C 1
ATOM 2907 O O . PHE A 1 362 ? -7.378 1.678 -7.152 1.00 92.44 362 PHE A O 1
ATOM 2914 N N . TYR A 1 363 ? -7.050 3.672 -6.172 1.00 95.00 363 TYR A N 1
ATOM 2915 C CA . TYR A 1 363 ? -7.332 3.158 -4.832 1.00 95.00 363 TYR A CA 1
ATOM 2916 C C . TYR A 1 363 ? -8.764 2.653 -4.694 1.00 95.00 363 TYR A C 1
ATOM 2918 O O . TYR A 1 363 ? -8.973 1.622 -4.060 1.00 95.00 363 TYR A O 1
ATOM 2926 N N . ARG A 1 364 ? -9.752 3.303 -5.321 1.00 93.81 364 ARG A N 1
ATOM 2927 C CA . ARG A 1 364 ? -11.129 2.789 -5.359 1.00 93.81 364 ARG A CA 1
ATOM 2928 C C . ARG A 1 364 ? -11.212 1.428 -6.046 1.00 93.81 364 ARG A C 1
ATOM 2930 O O . ARG A 1 364 ? -11.870 0.533 -5.523 1.00 93.81 364 ARG A O 1
ATOM 2937 N N . ALA A 1 365 ? -10.533 1.235 -7.175 1.00 90.19 365 ALA A N 1
ATOM 2938 C CA . ALA A 1 365 ? -10.504 -0.052 -7.870 1.00 90.19 365 ALA A CA 1
ATOM 2939 C C . ALA A 1 365 ? -9.770 -1.142 -7.080 1.00 90.19 365 ALA A C 1
ATOM 2941 O O . ALA A 1 365 ? -10.287 -2.253 -6.936 1.00 90.19 365 ALA A O 1
ATOM 2942 N N . ALA A 1 366 ? -8.614 -0.816 -6.504 1.00 92.94 366 ALA A N 1
ATOM 2943 C CA . ALA A 1 366 ? -7.865 -1.726 -5.650 1.00 92.94 366 ALA A CA 1
ATOM 2944 C C . ALA A 1 366 ? -8.670 -2.112 -4.397 1.00 92.94 366 ALA A C 1
ATOM 2946 O O . ALA A 1 366 ? -8.800 -3.294 -4.073 1.00 92.94 366 ALA A O 1
ATOM 2947 N N . TYR A 1 367 ? -9.305 -1.144 -3.733 1.00 93.94 367 TYR A N 1
ATOM 2948 C CA . TYR A 1 367 ? -10.137 -1.406 -2.563 1.00 93.94 367 TYR A CA 1
ATOM 2949 C C . TYR A 1 367 ? -11.423 -2.168 -2.916 1.00 93.94 367 TYR A C 1
ATOM 2951 O O . TYR A 1 367 ? -11.852 -3.009 -2.134 1.00 93.94 367 TYR A O 1
ATOM 2959 N N . ALA A 1 368 ? -11.986 -1.989 -4.112 1.00 91.94 368 ALA A N 1
ATOM 2960 C CA . ALA A 1 368 ? -13.131 -2.755 -4.618 1.00 91.94 368 ALA A CA 1
ATOM 2961 C C . ALA A 1 368 ? -12.797 -4.200 -5.062 1.00 91.94 368 ALA A C 1
ATOM 2963 O O . ALA A 1 368 ? -13.708 -4.973 -5.395 1.00 91.94 368 ALA A O 1
ATOM 2964 N N . SER A 1 369 ? -11.516 -4.587 -5.096 1.00 90.19 369 SER A N 1
ATOM 2965 C CA . SER A 1 369 ? -11.085 -5.947 -5.437 1.00 90.19 369 SER A CA 1
ATOM 2966 C C . SER A 1 369 ? -10.930 -6.824 -4.195 1.00 90.19 369 SER A C 1
ATOM 2968 O O . SER A 1 369 ? -10.052 -6.587 -3.369 1.00 90.19 369 SER A O 1
ATOM 2970 N N . ALA A 1 370 ? -11.705 -7.907 -4.090 1.00 88.38 370 ALA A N 1
ATOM 2971 C CA . ALA A 1 370 ? -11.595 -8.854 -2.975 1.00 88.38 370 ALA A CA 1
ATOM 2972 C C . ALA A 1 370 ? -10.195 -9.498 -2.846 1.00 88.38 370 ALA A C 1
ATOM 2974 O O . ALA A 1 370 ? -9.787 -9.853 -1.741 1.00 88.38 370 ALA A O 1
ATOM 2975 N N . GLY A 1 371 ? -9.453 -9.629 -3.955 1.00 89.50 371 GLY A N 1
ATOM 2976 C CA . GLY A 1 371 ? -8.108 -10.218 -3.982 1.00 89.50 371 GLY A CA 1
ATOM 2977 C C . GLY A 1 371 ? -7.007 -9.294 -3.450 1.00 89.50 371 GLY A C 1
ATOM 2978 O O . GLY A 1 371 ? -5.961 -9.773 -3.002 1.00 89.50 371 GLY A O 1
ATOM 2979 N N . VAL A 1 372 ? -7.239 -7.977 -3.441 1.00 94.00 372 VAL A N 1
ATOM 2980 C CA . VAL A 1 372 ? -6.283 -7.008 -2.891 1.00 94.00 372 VAL A CA 1
ATOM 2981 C C . VAL A 1 372 ? -6.432 -6.991 -1.371 1.00 94.00 372 VAL A C 1
ATOM 2983 O O . VAL A 1 372 ? -7.498 -6.711 -0.829 1.00 94.00 372 VAL A O 1
ATOM 2986 N N . GLY A 1 373 ? -5.367 -7.351 -0.667 1.00 93.69 373 GLY A N 1
ATOM 2987 C CA . GLY A 1 373 ? -5.329 -7.489 0.787 1.00 93.69 373 GLY A CA 1
ATOM 2988 C C . GLY A 1 373 ? -4.489 -6.430 1.493 1.00 93.69 373 GLY A C 1
ATOM 2989 O O . GLY A 1 373 ? -4.311 -6.547 2.701 1.00 93.69 373 GLY A O 1
ATOM 2990 N N . GLY A 1 374 ? -3.937 -5.463 0.763 1.00 95.94 374 GLY A N 1
ATOM 2991 C CA . GLY A 1 374 ? -3.158 -4.365 1.319 1.00 95.94 374 GLY A CA 1
ATOM 2992 C C . GLY A 1 374 ? -2.705 -3.382 0.248 1.00 95.94 374 GLY A C 1
ATOM 2993 O O . GLY A 1 374 ? -2.547 -3.762 -0.914 1.00 95.94 374 GLY A O 1
ATOM 2994 N N . MET A 1 375 ? -2.544 -2.120 0.640 1.00 97.81 375 MET A N 1
ATOM 2995 C CA . MET A 1 375 ? -2.100 -1.039 -0.237 1.00 97.81 375 MET A CA 1
ATOM 2996 C C . MET A 1 375 ? -1.049 -0.192 0.475 1.00 97.81 375 MET A C 1
ATOM 2998 O O . MET A 1 375 ? -1.280 0.277 1.587 1.00 97.81 375 MET A O 1
ATOM 3002 N N . LEU A 1 376 ? 0.101 0.001 -0.156 1.00 98.31 376 LEU A N 1
ATOM 3003 C CA . LEU A 1 376 ? 1.145 0.898 0.311 1.00 98.31 376 LEU A CA 1
ATOM 3004 C C . LEU A 1 376 ? 1.390 1.980 -0.739 1.00 98.31 376 LEU A C 1
ATOM 3006 O O . LEU A 1 376 ? 1.413 1.697 -1.937 1.00 98.31 376 LEU A O 1
ATOM 3010 N N . VAL A 1 377 ? 1.570 3.206 -0.263 1.00 97.50 377 VAL A N 1
ATOM 3011 C CA . VAL A 1 377 ? 1.814 4.392 -1.079 1.00 97.50 377 VAL A CA 1
ATOM 3012 C C . VAL A 1 377 ? 3.300 4.726 -1.056 1.00 97.50 377 VAL A C 1
ATOM 3014 O O . VAL A 1 377 ? 3.873 4.925 0.018 1.00 97.50 377 VAL A O 1
ATOM 3017 N N . TRP A 1 378 ? 3.923 4.823 -2.226 1.00 96.62 378 TRP A N 1
ATOM 3018 C CA . TRP A 1 378 ? 5.320 5.241 -2.335 1.00 96.62 378 TRP A CA 1
ATOM 3019 C C . TRP A 1 378 ? 5.428 6.764 -2.445 1.00 96.62 378 TRP A C 1
ATOM 3021 O O . TRP A 1 378 ? 6.106 7.402 -1.647 1.00 96.62 378 TRP A O 1
ATOM 3031 N N . GLY A 1 379 ? 4.651 7.370 -3.346 1.00 88.12 379 GLY A N 1
ATOM 3032 C CA . GLY A 1 379 ? 4.638 8.811 -3.614 1.00 88.12 379 GLY A CA 1
ATOM 3033 C C . GLY A 1 379 ? 3.763 9.637 -2.667 1.00 88.12 379 GLY A C 1
ATOM 3034 O O . GLY A 1 379 ? 3.076 10.546 -3.116 1.00 88.12 379 GLY A O 1
ATOM 3035 N N . TRP A 1 380 ? 3.701 9.338 -1.367 1.00 95.56 380 TRP A N 1
ATOM 3036 C CA . TRP A 1 380 ? 2.741 10.024 -0.487 1.00 95.56 380 TRP A CA 1
ATOM 3037 C C . TRP A 1 380 ? 3.169 11.448 -0.095 1.00 95.56 380 TRP A C 1
ATOM 3039 O O . TRP A 1 380 ? 2.301 12.307 0.028 1.00 95.56 380 TRP A O 1
ATOM 3049 N N . ALA A 1 381 ? 4.464 11.736 0.048 1.00 95.44 381 ALA A N 1
ATOM 3050 C CA . ALA A 1 381 ? 4.971 13.062 0.416 1.00 95.44 381 ALA A CA 1
ATOM 3051 C C . ALA A 1 381 ? 6.130 13.507 -0.464 1.00 95.44 381 ALA A C 1
ATOM 3053 O O . ALA A 1 381 ? 6.911 12.689 -0.948 1.00 95.44 381 ALA A O 1
ATOM 3054 N N . ARG A 1 382 ? 6.269 14.826 -0.602 1.00 93.50 382 ARG A N 1
ATOM 3055 C CA . ARG A 1 382 ? 7.464 15.438 -1.169 1.00 93.50 382 ARG A CA 1
ATOM 3056 C C . ARG A 1 382 ? 8.607 15.398 -0.166 1.00 93.50 382 ARG A C 1
ATOM 3058 O O . ARG A 1 382 ? 8.473 15.894 0.951 1.00 93.50 382 ARG A O 1
ATOM 3065 N N . HIS A 1 383 ? 9.753 14.876 -0.584 1.00 92.44 383 HIS A N 1
ATOM 3066 C CA . HIS A 1 383 ? 10.972 14.924 0.217 1.00 92.44 383 HIS A CA 1
ATOM 3067 C C . HIS A 1 383 ? 12.230 14.877 -0.650 1.00 92.44 383 HIS A C 1
ATOM 3069 O O . HIS A 1 383 ? 12.222 14.445 -1.806 1.00 92.44 383 HIS A O 1
ATOM 3075 N N . ASP A 1 384 ? 13.346 15.297 -0.057 1.00 86.38 384 ASP A N 1
ATOM 3076 C CA . ASP A 1 384 ? 14.658 15.114 -0.665 1.00 86.38 384 ASP A CA 1
ATOM 3077 C C . ASP A 1 384 ? 14.940 13.618 -0.840 1.00 86.38 384 ASP A C 1
ATOM 3079 O O . ASP A 1 384 ? 14.785 12.830 0.097 1.00 86.38 384 ASP A O 1
ATOM 3083 N N . GLY A 1 385 ? 15.370 13.232 -2.039 1.00 81.31 385 GLY A N 1
ATOM 3084 C CA . GLY A 1 385 ? 15.657 11.837 -2.370 1.00 81.31 385 GLY A CA 1
ATOM 3085 C C . GLY A 1 385 ? 14.460 11.037 -2.881 1.00 81.31 385 GLY A C 1
ATOM 3086 O O . GLY A 1 385 ? 14.634 9.849 -3.138 1.00 81.31 385 GLY A O 1
ATOM 3087 N N . GLN A 1 386 ? 13.290 11.662 -3.084 1.00 86.44 386 GLN A N 1
ATOM 3088 C CA . GLN A 1 386 ? 12.190 11.010 -3.795 1.00 86.44 386 GLN A CA 1
ATOM 3089 C C . GLN A 1 386 ? 12.665 10.507 -5.165 1.00 86.44 386 GLN A C 1
ATOM 3091 O O . GLN A 1 386 ? 13.348 11.213 -5.911 1.00 86.44 386 GLN A O 1
ATOM 3096 N N . TRP A 1 387 ? 12.308 9.269 -5.492 1.00 87.31 387 TRP A N 1
ATOM 3097 C CA . TRP A 1 387 ? 12.826 8.597 -6.683 1.00 87.31 387 TRP A CA 1
ATOM 3098 C C . TRP A 1 387 ? 12.291 9.179 -8.007 1.00 87.31 387 TRP A C 1
ATOM 3100 O O . TRP A 1 387 ? 12.950 9.049 -9.040 1.00 87.31 387 TRP A O 1
ATOM 3110 N N . ARG A 1 388 ? 11.120 9.838 -7.978 1.00 87.06 388 ARG A N 1
ATOM 3111 C CA . ARG A 1 388 ? 10.481 10.515 -9.119 1.00 87.06 388 ARG A CA 1
ATOM 3112 C C . ARG A 1 388 ? 9.881 11.871 -8.718 1.00 87.06 388 ARG A C 1
ATOM 3114 O O . ARG A 1 388 ? 9.468 12.040 -7.568 1.00 87.06 388 ARG A O 1
ATOM 3121 N N . PRO A 1 389 ? 9.838 12.855 -9.634 1.00 89.44 389 PRO A N 1
ATOM 3122 C CA . PRO A 1 389 ? 9.132 14.115 -9.418 1.00 89.44 389 PRO A CA 1
ATOM 3123 C C . PRO A 1 389 ? 7.612 13.958 -9.592 1.00 89.44 389 PRO A C 1
ATOM 3125 O O . PRO A 1 389 ? 7.149 12.981 -10.175 1.00 89.44 389 PRO A O 1
ATOM 3128 N N . ASP A 1 390 ? 6.858 14.940 -9.098 1.00 90.94 390 ASP A N 1
ATOM 3129 C CA . ASP A 1 390 ? 5.426 15.151 -9.364 1.00 90.94 390 ASP A CA 1
ATOM 3130 C C . ASP A 1 390 ? 4.511 13.951 -9.064 1.00 90.94 390 ASP A C 1
ATOM 3132 O O . ASP A 1 390 ? 3.508 13.728 -9.746 1.00 90.94 390 ASP A O 1
ATOM 3136 N N . GLN A 1 391 ? 4.841 13.192 -8.023 1.00 92.56 391 GLN A N 1
ATOM 3137 C CA . GLN A 1 391 ? 4.061 12.043 -7.553 1.00 92.56 391 GLN A CA 1
ATOM 3138 C C . GLN A 1 391 ? 3.392 12.292 -6.198 1.00 92.56 391 GLN A C 1
ATOM 3140 O O . GLN A 1 391 ? 2.479 11.562 -5.824 1.00 92.56 391 GLN A O 1
ATOM 3145 N N . GLU A 1 392 ? 3.847 13.307 -5.464 1.00 94.75 392 GLU A N 1
ATOM 3146 C CA . GLU A 1 392 ? 3.518 13.541 -4.064 1.00 94.75 392 GLU A CA 1
ATOM 3147 C C . GLU A 1 392 ? 2.019 13.782 -3.808 1.00 94.75 392 GLU A C 1
ATOM 3149 O O . GLU A 1 392 ? 1.332 14.502 -4.543 1.00 94.75 392 GLU A O 1
ATOM 3154 N N . MET A 1 393 ? 1.499 13.219 -2.716 1.00 97.62 393 MET A N 1
ATOM 3155 C CA . MET A 1 393 ? 0.129 13.483 -2.270 1.00 97.62 393 MET A CA 1
ATOM 3156 C C . MET A 1 393 ? 0.036 14.677 -1.314 1.00 97.62 393 MET A C 1
ATOM 3158 O O . MET A 1 393 ? -1.000 15.342 -1.245 1.00 97.62 393 MET A O 1
ATOM 3162 N N . VAL A 1 394 ? 1.125 14.959 -0.602 1.00 97.62 394 VAL A N 1
ATOM 3163 C CA . VAL A 1 394 ? 1.295 16.121 0.273 1.00 97.62 394 VAL A CA 1
ATOM 3164 C C . VAL A 1 394 ? 2.609 16.834 -0.024 1.00 97.62 394 VAL A C 1
ATOM 3166 O O . VAL A 1 394 ? 3.570 16.208 -0.475 1.00 97.62 394 VAL A O 1
ATOM 3169 N N . ASP A 1 395 ? 2.648 18.142 0.219 1.00 96.12 395 ASP A N 1
ATOM 3170 C CA . ASP A 1 395 ? 3.872 18.934 0.067 1.00 96.12 395 ASP A CA 1
ATOM 3171 C C . ASP A 1 395 ? 4.903 18.632 1.175 1.00 96.12 395 ASP A C 1
ATOM 3173 O O . ASP A 1 395 ? 4.668 17.830 2.082 1.00 96.12 395 ASP A O 1
ATOM 3177 N N . GLU A 1 396 ? 6.064 19.284 1.118 1.00 93.56 396 GLU A N 1
ATOM 3178 C CA . GLU A 1 396 ? 7.155 19.112 2.086 1.00 93.56 396 GLU A CA 1
ATOM 3179 C C . GLU A 1 396 ? 6.803 19.540 3.523 1.00 93.56 396 GLU A C 1
ATOM 3181 O O . GLU A 1 396 ? 7.536 19.226 4.459 1.00 93.56 396 GLU A O 1
ATOM 3186 N N . ASN A 1 397 ? 5.691 20.257 3.708 1.00 95.19 397 ASN A N 1
ATOM 3187 C CA . ASN A 1 397 ? 5.162 20.673 5.006 1.00 95.19 397 ASN A CA 1
ATOM 3188 C C . ASN A 1 397 ? 3.952 19.822 5.428 1.00 95.19 397 ASN A C 1
ATOM 3190 O O . ASN A 1 397 ? 3.270 20.164 6.397 1.00 95.19 397 ASN A O 1
ATOM 3194 N N . PHE A 1 398 ? 3.684 18.724 4.714 1.00 96.44 398 PHE A N 1
ATOM 3195 C CA . PHE A 1 398 ? 2.545 17.831 4.910 1.00 96.44 398 PHE A CA 1
ATOM 3196 C C . PHE A 1 398 ? 1.176 18.493 4.683 1.00 96.44 398 PHE A C 1
ATOM 3198 O O . PHE A 1 398 ? 0.161 17.988 5.172 1.00 96.44 398 PHE A O 1
ATOM 3205 N N . ASN A 1 399 ? 1.113 19.596 3.927 1.00 97.56 399 ASN A N 1
ATOM 3206 C CA . ASN A 1 399 ? -0.163 20.140 3.472 1.00 97.56 399 ASN A CA 1
ATOM 3207 C C . ASN A 1 399 ? -0.715 19.274 2.342 1.00 97.56 399 ASN A C 1
ATOM 3209 O O . ASN A 1 399 ? 0.019 18.837 1.451 1.00 97.56 399 ASN A O 1
ATOM 3213 N N . PHE A 1 400 ? -2.027 19.055 2.352 1.00 98.31 400 PHE A N 1
ATOM 3214 C CA . PHE A 1 400 ? -2.683 18.293 1.302 1.00 98.31 400 PHE A CA 1
ATOM 3215 C C . PHE A 1 400 ? -2.586 19.009 -0.044 1.00 98.31 400 PHE A C 1
ATOM 3217 O O . PHE A 1 400 ? -3.022 20.149 -0.198 1.00 98.31 400 PHE A O 1
ATOM 3224 N N . LEU A 1 401 ? -2.054 18.291 -1.029 1.00 98.06 401 LEU A N 1
ATOM 3225 C CA . LEU A 1 401 ? -2.322 18.563 -2.433 1.00 98.06 401 LEU A CA 1
ATOM 3226 C C . LEU A 1 401 ? -3.624 17.849 -2.812 1.00 98.06 401 LEU A C 1
ATOM 3228 O O . LEU A 1 401 ? -4.160 17.077 -2.021 1.00 98.06 401 LEU A O 1
ATOM 3232 N N . GLU A 1 402 ? -4.132 18.061 -4.022 1.00 97.38 402 GLU A N 1
ATOM 3233 C CA . GLU A 1 402 ? -5.388 17.449 -4.478 1.00 97.38 402 GLU A CA 1
ATOM 3234 C C . GLU A 1 402 ? -5.498 15.923 -4.208 1.00 97.38 402 GLU A C 1
ATOM 3236 O O . GLU A 1 402 ? -6.485 15.500 -3.598 1.00 97.38 402 GLU A O 1
ATOM 3241 N N . PRO A 1 403 ? -4.518 15.067 -4.574 1.00 96.81 403 PRO A N 1
ATOM 3242 C CA . PRO A 1 403 ? -4.545 13.650 -4.190 1.00 96.81 403 PRO A CA 1
ATOM 3243 C C . PRO A 1 403 ? -4.571 13.425 -2.671 1.00 96.81 403 PRO A C 1
ATOM 3245 O O . PRO A 1 403 ? -5.299 12.558 -2.191 1.00 96.81 403 PRO A O 1
ATOM 3248 N N . GLY A 1 404 ? -3.824 14.210 -1.891 1.00 98.00 404 GLY A N 1
ATOM 3249 C CA . GLY A 1 404 ? -3.857 14.136 -0.433 1.00 98.00 404 GLY A CA 1
ATOM 3250 C C . GLY A 1 404 ? -5.217 14.522 0.142 1.00 98.00 404 GLY A C 1
ATOM 3251 O O . GLY A 1 404 ? -5.710 13.834 1.029 1.00 98.00 404 GLY A O 1
ATOM 3252 N N . GLN A 1 405 ? -5.869 15.548 -0.406 1.00 98.12 405 GLN A N 1
ATOM 3253 C CA . GLN A 1 405 ? -7.202 15.975 0.018 1.00 98.12 405 GLN A CA 1
ATOM 3254 C C . GLN A 1 405 ? -8.219 14.847 -0.189 1.00 98.12 405 GLN A C 1
ATOM 3256 O O . GLN A 1 405 ? -8.985 14.526 0.711 1.00 98.12 405 GLN A O 1
ATOM 3261 N N . ARG A 1 406 ? -8.189 14.184 -1.347 1.00 96.75 406 ARG A N 1
ATOM 3262 C CA . ARG A 1 406 ? -9.145 13.117 -1.683 1.00 96.75 406 ARG A CA 1
ATOM 3263 C C . ARG A 1 406 ? -8.973 11.856 -0.844 1.00 96.75 406 ARG A C 1
ATOM 3265 O O . ARG A 1 406 ? -9.955 11.175 -0.567 1.00 96.75 406 ARG A O 1
ATOM 3272 N N . ILE A 1 407 ? -7.745 11.517 -0.453 1.00 97.06 407 ILE A N 1
ATOM 3273 C CA . ILE A 1 407 ? -7.453 10.261 0.255 1.00 97.06 407 ILE A CA 1
ATOM 3274 C C . ILE A 1 407 ? -7.365 10.463 1.772 1.00 97.06 407 ILE A C 1
ATOM 3276 O O . ILE A 1 407 ? -7.938 9.681 2.531 1.00 97.06 407 ILE A O 1
ATOM 3280 N N . PHE A 1 408 ? -6.649 11.499 2.214 1.00 97.50 408 PHE A N 1
ATOM 3281 C CA . PHE A 1 408 ? -6.213 11.687 3.598 1.00 97.50 408 PHE A CA 1
ATOM 3282 C C . PHE A 1 408 ? -6.988 12.740 4.381 1.00 97.50 408 PHE A C 1
ATOM 3284 O O . PHE A 1 408 ? -6.854 12.754 5.605 1.00 97.50 408 PHE A O 1
ATOM 3291 N N . ALA A 1 409 ? -7.753 13.631 3.747 1.00 96.94 409 ALA A N 1
ATOM 3292 C CA . ALA A 1 409 ? -8.552 14.589 4.505 1.00 96.94 409 ALA A CA 1
ATOM 3293 C C . ALA A 1 409 ? -9.643 13.886 5.322 1.00 96.94 409 ALA A C 1
ATOM 3295 O O . ALA A 1 409 ? -9.976 12.725 5.080 1.00 96.94 409 ALA A O 1
ATOM 3296 N N . ASP A 1 410 ? -10.195 14.590 6.309 1.00 94.75 410 ASP A N 1
ATOM 3297 C CA . ASP A 1 410 ? -11.214 14.023 7.197 1.00 94.75 410 ASP A CA 1
ATOM 3298 C C . ASP A 1 410 ? -12.502 13.654 6.423 1.00 94.75 410 ASP A C 1
ATOM 3300 O O . ASP A 1 410 ? -13.206 12.728 6.817 1.00 94.75 410 ASP A O 1
ATOM 3304 N N . ASP A 1 411 ? -12.771 14.323 5.295 1.00 94.12 411 ASP A N 1
ATOM 3305 C CA . ASP A 1 411 ? -13.840 14.024 4.333 1.00 94.12 411 ASP A CA 1
ATOM 3306 C C . ASP A 1 411 ? -13.395 13.132 3.153 1.00 94.12 411 ASP A C 1
ATOM 3308 O O . ASP A 1 411 ? -14.217 12.794 2.302 1.00 94.12 411 ASP A O 1
ATOM 3312 N N . GLY A 1 412 ? -12.124 12.719 3.114 1.00 95.25 412 GLY A N 1
ATOM 3313 C CA . GLY A 1 412 ? -11.546 11.864 2.076 1.00 95.25 412 GLY A CA 1
ATOM 3314 C C . GLY A 1 412 ? -11.815 10.366 2.270 1.00 95.25 412 GLY A C 1
ATOM 3315 O O . GLY A 1 412 ? -12.483 9.938 3.219 1.00 95.25 412 GLY A O 1
ATOM 3316 N N . LEU A 1 413 ? -11.255 9.540 1.377 1.00 95.88 413 LEU A N 1
ATOM 3317 C CA . LEU A 1 413 ? -11.521 8.096 1.333 1.00 95.88 413 LEU A CA 1
ATOM 3318 C C . LEU A 1 413 ? -11.264 7.401 2.671 1.00 95.88 413 LEU A C 1
ATOM 3320 O O . LEU A 1 413 ? -12.127 6.668 3.140 1.00 95.88 413 LEU A O 1
ATOM 3324 N N . LEU A 1 414 ? -10.104 7.615 3.298 1.00 94.94 414 LEU A N 1
ATOM 3325 C CA . LEU A 1 414 ? -9.712 6.836 4.479 1.00 94.94 414 LEU A CA 1
ATOM 3326 C C . LEU A 1 414 ? -10.530 7.169 5.728 1.00 94.94 414 LEU A C 1
ATOM 3328 O O . LEU A 1 414 ? -10.804 6.282 6.537 1.00 94.94 414 LEU A O 1
ATOM 3332 N N . HIS A 1 415 ? -10.893 8.439 5.905 1.00 93.25 415 HIS A N 1
ATOM 3333 C CA . HIS A 1 415 ? -11.491 8.920 7.155 1.00 93.25 415 HIS A CA 1
ATOM 3334 C C . HIS A 1 415 ? -13.004 9.081 7.088 1.00 93.25 415 HIS A C 1
ATOM 3336 O O . HIS A 1 415 ? -13.642 9.032 8.140 1.00 93.25 415 HIS A O 1
ATOM 3342 N N . SER A 1 416 ? -13.571 9.183 5.884 1.00 92.88 416 SER A N 1
ATOM 3343 C CA . SER A 1 416 ? -15.009 9.328 5.658 1.00 92.88 416 SER A CA 1
ATOM 3344 C C . SER A 1 416 ? -15.598 8.108 4.948 1.00 92.88 416 SER A C 1
ATOM 3346 O O . SER A 1 416 ? -16.309 7.313 5.567 1.00 92.88 416 SER A O 1
ATOM 3348 N N . GLU A 1 417 ? -15.280 7.897 3.668 1.00 93.44 417 GLU A N 1
ATOM 3349 C CA . GLU A 1 417 ? -15.968 6.883 2.851 1.00 93.44 417 GLU A CA 1
ATOM 3350 C C . GLU A 1 417 ? -15.648 5.441 3.271 1.00 93.44 417 GLU A C 1
ATOM 3352 O O . GLU A 1 417 ? -16.521 4.567 3.259 1.00 93.44 417 GLU A O 1
ATOM 3357 N N . TRP A 1 418 ? -14.401 5.183 3.665 1.00 95.25 418 TRP A N 1
ATOM 3358 C CA . TRP A 1 418 ? -13.914 3.890 4.152 1.00 95.25 418 TRP A CA 1
ATOM 3359 C C . TRP A 1 418 ? -13.845 3.859 5.677 1.00 95.25 418 TRP A C 1
ATOM 3361 O O . TRP A 1 418 ? -12.967 3.249 6.278 1.00 95.25 418 TRP A O 1
ATOM 3371 N N . ASN A 1 419 ? -14.816 4.516 6.309 1.00 93.50 419 ASN A N 1
ATOM 3372 C CA . ASN A 1 419 ? -15.010 4.539 7.747 1.00 93.50 419 ASN A CA 1
ATOM 3373 C C . ASN A 1 419 ? -16.429 4.059 8.108 1.00 93.50 419 ASN A C 1
ATOM 3375 O O . ASN A 1 419 ? -17.341 3.989 7.282 1.00 93.50 419 ASN A O 1
ATOM 3379 N N . SER A 1 420 ? -16.626 3.624 9.347 1.00 92.31 420 SER A N 1
ATOM 3380 C CA . SER A 1 420 ? -17.898 3.115 9.865 1.00 92.31 420 SER A CA 1
ATOM 3381 C C . SER A 1 420 ? -18.264 3.783 11.184 1.00 92.31 420 SER A C 1
ATOM 3383 O O . SER A 1 420 ? -18.440 3.123 12.205 1.00 92.31 420 SER A O 1
ATOM 3385 N N . THR A 1 421 ? -18.412 5.105 11.141 1.00 90.81 421 THR A N 1
ATOM 3386 C CA . THR A 1 421 ? -19.056 5.867 12.215 1.00 90.81 421 THR A CA 1
ATOM 3387 C C . THR A 1 421 ? -20.567 5.917 11.977 1.00 90.81 421 THR A C 1
ATOM 3389 O O . THR A 1 421 ? -21.024 6.139 10.849 1.00 90.81 421 THR A O 1
ATOM 3392 N N . ARG A 1 422 ? -21.355 5.654 13.019 1.00 90.88 422 ARG A N 1
ATOM 3393 C CA . ARG A 1 422 ? -22.822 5.700 13.008 1.00 90.88 422 ARG A CA 1
ATOM 3394 C C . ARG A 1 422 ? -23.297 6.396 14.273 1.00 90.88 422 ARG A C 1
ATOM 3396 O O . ARG A 1 422 ? -22.772 6.110 15.343 1.00 90.88 422 ARG A O 1
ATOM 3403 N N . HIS A 1 423 ? -24.293 7.256 14.127 1.00 91.31 423 HIS A N 1
ATOM 3404 C CA . HIS A 1 423 ? -24.958 7.911 15.244 1.00 91.31 423 HIS A CA 1
ATOM 3405 C C . HIS A 1 423 ? -26.401 7.444 15.322 1.00 91.31 423 HIS A C 1
ATOM 3407 O O . HIS A 1 423 ? -26.976 7.051 14.301 1.00 91.31 423 HIS A O 1
ATOM 3413 N N . ASP A 1 424 ? -26.963 7.494 16.521 1.00 88.50 424 ASP A N 1
ATOM 3414 C CA . ASP A 1 424 ? -28.371 7.211 16.777 1.00 88.50 424 ASP A CA 1
ATOM 3415 C C . ASP A 1 424 ? -28.832 5.818 16.291 1.00 88.50 424 ASP A C 1
ATOM 3417 O O . ASP A 1 424 ? -29.935 5.646 15.765 1.00 88.50 424 ASP A O 1
ATOM 3421 N N . VAL A 1 425 ? -27.986 4.790 16.446 1.00 89.38 425 VAL A N 1
ATOM 3422 C CA . VAL A 1 425 ? -28.339 3.421 16.041 1.00 89.38 425 VAL A CA 1
ATOM 3423 C C . VAL A 1 425 ? -29.336 2.834 17.036 1.00 89.38 425 VAL A C 1
ATOM 3425 O O . VAL A 1 425 ? -28.998 2.617 18.200 1.00 89.38 425 VAL A O 1
ATOM 3428 N N . TYR A 1 426 ? -30.555 2.564 16.570 1.00 85.69 426 TYR A N 1
ATOM 3429 C CA . TYR A 1 426 ? -31.623 1.992 17.390 1.00 85.69 426 TYR A CA 1
ATOM 3430 C C . TYR A 1 426 ? -31.352 0.543 17.791 1.00 85.69 426 TYR A C 1
ATOM 3432 O O . TYR A 1 426 ? -30.761 -0.245 17.047 1.00 85.69 426 TYR A O 1
ATOM 3440 N N . PHE A 1 427 ? -31.841 0.201 18.977 1.00 84.62 427 PHE A N 1
ATOM 3441 C CA . PHE A 1 427 ? -31.709 -1.125 19.555 1.00 84.62 427 PHE A CA 1
ATOM 3442 C C . PHE A 1 427 ? -32.803 -2.057 19.034 1.00 84.62 427 PHE A C 1
ATOM 3444 O O . PHE A 1 427 ? -33.969 -1.680 18.921 1.00 84.62 427 PHE A O 1
ATOM 3451 N N . ASP A 1 428 ? -32.420 -3.307 18.803 1.00 82.19 428 ASP A N 1
ATOM 3452 C CA . ASP A 1 428 ? -33.322 -4.450 18.718 1.00 82.19 428 ASP A CA 1
ATOM 3453 C C . ASP A 1 428 ? -33.012 -5.359 19.915 1.00 82.19 428 ASP A C 1
ATOM 3455 O O . ASP A 1 428 ? -32.005 -6.079 19.945 1.00 82.19 428 ASP A O 1
ATOM 3459 N N . ASP A 1 429 ? -33.813 -5.224 20.973 1.00 79.44 429 ASP A N 1
ATOM 3460 C CA . ASP A 1 429 ? -33.502 -5.714 22.318 1.00 79.44 429 ASP A CA 1
ATOM 3461 C C . ASP A 1 429 ? -32.108 -5.242 22.803 1.00 79.44 429 ASP A C 1
ATOM 3463 O O . ASP A 1 429 ? -31.816 -4.055 22.861 1.00 79.44 429 ASP A O 1
ATOM 3467 N N . SER A 1 430 ? -31.202 -6.154 23.172 1.00 79.75 430 SER A N 1
ATOM 3468 C CA . SER A 1 430 ? -29.842 -5.831 23.636 1.00 79.75 430 SER A CA 1
ATOM 3469 C C . SER A 1 430 ? -28.794 -5.810 22.516 1.00 79.75 430 SER A C 1
ATOM 3471 O O . SER A 1 430 ? -27.599 -6.026 22.769 1.00 79.75 430 SER A O 1
ATOM 3473 N N . LYS A 1 431 ? -29.233 -5.604 21.270 1.00 88.81 431 LYS A N 1
ATOM 3474 C CA . LYS A 1 431 ? -28.392 -5.691 20.075 1.00 88.81 431 LYS A CA 1
ATOM 3475 C C . LYS A 1 431 ? -28.554 -4.469 19.184 1.00 88.81 431 LYS A C 1
ATOM 3477 O O . LYS A 1 431 ? -29.608 -3.846 19.152 1.00 88.81 431 LYS A O 1
ATOM 3482 N N . VAL A 1 432 ? -27.515 -4.198 18.404 1.00 91.75 432 VAL A N 1
ATOM 3483 C CA . VAL A 1 432 ? -27.560 -3.251 17.286 1.00 91.75 432 VAL A CA 1
ATOM 3484 C C . VAL A 1 432 ? -27.019 -3.913 16.023 1.00 91.75 432 VAL A C 1
ATOM 3486 O O . VAL A 1 432 ? -26.112 -4.751 16.089 1.00 91.75 432 VAL A O 1
ATOM 3489 N N . TYR A 1 433 ? -27.594 -3.545 14.881 1.00 92.38 433 TYR A N 1
ATOM 3490 C CA . TYR A 1 433 ? -27.279 -4.105 13.569 1.00 92.38 433 TYR A CA 1
ATOM 3491 C C . TYR A 1 433 ? -26.797 -3.001 12.633 1.00 92.38 433 TYR A C 1
ATOM 3493 O O . TYR A 1 433 ? -27.470 -1.984 12.480 1.00 92.38 433 TYR A O 1
ATOM 3501 N N . PHE A 1 434 ? -25.634 -3.184 12.014 1.00 94.38 434 PHE A N 1
ATOM 3502 C CA . PHE A 1 434 ? -25.069 -2.208 11.080 1.00 94.38 434 PHE A CA 1
ATOM 3503 C C . PHE A 1 434 ? -23.986 -2.844 10.206 1.00 94.38 434 PHE A C 1
ATOM 3505 O O . PHE A 1 434 ? -23.344 -3.814 10.607 1.00 94.38 434 PHE A O 1
ATOM 3512 N N . ASP A 1 435 ? -23.744 -2.269 9.030 1.00 94.75 435 ASP A N 1
ATOM 3513 C CA . ASP A 1 435 ? -22.603 -2.646 8.195 1.00 94.75 435 ASP A CA 1
ATOM 3514 C C . ASP A 1 435 ? -21.355 -1.858 8.591 1.00 94.75 435 ASP A C 1
ATOM 3516 O O . ASP A 1 435 ? -21.392 -0.625 8.705 1.00 94.75 435 ASP A O 1
ATOM 3520 N N . ALA A 1 436 ? -20.246 -2.576 8.766 1.00 96.06 436 ALA A N 1
ATOM 3521 C CA . ALA A 1 436 ? -18.998 -2.040 9.289 1.00 96.06 436 ALA A CA 1
ATOM 3522 C C . ALA A 1 436 ? -17.781 -2.512 8.489 1.00 96.06 436 ALA A C 1
ATOM 3524 O O . ALA A 1 436 ? -17.690 -3.685 8.118 1.00 96.06 436 ALA A O 1
ATOM 3525 N N . PHE A 1 437 ? -16.803 -1.630 8.294 1.00 97.12 437 PHE A N 1
ATOM 3526 C CA . PHE A 1 437 ? -15.470 -2.030 7.847 1.00 97.12 437 PHE A CA 1
ATOM 3527 C C . PHE A 1 437 ? -14.737 -2.828 8.944 1.00 97.12 437 PHE A C 1
ATOM 3529 O O . PHE A 1 437 ? -14.975 -2.639 10.138 1.00 97.12 437 PHE A O 1
ATOM 3536 N N . PRO A 1 438 ? -13.809 -3.725 8.598 1.00 96.19 438 PRO A N 1
ATOM 3537 C CA . PRO A 1 438 ? -12.918 -4.326 9.574 1.00 96.19 438 PRO A CA 1
ATOM 3538 C C . PRO A 1 438 ? -12.091 -3.278 10.325 1.00 96.19 438 PRO A C 1
ATOM 3540 O O . PRO A 1 438 ? -11.417 -2.445 9.717 1.00 96.19 438 PRO A O 1
ATOM 3543 N N . GLY A 1 439 ? -12.110 -3.342 11.652 1.00 96.44 439 GLY A N 1
ATOM 3544 C CA . GLY A 1 439 ? -11.462 -2.363 12.514 1.00 96.44 439 GLY A CA 1
ATOM 3545 C C . GLY A 1 439 ? -11.711 -2.591 14.001 1.00 96.44 439 GLY A C 1
ATOM 3546 O O . GLY A 1 439 ? -12.446 -3.496 14.411 1.00 96.44 439 GLY A O 1
ATOM 3547 N N . SER A 1 440 ? -11.092 -1.748 14.822 1.00 96.81 440 SER A N 1
ATOM 3548 C CA . SER A 1 440 ? -11.440 -1.590 16.234 1.00 96.81 440 SER A CA 1
ATOM 3549 C C . SER A 1 440 ? -12.420 -0.438 16.415 1.00 96.81 440 SER A C 1
ATOM 3551 O O . SER A 1 440 ? -12.338 0.575 15.720 1.00 96.81 440 SER A O 1
ATOM 3553 N N . TYR A 1 441 ? -13.335 -0.591 17.367 1.00 97.81 441 TYR A N 1
ATOM 3554 C CA . TYR A 1 441 ? -14.465 0.311 17.548 1.00 97.81 441 TYR A CA 1
ATOM 3555 C C . TYR A 1 441 ? -14.683 0.674 19.013 1.00 97.81 441 TYR A C 1
ATOM 3557 O O . TYR A 1 441 ? -14.314 -0.082 19.919 1.00 97.81 441 TYR A O 1
ATOM 3565 N N . THR A 1 442 ? -15.331 1.817 19.224 1.00 97.50 442 THR A N 1
ATOM 3566 C CA . THR A 1 442 ? -16.098 2.097 20.440 1.00 97.50 442 THR A CA 1
ATOM 3567 C C . THR A 1 442 ? -17.586 2.101 20.137 1.00 97.50 442 THR A C 1
ATOM 3569 O O . THR A 1 442 ? -17.994 2.436 19.025 1.00 97.50 442 THR A O 1
ATOM 3572 N N . VAL A 1 443 ? -18.377 1.750 21.145 1.00 95.56 443 VAL A N 1
ATOM 3573 C CA . VAL A 1 443 ? -19.823 1.967 21.183 1.00 95.56 443 VAL A CA 1
ATOM 3574 C C . VAL A 1 443 ? -20.164 2.765 22.434 1.00 95.56 443 VAL A C 1
ATOM 3576 O O . VAL A 1 443 ? -19.680 2.437 23.516 1.00 95.56 443 VAL A O 1
ATOM 3579 N N . GLU A 1 444 ? -20.965 3.806 22.282 1.00 93.75 444 GLU A N 1
ATOM 3580 C CA . GLU A 1 444 ? -21.405 4.694 23.352 1.00 93.75 444 GLU A CA 1
ATOM 3581 C C . GLU A 1 444 ? -22.912 4.515 23.544 1.00 93.75 444 GLU A C 1
ATOM 3583 O O . GLU A 1 444 ? -23.676 4.547 22.580 1.00 93.75 444 GLU A O 1
ATOM 3588 N N . VAL A 1 445 ? -23.332 4.263 24.784 1.00 90.38 445 VAL A N 1
ATOM 3589 C CA . VAL A 1 445 ? -24.737 4.109 25.182 1.00 90.38 445 VAL A CA 1
ATOM 3590 C C . VAL A 1 445 ? -24.961 4.945 26.433 1.00 90.38 445 VAL A C 1
ATOM 3592 O O . VAL A 1 445 ? -24.514 4.570 27.522 1.00 90.38 445 VAL A O 1
ATOM 3595 N N . GLY A 1 446 ? -25.633 6.088 26.283 1.00 86.56 446 GLY A N 1
ATOM 3596 C CA . GLY A 1 446 ? -25.656 7.110 27.332 1.00 86.56 446 GLY A CA 1
ATOM 3597 C C . GLY A 1 446 ? -24.226 7.501 27.723 1.00 86.56 446 GLY A C 1
ATOM 3598 O O . GLY A 1 446 ? -23.403 7.766 26.855 1.00 86.56 446 GLY A O 1
ATOM 3599 N N . ASP A 1 447 ? -23.910 7.441 29.017 1.00 86.31 447 ASP A N 1
ATOM 3600 C CA . ASP A 1 447 ? -22.585 7.802 29.550 1.00 86.31 447 ASP A CA 1
ATOM 3601 C C . ASP A 1 447 ? -21.593 6.619 29.599 1.00 86.31 447 ASP A C 1
ATOM 3603 O O . ASP A 1 447 ? -20.550 6.691 30.255 1.00 86.31 447 ASP A O 1
ATOM 3607 N N . CYS A 1 448 ? -21.929 5.487 28.972 1.00 88.88 448 CYS A N 1
ATOM 3608 C CA . CYS A 1 448 ? -21.116 4.274 28.972 1.00 88.88 448 CYS A CA 1
ATOM 3609 C C . CYS A 1 448 ? -20.440 4.044 27.617 1.00 88.88 448 CYS A C 1
ATOM 3611 O O . CYS A 1 448 ? -21.108 4.003 26.589 1.00 88.88 448 CYS A O 1
ATOM 3613 N N . VAL A 1 449 ? -19.134 3.775 27.629 1.00 94.00 449 VAL A N 1
ATOM 3614 C CA . VAL A 1 449 ? -18.324 3.451 26.449 1.00 94.00 449 VAL A CA 1
ATOM 3615 C C . VAL A 1 449 ? -17.818 2.015 26.537 1.00 94.00 449 VAL A C 1
ATOM 3617 O O . VAL A 1 449 ? -17.115 1.655 27.485 1.00 94.00 449 VAL A O 1
ATOM 3620 N N . GLY A 1 450 ? -18.159 1.200 25.543 1.00 94.75 450 GLY A N 1
ATOM 3621 C CA . GLY A 1 450 ? -17.657 -0.157 25.335 1.00 94.75 450 GLY A CA 1
ATOM 3622 C C . GLY A 1 450 ? -16.740 -0.249 24.116 1.00 94.75 450 GLY A C 1
ATOM 3623 O O . GLY A 1 450 ? -16.707 0.643 23.267 1.00 94.75 450 GLY A O 1
ATOM 3624 N N . HIS A 1 451 ? -16.001 -1.350 24.010 1.00 97.31 451 HIS A N 1
ATOM 3625 C CA . HIS A 1 451 ? -15.081 -1.622 22.907 1.00 97.31 451 HIS A CA 1
ATOM 3626 C C . HIS A 1 451 ? -15.418 -2.942 22.218 1.00 97.31 451 HIS A C 1
ATOM 3628 O O . HIS A 1 451 ? -15.879 -3.886 22.850 1.00 97.31 451 HIS A O 1
ATOM 3634 N N . PHE A 1 452 ? -15.172 -3.026 20.913 1.00 97.25 452 PHE A N 1
ATOM 3635 C CA . PHE A 1 452 ? -15.272 -4.283 20.170 1.00 97.25 452 PHE A CA 1
ATOM 3636 C C . PHE A 1 452 ? -14.379 -4.253 18.925 1.00 97.25 452 PHE A C 1
ATOM 3638 O O . PHE A 1 452 ? -13.779 -3.230 18.579 1.00 97.25 452 PHE A O 1
ATOM 3645 N N . LYS A 1 453 ? -14.266 -5.400 18.250 1.00 97.12 453 LYS A N 1
ATOM 3646 C CA . LYS A 1 453 ? -13.517 -5.543 16.998 1.00 97.12 453 LYS A CA 1
ATOM 3647 C C . LYS A 1 453 ? -14.357 -6.214 15.923 1.00 97.12 453 LYS A C 1
ATOM 3649 O O . LYS A 1 453 ? -15.086 -7.165 16.196 1.00 97.12 453 LYS A O 1
ATOM 3654 N N . VAL A 1 454 ? -14.161 -5.757 14.695 1.00 96.94 454 VAL A N 1
ATOM 3655 C CA . VAL A 1 454 ? -14.647 -6.382 13.466 1.00 96.94 454 VAL A CA 1
ATOM 3656 C C . VAL A 1 454 ? -13.407 -6.889 12.723 1.00 96.94 454 VAL A C 1
ATOM 3658 O O . VAL A 1 454 ? -12.656 -6.078 12.186 1.00 96.94 454 VAL A O 1
ATOM 3661 N N . PRO A 1 455 ? -13.103 -8.198 12.731 1.00 94.75 455 PRO A N 1
ATOM 3662 C CA . PRO A 1 455 ? -11.937 -8.726 12.031 1.00 94.75 455 PRO A CA 1
ATOM 3663 C C . PRO A 1 455 ? -12.157 -8.747 10.513 1.00 94.75 455 PRO A C 1
ATOM 3665 O O . PRO A 1 455 ? -13.299 -8.811 10.044 1.00 94.75 455 PRO A O 1
ATOM 3668 N N . LEU A 1 456 ? -11.052 -8.779 9.756 1.00 91.19 456 LEU A N 1
ATOM 3669 C CA . LEU A 1 456 ? -11.073 -8.990 8.303 1.00 91.19 456 LEU A CA 1
ATOM 3670 C C . LEU A 1 456 ? -11.933 -10.210 7.942 1.00 91.19 456 LEU A C 1
ATOM 3672 O O . LEU A 1 456 ? -11.839 -11.267 8.569 1.00 91.19 456 LEU A O 1
ATOM 3676 N N . GLY A 1 457 ? -12.778 -10.056 6.928 1.00 86.56 457 GLY A N 1
ATOM 3677 C CA . GLY A 1 457 ? -13.699 -11.086 6.463 1.00 86.56 457 GLY A CA 1
ATOM 3678 C C . GLY A 1 457 ? -14.896 -10.477 5.742 1.00 86.56 457 GLY A C 1
ATOM 3679 O O . GLY A 1 457 ? -15.025 -9.259 5.680 1.00 86.56 457 GLY A O 1
ATOM 3680 N N . MET A 1 458 ? -15.763 -11.341 5.222 1.00 85.81 458 MET A N 1
ATOM 3681 C CA . MET A 1 458 ? -16.996 -10.964 4.527 1.00 85.81 458 MET A CA 1
ATOM 3682 C C . MET A 1 458 ? -18.215 -11.541 5.249 1.00 85.81 458 MET A C 1
ATOM 3684 O O . MET A 1 458 ? -18.093 -12.482 6.040 1.00 85.81 458 MET A O 1
ATOM 3688 N N . GLY A 1 459 ? -19.386 -10.986 4.940 1.00 90.88 459 GLY A N 1
ATOM 3689 C CA . GLY A 1 459 ? -20.671 -11.469 5.434 1.00 90.88 459 GLY A CA 1
ATOM 3690 C C . GLY A 1 459 ? -20.927 -11.156 6.906 1.00 90.88 459 GLY A C 1
ATOM 3691 O O . GLY A 1 459 ? -20.256 -10.324 7.525 1.00 90.88 459 GLY A O 1
ATOM 3692 N N . GLU A 1 460 ? -21.925 -11.838 7.458 1.00 95.06 460 GLU A N 1
ATOM 3693 C CA . GLU A 1 460 ? -22.434 -11.575 8.801 1.00 95.06 460 GLU A CA 1
ATOM 3694 C C . GLU A 1 460 ? -21.450 -11.984 9.906 1.00 95.06 460 GLU A C 1
ATOM 3696 O O . GLU A 1 460 ? -20.654 -12.924 9.777 1.00 95.06 460 GLU A O 1
ATOM 3701 N N . MET A 1 461 ? -21.510 -11.275 11.031 1.00 96.06 461 MET A N 1
ATOM 3702 C CA . MET A 1 461 ? -20.845 -11.686 12.260 1.00 96.06 461 MET A CA 1
ATOM 3703 C C . MET A 1 461 ? -21.569 -11.209 13.509 1.00 96.06 461 MET A C 1
ATOM 3705 O O . MET A 1 461 ? -22.255 -10.193 13.515 1.00 96.06 461 MET A O 1
ATOM 3709 N N . THR A 1 462 ? -21.331 -11.921 14.606 1.00 96.50 462 THR A N 1
ATOM 3710 C CA . THR A 1 462 ? -21.673 -11.449 15.946 1.00 96.50 462 THR A CA 1
ATOM 3711 C C . THR A 1 462 ? -20.432 -10.859 16.608 1.00 96.50 462 THR A C 1
ATOM 3713 O O . THR A 1 462 ? -19.398 -11.524 16.684 1.00 96.50 462 THR A O 1
ATOM 3716 N N . ALA A 1 463 ? -20.547 -9.631 17.105 1.00 95.81 463 ALA A N 1
ATOM 3717 C CA . ALA A 1 463 ? -19.560 -8.995 17.971 1.00 95.81 463 ALA A CA 1
ATOM 3718 C C . ALA A 1 463 ? -20.140 -8.843 19.382 1.00 95.81 463 ALA A C 1
ATOM 3720 O O . ALA A 1 463 ? -21.354 -8.768 19.555 1.00 95.81 463 ALA A O 1
ATOM 3721 N N . VAL A 1 464 ? -19.277 -8.779 20.392 1.00 94.88 464 VAL A N 1
ATOM 3722 C CA . VAL A 1 464 ? -19.671 -8.485 21.774 1.00 94.88 464 VAL A CA 1
ATOM 3723 C C . VAL A 1 464 ? -18.898 -7.255 22.218 1.00 94.88 464 VAL A C 1
ATOM 3725 O O . VAL A 1 464 ? -17.674 -7.234 22.096 1.00 94.88 464 VAL A O 1
ATOM 3728 N N . ALA A 1 465 ? -19.611 -6.240 22.702 1.00 94.19 465 ALA A N 1
ATOM 3729 C CA . ALA A 1 465 ? -18.995 -5.079 23.322 1.00 94.19 465 ALA A CA 1
ATOM 3730 C C . ALA A 1 465 ? -18.505 -5.433 24.730 1.00 94.19 465 ALA A C 1
ATOM 3732 O O . ALA A 1 465 ? -19.268 -5.934 25.562 1.00 94.19 465 ALA A O 1
ATOM 3733 N N . ASP A 1 466 ? -17.238 -5.149 25.003 1.00 93.38 466 ASP A N 1
ATOM 3734 C CA . ASP A 1 466 ? -16.570 -5.429 26.266 1.00 93.38 466 ASP A CA 1
ATOM 3735 C C . ASP A 1 466 ? -15.859 -4.189 26.832 1.00 93.38 466 ASP A C 1
ATOM 3737 O O . ASP A 1 466 ? -15.978 -3.080 26.309 1.00 93.38 466 ASP A O 1
ATOM 3741 N N . ASN A 1 467 ? -15.154 -4.373 27.955 1.00 92.25 467 ASN A N 1
ATOM 3742 C CA . ASN A 1 467 ? -14.324 -3.341 28.588 1.00 92.25 467 ASN A CA 1
ATOM 3743 C C . ASN A 1 467 ? -15.052 -2.014 28.864 1.00 92.25 467 ASN A C 1
ATOM 3745 O O . ASN A 1 467 ? -14.456 -0.939 28.788 1.00 92.25 467 ASN A O 1
ATOM 3749 N N . TRP A 1 468 ? -16.332 -2.114 29.224 1.00 91.44 468 TRP A N 1
ATOM 3750 C CA . TRP A 1 468 ? -17.202 -0.977 29.480 1.00 91.44 468 TRP A CA 1
ATOM 3751 C C . TRP A 1 468 ? -16.683 -0.066 30.594 1.00 91.44 468 TRP A C 1
ATOM 3753 O O . TRP A 1 468 ? -16.315 -0.522 31.683 1.00 91.44 468 TRP A O 1
ATOM 3763 N N . LYS A 1 469 ? -16.720 1.239 30.331 1.00 90.31 469 LYS A N 1
ATOM 3764 C CA . LYS A 1 469 ? -16.498 2.306 31.308 1.00 90.31 469 LYS A CA 1
ATOM 3765 C C . LYS A 1 469 ? -17.678 3.260 31.255 1.00 90.31 469 LYS A C 1
ATOM 3767 O O . LYS A 1 469 ? -18.034 3.696 30.172 1.00 90.31 469 LYS A O 1
ATOM 3772 N N . CYS A 1 470 ? -18.256 3.569 32.406 1.00 86.00 470 CYS A N 1
ATOM 3773 C CA . CYS A 1 470 ? -19.320 4.559 32.523 1.00 86.00 470 CYS A CA 1
ATOM 3774 C C . CYS A 1 470 ? -18.839 5.682 33.424 1.00 86.00 470 CYS A C 1
ATOM 3776 O O . CYS A 1 470 ? -18.123 5.398 34.394 1.00 86.00 470 CYS A O 1
ATOM 3778 N N . ASP A 1 471 ? -19.241 6.913 33.128 1.00 76.25 471 ASP A N 1
ATOM 3779 C CA . ASP A 1 471 ? -19.004 8.011 34.055 1.00 76.25 471 ASP A CA 1
ATOM 3780 C C . ASP A 1 471 ? -19.749 7.752 35.374 1.00 76.25 471 ASP A C 1
ATOM 3782 O O . ASP A 1 471 ? -20.894 7.289 35.406 1.00 76.25 471 ASP A O 1
ATOM 3786 N N . ASP A 1 472 ? -19.054 7.988 36.491 1.00 60.28 472 ASP A N 1
ATOM 3787 C CA . ASP A 1 472 ? -19.658 7.899 37.815 1.00 60.28 472 ASP A CA 1
ATOM 3788 C C . ASP A 1 472 ? -20.689 9.027 37.946 1.00 60.28 472 ASP A C 1
ATOM 3790 O O . ASP A 1 472 ? -20.380 10.207 37.782 1.00 60.28 472 ASP A O 1
ATOM 3794 N N . ASP A 1 473 ? -21.905 8.670 38.346 1.00 54.38 473 ASP A N 1
ATOM 3795 C CA . ASP A 1 473 ? -23.049 9.554 38.608 1.00 54.38 473 ASP A CA 1
ATOM 3796 C C . ASP A 1 473 ? -22.854 10.530 39.794 1.00 54.38 473 ASP A C 1
ATOM 3798 O O . ASP A 1 473 ? -23.820 11.028 40.376 1.00 54.38 473 ASP A O 1
ATOM 3802 N N . GLY A 1 474 ? -21.611 10.757 40.223 1.00 48.91 474 GLY A N 1
ATOM 3803 C CA . GLY A 1 474 ? -21.258 11.531 41.410 1.00 48.91 474 GLY A CA 1
ATOM 3804 C C . GLY A 1 474 ? -21.538 10.827 42.746 1.00 48.91 474 GLY A C 1
ATOM 3805 O O . GLY A 1 474 ? -21.225 11.401 43.786 1.00 48.91 474 GLY A O 1
ATOM 3806 N N . ASN A 1 475 ? -22.073 9.595 42.751 1.00 48.72 475 ASN A N 1
ATOM 3807 C CA . ASN A 1 475 ? -22.395 8.825 43.965 1.00 48.72 475 ASN A CA 1
ATOM 3808 C C . ASN A 1 475 ? -21.593 7.516 44.118 1.00 48.72 475 ASN A C 1
ATOM 3810 O O . ASN A 1 475 ? -21.848 6.742 45.046 1.00 48.72 475 ASN A O 1
ATOM 3814 N N . GLY A 1 476 ? -20.609 7.258 43.249 1.00 41.38 476 GLY A N 1
ATOM 3815 C CA . GLY A 1 476 ? -19.682 6.125 43.374 1.00 41.38 476 GLY A CA 1
ATOM 3816 C C . GLY A 1 476 ? -20.334 4.748 43.203 1.00 41.38 476 GLY A C 1
ATOM 3817 O O . GLY A 1 476 ? -19.809 3.747 43.700 1.00 41.38 476 GLY A O 1
ATOM 3818 N N . ARG A 1 477 ? -21.492 4.673 42.532 1.00 43.88 477 ARG A N 1
ATOM 3819 C CA . ARG A 1 477 ? -22.115 3.408 42.123 1.00 43.88 477 ARG A CA 1
ATOM 3820 C C . ARG A 1 477 ? -22.026 3.277 40.608 1.00 43.88 477 ARG A C 1
ATOM 3822 O O . ARG A 1 477 ? -22.663 4.035 39.890 1.00 43.88 477 ARG A O 1
ATOM 3829 N N . ARG A 1 478 ? -21.330 2.235 40.134 1.00 45.62 478 ARG A N 1
ATOM 3830 C CA . ARG A 1 478 ? -21.412 1.770 38.740 1.00 45.62 478 ARG A CA 1
ATOM 3831 C C . ARG A 1 478 ? -22.873 1.433 38.428 1.00 45.62 478 ARG A C 1
ATOM 3833 O O . ARG A 1 478 ? -23.348 0.381 38.859 1.00 45.62 478 ARG A O 1
ATOM 3840 N N . ARG A 1 479 ? -23.598 2.322 37.748 1.00 49.66 479 ARG A N 1
ATOM 3841 C CA . ARG A 1 479 ? -24.975 2.051 37.318 1.00 49.66 479 ARG A CA 1
ATOM 3842 C C . ARG A 1 479 ? -24.946 1.124 36.111 1.00 49.66 479 ARG A C 1
ATOM 3844 O O . ARG A 1 479 ? -24.147 1.319 35.198 1.00 49.66 479 ARG A O 1
ATOM 3851 N N . LYS A 1 480 ? -25.808 0.108 36.099 1.00 51.53 480 LYS A N 1
ATOM 3852 C CA . LYS A 1 480 ? -26.146 -0.572 34.847 1.00 51.53 480 LYS A CA 1
ATOM 3853 C C . LYS A 1 480 ? -27.114 0.339 34.093 1.00 51.53 480 LYS A C 1
ATOM 3855 O O . LYS A 1 480 ? -27.964 0.956 34.724 1.00 51.53 480 LYS A O 1
ATOM 3860 N N . VAL A 1 481 ? -27.020 0.415 32.766 1.00 47.50 481 VAL A N 1
ATOM 3861 C CA . VAL A 1 481 ? -27.952 1.219 31.942 1.00 47.50 481 VAL A CA 1
ATOM 3862 C C . VAL A 1 481 ? -29.406 0.773 32.156 1.00 47.50 481 VAL A C 1
ATOM 3864 O O . VAL A 1 481 ? -30.311 1.598 32.168 1.00 47.50 481 VAL A O 1
ATOM 3867 N N . ARG A 1 482 ? -29.624 -0.508 32.483 1.00 47.22 482 ARG A N 1
ATOM 3868 C CA . ARG A 1 482 ? -30.921 -1.029 32.948 1.00 47.22 482 ARG A CA 1
ATOM 3869 C C . ARG A 1 482 ? -31.514 -0.336 34.183 1.00 47.22 482 ARG A C 1
ATOM 3871 O O . ARG A 1 482 ? -32.715 -0.447 34.373 1.00 47.22 482 ARG A O 1
ATOM 3878 N N . ASP A 1 483 ? -30.703 0.338 34.998 1.00 45.44 483 ASP A N 1
ATOM 3879 C CA . ASP A 1 483 ? -31.137 1.061 36.202 1.00 45.44 483 ASP A CA 1
ATOM 3880 C C . ASP A 1 483 ? -31.397 2.564 35.931 1.00 45.44 483 ASP A C 1
ATOM 3882 O O . ASP A 1 483 ? -31.714 3.309 36.861 1.00 45.44 483 ASP A O 1
ATOM 3886 N N . LEU A 1 484 ? -31.197 3.032 34.688 1.00 45.41 484 LEU A N 1
ATOM 3887 C CA . LEU A 1 484 ? -31.468 4.409 34.234 1.00 45.41 484 LEU A CA 1
ATOM 3888 C C . LEU A 1 484 ? -32.828 4.559 33.524 1.00 45.41 484 LEU A C 1
ATOM 3890 O O . LEU A 1 484 ? -33.243 5.688 33.257 1.00 45.41 484 LEU A O 1
ATOM 3894 N N . LEU A 1 485 ? -33.504 3.441 33.247 1.00 41.28 485 LEU A N 1
ATOM 3895 C CA . LEU A 1 485 ? -34.880 3.339 32.744 1.00 41.28 485 LEU A CA 1
ATOM 3896 C C . LEU A 1 485 ? -35.829 2.999 33.901 1.00 41.28 485 LEU A C 1
ATOM 3898 O O . LEU A 1 485 ? -37.012 3.401 33.821 1.00 41.28 485 LEU A O 1
#